Protein AF-A0A7C8I7P0-F1 (afdb_monomer)

Nearest PDB structures (foldseek):
  5oj7-assembly1_A  TM=9.410E-01  e=6.017E-23  Xenopus tropicalis
  5ojn-assembly1_A  TM=9.410E-01  e=2.690E-20  Xenopus tropicalis
  2h4h-assembly1_A  TM=8.325E-01  e=7.287E-14  Thermotoga maritima
  1ma3-assembly1_A  TM=8.033E-01  e=1.574E-13  Archaeoglobus fulgidus
  4f4u-assembly1_A  TM=7.591E-01  e=1.307E-14  Homo sapiens

Foldseek 3Di:
DPPPDQPPQAFDAFADFPPPLLVDLVSVLVLVVCLLPDFDDPDPPPDDDDDDDDDDDDDDDDDDDDPPPPPCPDDLGFAEEEEEELLQCVVQLAAAQYPCRHVCNVPVPDDFDFPCNCVPDPLVVLVFVLQLLLLVVSLVSTARALLLLLLLVCVVVVRYQAYEYCAQSCRNCVNHVPRHYQNQFHHQQWKAWPQQRDIGGNVVQSVQQCVLCVVSVVVSVVCVVVCLVVDSDPVSVVVSQWDAHRNRGIDHPPDPSNSRFGAFAPQLDVQQVVDPQAGQRDDDDSDGWHFDADPSHTTDPPTPTRDIDRRGQGHVRDGPPVSLVVLLVSLVSHLAYEYEADQQSDVSSVVSLVSNVVVVRAYEYEYQGHHPCSCVSCPPPDNPRSHGYHNDRSNSNSVVSVVVVVVVPVVPDDDDDDDDDPPPD

Sequence (425 aa):
MPLLRVPYTDPFPLPKILPATANTTSGAVAALVDFLSSARAPSTTASSSARFRPNFASPTTTTTTTTTTSTNRGDGTGKTLLLTGAGISVASGLADYRGANGTYTLNKSYRPIYYSEFCESHAARKRYWARSFLGWTNLQRARPNAAHWAVGRLGELGVCGGVVTQNVDSFHPLAHPSLPTIELHGYLRSLTCTTCHTPYPRSAFQTRLAALNPTWAAFLAELLASGALDTEDPAQRRKKGFTTNPDGDAEVPGAEYTTFRYPPCGACLEATTTTKGGGKAGGGSGTVVNVRVDQDGAWQPGSTGGVLKPAVVMFGEAIPGATKVAAEQAVDAAGRLLVVGSSLATYSAWRLVKRARERGVPIAVVNIGGVRGEEEVFEGVGMGGRDGRLQLSPASVFSHYTRHRLDSKARDASILEIDADWSLY

Mean predicted aligned error: 12.1 Å

Structure (mmCIF, N/CA/C/O backbone):
data_AF-A0A7C8I7P0-F1
#
_entry.id   AF-A0A7C8I7P0-F1
#
loop_
_atom_site.group_PDB
_atom_site.id
_atom_site.type_symbol
_atom_site.label_atom_id
_atom_site.label_alt_id
_atom_site.label_comp_id
_atom_site.label_asym_id
_atom_site.label_entity_id
_atom_site.label_seq_id
_atom_site.pdbx_PDB_ins_code
_atom_site.Cartn_x
_atom_site.Cartn_y
_atom_site.Cartn_z
_atom_site.occupancy
_atom_site.B_iso_or_equiv
_atom_site.auth_seq_id
_atom_site.auth_comp_id
_atom_site.auth_asym_id
_atom_site.auth_atom_id
_atom_site.pdbx_PDB_model_num
ATOM 1 N N . MET A 1 1 ? 13.477 22.573 -8.672 1.00 38.62 1 MET A N 1
ATOM 2 C CA . MET A 1 1 ? 12.408 22.536 -7.648 1.00 38.62 1 MET A CA 1
ATOM 3 C C . MET A 1 1 ? 12.979 21.937 -6.375 1.00 38.62 1 MET A C 1
ATOM 5 O O . MET A 1 1 ? 13.767 21.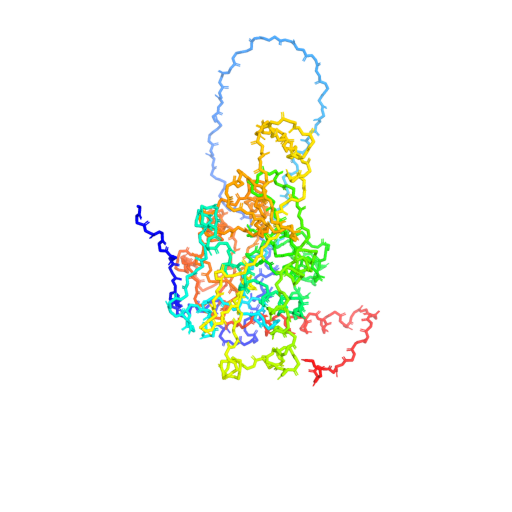004 -6.509 1.00 38.62 1 MET A O 1
ATOM 9 N N . PRO A 1 2 ? 12.650 22.440 -5.173 1.00 43.81 2 PRO A N 1
ATOM 10 C CA . PRO A 1 2 ? 13.075 21.774 -3.949 1.00 43.81 2 PRO A CA 1
ATOM 11 C C . PRO A 1 2 ? 12.520 20.346 -3.955 1.00 43.81 2 PRO A C 1
ATOM 13 O O . PRO A 1 2 ? 11.339 20.137 -4.236 1.00 43.81 2 PRO A O 1
ATOM 16 N N . LEU A 1 3 ? 13.393 19.365 -3.716 1.00 54.84 3 LEU A N 1
ATOM 17 C CA . LEU A 1 3 ? 13.002 17.967 -3.576 1.00 54.84 3 LEU A CA 1
ATOM 18 C C . LEU A 1 3 ? 11.932 17.897 -2.487 1.00 54.84 3 LEU A C 1
ATOM 20 O O . LEU A 1 3 ? 12.193 18.293 -1.349 1.00 54.84 3 LEU A O 1
ATOM 24 N N . LEU A 1 4 ? 10.737 17.409 -2.834 1.00 58.69 4 LEU A N 1
ATOM 25 C CA . LEU A 1 4 ? 9.714 17.061 -1.854 1.00 58.69 4 LEU A CA 1
ATOM 26 C C . LEU A 1 4 ? 10.422 16.202 -0.791 1.00 58.69 4 LEU A C 1
ATOM 28 O O . LEU A 1 4 ? 11.007 15.178 -1.139 1.00 58.69 4 LEU A O 1
ATOM 32 N N . ARG A 1 5 ? 10.486 16.628 0.474 1.00 66.31 5 ARG A N 1
ATOM 33 C CA . ARG A 1 5 ? 10.951 15.737 1.548 1.00 66.31 5 ARG A CA 1
ATOM 34 C C . ARG A 1 5 ? 9.791 14.832 1.919 1.00 66.31 5 ARG A C 1
ATOM 36 O O . ARG A 1 5 ? 8.667 15.315 2.031 1.00 66.31 5 ARG A O 1
ATOM 43 N N . VAL A 1 6 ? 10.058 13.546 2.139 1.00 70.56 6 VAL A N 1
ATOM 44 C CA . VAL A 1 6 ? 9.079 12.670 2.790 1.00 70.56 6 VAL A CA 1
ATOM 45 C C . VAL A 1 6 ? 8.865 13.223 4.200 1.00 70.56 6 VAL A C 1
ATOM 47 O O . VAL A 1 6 ? 9.820 13.258 4.976 1.00 70.56 6 VAL A O 1
ATOM 50 N N . PRO A 1 7 ? 7.666 13.718 4.544 1.00 73.94 7 PRO A N 1
ATOM 51 C CA . PRO A 1 7 ? 7.439 14.276 5.864 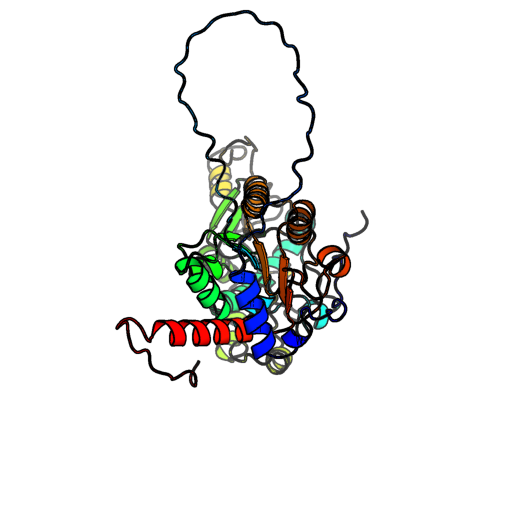1.00 73.94 7 PRO A CA 1
ATOM 52 C C . PRO A 1 7 ? 7.311 13.150 6.901 1.00 73.94 7 PRO A C 1
ATOM 54 O O . PRO A 1 7 ? 6.933 12.019 6.575 1.00 73.94 7 PRO A O 1
ATOM 57 N N . TYR A 1 8 ? 7.587 13.483 8.165 1.00 79.62 8 TYR A N 1
ATOM 58 C CA . TYR A 1 8 ? 7.425 12.587 9.315 1.00 79.62 8 TYR A CA 1
ATOM 59 C C . TYR A 1 8 ? 8.198 11.267 9.168 1.00 79.62 8 TYR A C 1
ATOM 61 O O . TYR A 1 8 ? 7.592 10.201 9.204 1.00 79.62 8 TYR A O 1
ATOM 69 N N . THR A 1 9 ? 9.507 11.299 8.912 1.00 79.75 9 THR A N 1
ATOM 70 C CA . THR A 1 9 ? 10.336 10.078 8.814 1.00 79.75 9 THR A CA 1
ATOM 71 C C . THR A 1 9 ? 10.705 9.487 10.172 1.00 79.75 9 THR A C 1
ATOM 73 O O . THR A 1 9 ? 10.981 8.293 10.249 1.00 79.75 9 THR A O 1
ATOM 76 N N . ASP A 1 10 ? 10.687 10.292 11.232 1.00 79.06 10 ASP A N 1
ATOM 77 C CA . ASP A 1 10 ? 10.977 9.834 12.589 1.00 79.06 10 ASP A CA 1
ATOM 78 C C . ASP A 1 10 ? 9.739 9.234 13.280 1.00 79.06 10 ASP A C 1
ATOM 80 O O . ASP A 1 10 ? 8.603 9.540 12.891 1.00 79.06 10 ASP A O 1
ATOM 84 N N . PRO A 1 11 ? 9.935 8.363 14.291 1.00 75.88 11 PRO A N 1
ATOM 85 C CA . PRO A 1 11 ? 8.843 7.863 15.117 1.00 75.88 11 PRO A CA 1
ATOM 86 C C . PRO A 1 11 ? 8.070 9.005 15.788 1.00 75.88 11 PRO A C 1
ATOM 88 O O . PRO A 1 11 ? 8.654 9.996 16.225 1.00 75.88 11 PRO A O 1
ATOM 91 N N . PHE A 1 12 ? 6.749 8.853 15.895 1.00 84.62 12 PHE A N 1
ATOM 92 C CA . PHE A 1 12 ? 5.920 9.777 16.670 1.00 84.62 12 PHE A CA 1
ATOM 93 C C . PHE A 1 12 ? 6.101 9.547 18.180 1.00 84.62 12 PHE A C 1
ATOM 95 O O . PHE A 1 12 ? 6.454 8.430 18.575 1.00 84.62 12 PHE A O 1
ATOM 102 N N . PRO A 1 13 ? 5.829 10.567 19.021 1.00 83.19 13 PRO A N 1
ATOM 103 C CA . PRO A 1 13 ? 5.825 10.428 20.477 1.00 83.19 13 PRO A CA 1
ATOM 104 C C . PRO A 1 13 ? 4.971 9.250 20.960 1.00 83.19 13 PRO A C 1
ATOM 106 O O . PRO A 1 13 ? 4.054 8.807 20.268 1.00 83.19 13 PRO A O 1
ATOM 109 N N . LEU A 1 14 ? 5.267 8.733 22.154 1.00 77.94 14 LEU A N 1
ATOM 110 C CA . LEU A 1 14 ? 4.458 7.668 22.743 1.00 77.94 14 LEU A CA 1
ATOM 111 C C . LEU A 1 14 ? 3.020 8.152 22.991 1.00 77.94 14 LEU A C 1
ATOM 113 O O . LEU A 1 14 ? 2.828 9.295 23.412 1.00 77.94 14 LEU A O 1
ATOM 117 N N . PRO A 1 15 ? 2.016 7.294 22.745 1.00 78.44 15 PRO A N 1
ATOM 118 C CA . PRO A 1 15 ? 0.622 7.692 22.859 1.00 78.44 15 PRO A CA 1
ATOM 119 C C . PRO A 1 15 ? 0.185 7.874 24.312 1.00 78.44 15 PRO A C 1
ATOM 121 O O . PRO A 1 15 ? 0.660 7.185 25.217 1.00 78.44 15 PRO A O 1
ATOM 124 N N . LYS A 1 16 ? -0.821 8.726 24.524 1.00 78.06 16 LYS A N 1
ATOM 125 C CA . LYS A 1 16 ? -1.589 8.732 25.774 1.00 78.06 16 LYS A CA 1
ATOM 126 C C . LYS A 1 16 ? -2.643 7.626 25.707 1.00 78.06 16 LYS A C 1
ATOM 128 O O . LYS A 1 16 ? -3.526 7.662 24.856 1.00 78.06 16 LYS A O 1
ATOM 133 N N . ILE A 1 17 ? -2.552 6.642 26.600 1.00 79.62 17 ILE A N 1
ATOM 134 C CA . ILE A 1 17 ? -3.463 5.488 26.620 1.00 79.62 17 ILE A CA 1
ATOM 135 C C . ILE A 1 17 ? -4.834 5.889 27.159 1.00 79.62 17 ILE A C 1
ATOM 137 O O . ILE A 1 17 ? -4.935 6.461 28.247 1.00 79.62 17 ILE A O 1
ATOM 141 N N . LEU A 1 18 ? -5.884 5.583 26.394 1.00 75.19 18 LEU A N 1
A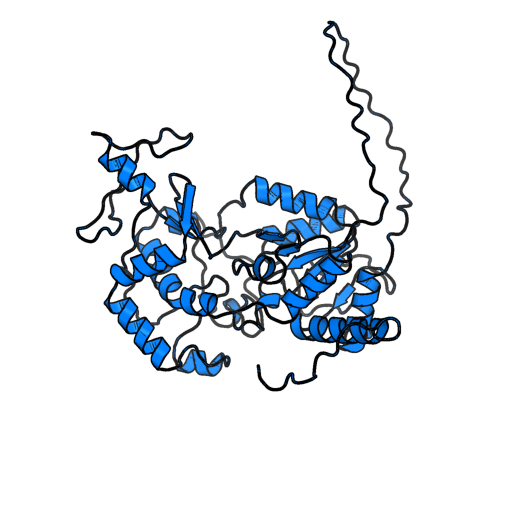TOM 142 C CA . LEU A 1 18 ? -7.265 5.957 26.694 1.00 75.19 18 LEU A CA 1
ATOM 143 C C . LEU A 1 18 ? -8.204 4.770 26.403 1.00 75.19 18 LEU A C 1
ATOM 145 O O . LEU A 1 18 ? -8.254 4.315 25.263 1.00 75.19 18 LEU A O 1
ATOM 149 N N . PRO A 1 19 ? -8.966 4.260 27.385 1.00 78.25 19 PRO A N 1
ATOM 150 C CA . PRO A 1 19 ? -8.892 4.576 28.814 1.00 78.25 19 PRO A CA 1
ATOM 151 C C . PRO A 1 19 ? -7.548 4.144 29.419 1.00 78.25 19 PRO A C 1
ATOM 153 O O . PRO A 1 19 ? -6.878 3.275 28.877 1.00 78.25 19 PRO A O 1
ATOM 156 N N . ALA A 1 20 ? -7.162 4.694 30.576 1.00 79.81 20 ALA A N 1
ATOM 157 C CA . ALA A 1 20 ? -5.890 4.350 31.230 1.00 79.81 20 ALA A CA 1
ATOM 158 C C . ALA A 1 20 ? -5.738 2.841 31.530 1.00 79.81 20 ALA A C 1
ATOM 160 O O . ALA A 1 20 ? -4.624 2.329 31.571 1.00 79.81 20 ALA A O 1
ATOM 161 N N . THR A 1 21 ? -6.854 2.119 31.684 1.00 80.12 21 THR A N 1
ATOM 162 C CA . THR A 1 21 ? -6.894 0.659 31.867 1.00 80.12 21 THR A CA 1
ATOM 163 C C . THR A 1 21 ? -6.431 -0.124 30.635 1.00 80.12 21 THR A C 1
ATOM 165 O O . THR A 1 21 ? -6.055 -1.290 30.757 1.00 80.12 21 THR A O 1
ATOM 168 N N . ALA A 1 22 ? -6.395 0.499 29.454 1.00 80.25 22 ALA A N 1
ATOM 169 C CA . ALA A 1 22 ? -5.940 -0.116 28.210 1.00 80.25 22 ALA A CA 1
ATOM 170 C C . ALA A 1 22 ? -4.410 -0.249 28.085 1.00 80.25 22 ALA A C 1
ATOM 172 O O . ALA A 1 22 ? -3.892 -0.518 27.001 1.00 80.25 22 ALA A O 1
ATOM 173 N N . ASN A 1 23 ? -3.678 -0.072 29.187 1.00 77.50 23 ASN A N 1
ATOM 174 C CA . ASN A 1 23 ? -2.244 -0.342 29.284 1.00 77.50 23 ASN A CA 1
ATOM 175 C C . ASN A 1 23 ? -1.923 -1.836 29.518 1.00 77.50 23 ASN A C 1
ATOM 177 O O . ASN A 1 23 ? -0.757 -2.218 29.532 1.00 77.50 23 ASN A O 1
ATOM 181 N N . THR A 1 24 ? -2.948 -2.681 29.672 1.00 80.56 24 THR A N 1
ATOM 182 C CA . THR A 1 24 ? -2.846 -4.148 29.722 1.00 80.56 24 THR A CA 1
ATOM 183 C C . THR A 1 24 ? -3.595 -4.779 28.549 1.00 80.56 24 THR A C 1
ATOM 185 O O . THR A 1 24 ? -4.538 -4.189 28.019 1.00 80.56 24 THR A O 1
ATOM 188 N N . THR A 1 25 ? -3.238 -6.013 28.173 1.00 76.31 25 THR A N 1
ATOM 189 C CA . THR A 1 25 ? -3.950 -6.766 27.123 1.00 76.31 25 THR A CA 1
ATOM 190 C C . THR A 1 25 ? -5.446 -6.877 27.415 1.00 76.31 25 THR A C 1
ATOM 192 O O . THR A 1 25 ? -6.263 -6.524 26.567 1.00 76.31 25 THR A O 1
ATOM 195 N N . SER A 1 26 ? -5.818 -7.296 28.627 1.00 77.75 26 SER A N 1
ATOM 196 C CA . SER A 1 26 ? -7.221 -7.464 29.021 1.00 77.75 26 SER A CA 1
ATOM 197 C C . SER A 1 26 ? -7.989 -6.143 29.017 1.00 77.75 26 SER A C 1
ATOM 199 O O . SER A 1 26 ? -9.098 -6.081 28.489 1.00 77.75 26 SER A O 1
ATOM 201 N N . GLY A 1 27 ? -7.395 -5.069 29.546 1.00 79.19 27 GLY A N 1
ATOM 202 C CA . GLY A 1 27 ? -8.039 -3.757 29.559 1.00 79.19 27 GLY A CA 1
ATOM 203 C C . GLY A 1 27 ? -8.203 -3.160 28.162 1.00 79.19 27 GLY A C 1
ATOM 204 O O . GLY A 1 27 ? -9.226 -2.543 27.871 1.00 79.19 27 GLY A O 1
ATOM 205 N N . ALA A 1 28 ? -7.251 -3.397 27.260 1.00 78.12 28 ALA A N 1
ATOM 206 C CA . ALA A 1 28 ? -7.363 -2.940 25.883 1.00 78.12 28 ALA A CA 1
ATOM 207 C C . ALA A 1 28 ? -8.400 -3.733 25.079 1.00 78.12 28 ALA A C 1
ATOM 209 O O . ALA A 1 28 ? -9.132 -3.147 24.282 1.00 78.12 28 ALA A O 1
ATOM 210 N N . VAL A 1 29 ? -8.500 -5.048 25.301 1.00 80.25 29 VAL A N 1
ATOM 211 C CA . VAL A 1 29 ? -9.571 -5.872 24.720 1.00 80.25 29 VAL A CA 1
ATOM 212 C C . VAL A 1 29 ? -10.930 -5.391 25.225 1.00 80.25 29 VAL A C 1
ATOM 214 O O . VAL A 1 29 ? -11.832 -5.210 24.412 1.00 80.25 29 VAL A O 1
ATOM 217 N N . ALA A 1 30 ? -11.072 -5.114 26.524 1.00 80.38 30 ALA A N 1
ATOM 218 C CA . ALA A 1 30 ? -12.311 -4.580 27.089 1.00 80.38 30 ALA A CA 1
ATOM 219 C C . ALA A 1 30 ? -12.692 -3.224 26.467 1.00 80.38 30 ALA A C 1
ATOM 221 O O . ALA A 1 30 ? -13.829 -3.048 26.034 1.00 80.38 30 ALA A O 1
ATOM 222 N N . ALA A 1 31 ? -11.733 -2.303 26.342 1.00 83.25 31 ALA A N 1
ATOM 223 C CA . ALA A 1 31 ? -11.948 -1.009 25.697 1.00 83.25 31 ALA A CA 1
ATOM 224 C C . ALA A 1 31 ? -12.332 -1.146 24.213 1.00 83.25 31 ALA A C 1
ATOM 226 O O . ALA A 1 31 ? -13.212 -0.434 23.733 1.00 83.25 31 ALA A O 1
ATOM 227 N N . LEU A 1 32 ? -11.720 -2.086 23.483 1.00 85.25 32 LEU A N 1
ATOM 228 C CA . LEU A 1 32 ? -12.091 -2.365 22.096 1.00 85.25 32 LEU A CA 1
ATOM 229 C C . LEU A 1 32 ? -13.495 -2.976 21.992 1.00 85.25 32 LEU A C 1
ATOM 231 O O . LEU A 1 32 ? -14.254 -2.616 21.096 1.00 85.25 32 LEU A O 1
ATOM 235 N N . VAL A 1 33 ? -13.850 -3.900 22.889 1.00 84.19 33 VAL A N 1
ATOM 236 C CA . VAL A 1 33 ? -15.190 -4.503 22.942 1.00 84.19 33 VAL A CA 1
ATOM 237 C C . VAL A 1 33 ? -16.243 -3.432 23.189 1.00 84.19 33 VAL A C 1
ATOM 239 O O . VAL A 1 33 ? -17.236 -3.413 22.459 1.00 84.19 33 VAL A O 1
ATOM 242 N N . ASP A 1 34 ? -16.019 -2.542 24.158 1.00 84.25 34 ASP A N 1
ATOM 243 C CA . ASP A 1 34 ? -16.912 -1.414 24.416 1.00 84.25 34 ASP A CA 1
ATOM 244 C C . ASP A 1 34 ? -17.024 -0.538 23.164 1.00 84.25 34 ASP A C 1
ATOM 246 O O . ASP A 1 34 ? -18.107 -0.449 22.583 1.00 84.25 34 ASP A O 1
ATOM 250 N N . PHE A 1 35 ? -15.894 -0.059 22.628 1.00 86.12 35 PHE A N 1
ATOM 251 C CA . PHE A 1 35 ? -15.861 0.761 21.413 1.00 86.12 35 PHE A CA 1
ATOM 252 C C . PHE A 1 35 ? -16.614 0.147 20.231 1.00 86.12 35 PHE A C 1
ATOM 254 O O . PHE A 1 35 ? -17.249 0.873 19.469 1.00 86.12 35 PHE A O 1
ATOM 261 N N . LEU A 1 36 ? -16.550 -1.172 20.045 1.00 86.38 36 LEU A N 1
ATOM 262 C CA . LEU A 1 36 ? -17.229 -1.877 18.955 1.00 86.38 36 LEU A CA 1
ATOM 263 C C . LEU A 1 36 ? -18.708 -2.177 19.250 1.00 86.38 36 LEU A C 1
ATOM 265 O O . LEU A 1 36 ? -19.461 -2.451 18.316 1.00 86.38 36 LEU A O 1
ATOM 269 N N . SER A 1 37 ? -19.142 -2.096 20.510 1.00 81.12 37 SER A N 1
ATOM 270 C CA . SER A 1 37 ? -20.496 -2.470 20.948 1.00 81.12 37 SER A CA 1
ATOM 271 C C . SER A 1 37 ? -21.386 -1.271 21.309 1.00 81.12 37 SER A C 1
ATOM 273 O O . SER A 1 37 ? -22.596 -1.351 21.112 1.00 81.12 37 SER A O 1
ATOM 275 N N . SER A 1 38 ? -20.840 -0.120 21.730 1.00 71.62 38 SER A N 1
ATOM 276 C CA . SER A 1 38 ? -21.642 1.039 22.189 1.00 71.62 38 SER A CA 1
ATOM 277 C C . SER A 1 38 ? -22.522 1.677 21.095 1.00 71.62 38 SER A C 1
ATOM 279 O O . SER A 1 38 ? -22.008 2.297 20.171 1.00 71.62 38 SER A O 1
ATOM 281 N N . ALA A 1 39 ? -23.852 1.613 21.190 1.00 60.50 39 ALA A N 1
ATOM 282 C CA . ALA A 1 39 ? -24.743 2.295 20.241 1.00 60.50 39 ALA A CA 1
ATOM 283 C C . ALA A 1 39 ? -24.464 3.817 20.138 1.00 60.50 39 ALA A C 1
ATOM 285 O O . ALA A 1 39 ? -24.016 4.464 21.094 1.00 60.50 39 ALA A O 1
ATOM 286 N N . ARG A 1 40 ? -24.729 4.418 18.967 1.00 53.38 40 ARG A N 1
ATOM 287 C CA . ARG A 1 40 ? -24.625 5.875 18.798 1.00 53.38 40 ARG A CA 1
ATOM 288 C C . ARG A 1 40 ? -25.651 6.546 19.716 1.00 53.38 40 ARG A C 1
ATOM 290 O O . ARG A 1 40 ? -26.813 6.162 19.754 1.00 53.38 40 ARG A O 1
ATOM 297 N N . ALA A 1 41 ? -25.216 7.578 20.431 1.00 44.59 41 ALA A N 1
ATOM 298 C CA . ALA A 1 41 ? -26.127 8.437 21.177 1.00 44.59 41 ALA A CA 1
ATOM 299 C C . ALA A 1 41 ? -26.817 9.348 20.152 1.00 44.59 41 ALA A C 1
ATOM 301 O O . ALA A 1 41 ? -26.110 9.871 19.278 1.00 44.59 41 ALA A O 1
ATOM 302 N N . PRO A 1 42 ? -28.146 9.531 20.210 1.00 39.44 42 PRO A N 1
ATOM 303 C CA . PRO A 1 42 ? -28.831 10.455 19.316 1.00 39.44 42 PRO A CA 1
ATOM 304 C C . PRO A 1 42 ? -28.164 11.831 19.412 1.00 39.44 42 PRO A C 1
ATOM 306 O O . PRO A 1 42 ? -27.921 12.344 20.503 1.00 39.44 42 PRO A O 1
ATOM 309 N N . SER A 1 43 ? -27.791 12.399 18.264 1.00 41.12 43 SER A N 1
ATOM 310 C CA . SER A 1 43 ? -27.167 13.721 18.211 1.00 41.12 43 SER A CA 1
ATOM 311 C C . SER A 1 43 ? -28.148 14.758 18.752 1.00 41.12 43 SER A C 1
ATOM 313 O O . SER A 1 43 ? -29.200 14.966 18.153 1.00 41.12 43 SER A O 1
ATOM 315 N N . THR A 1 44 ? -27.803 15.425 19.849 1.00 35.34 44 THR A N 1
ATOM 316 C CA . THR A 1 44 ? -28.618 16.480 20.474 1.00 35.34 44 THR A CA 1
ATOM 317 C C . THR A 1 44 ? -28.502 17.845 19.789 1.00 35.34 44 THR A C 1
ATOM 319 O O . THR A 1 44 ? -29.011 18.836 20.297 1.00 35.34 44 THR A O 1
ATOM 322 N N . THR A 1 45 ? -27.904 17.938 18.601 1.00 37.44 45 THR A N 1
ATOM 323 C CA . THR A 1 45 ? -27.831 19.188 17.834 1.00 37.44 45 THR A CA 1
ATOM 324 C C . THR A 1 45 ? -28.903 19.250 16.749 1.00 37.44 45 THR A C 1
ATOM 326 O O . THR A 1 45 ? -28.625 19.218 15.553 1.00 37.44 45 THR A O 1
ATOM 329 N N . ALA A 1 46 ? -30.157 19.417 17.170 1.00 35.97 46 ALA A N 1
ATOM 330 C CA . ALA A 1 46 ? -31.153 20.077 16.331 1.00 35.97 46 ALA A CA 1
ATOM 331 C C . ALA A 1 46 ? -30.888 21.593 16.375 1.00 35.97 46 ALA A C 1
ATOM 333 O O . ALA A 1 46 ? -31.572 22.335 17.072 1.00 35.97 46 ALA A O 1
ATOM 334 N N . SER A 1 47 ? -29.855 22.055 15.665 1.00 35.97 47 SER A N 1
ATOM 335 C CA . SER A 1 47 ? -29.729 23.480 15.353 1.00 35.97 47 SER A CA 1
ATOM 336 C C . SER A 1 47 ? -30.578 23.759 14.120 1.00 35.97 47 SER A C 1
ATOM 338 O O . SER A 1 47 ? -30.348 23.195 13.047 1.00 35.97 47 SER A O 1
ATOM 340 N N . SER A 1 48 ? -31.608 24.581 14.299 1.00 40.19 48 SER A N 1
ATOM 341 C CA . SER A 1 48 ? -32.496 25.051 13.245 1.00 40.19 48 SER A CA 1
ATOM 342 C C . SER A 1 48 ? -31.709 25.889 12.234 1.00 40.19 48 SER A C 1
ATOM 344 O O . SER A 1 48 ? -31.577 27.103 12.388 1.00 40.19 48 SER A O 1
ATOM 346 N N . SER A 1 49 ? -31.192 25.267 11.177 1.00 34.44 49 SER A N 1
ATOM 347 C CA . SER A 1 49 ? -30.738 26.019 10.012 1.00 34.44 49 SER A CA 1
ATOM 348 C C . SER A 1 49 ? -31.956 26.415 9.179 1.00 34.44 49 SER A C 1
ATOM 350 O O . SER A 1 49 ? -32.719 25.588 8.672 1.00 34.44 49 SER A O 1
ATOM 352 N N . ALA A 1 50 ? -32.173 27.727 9.106 1.00 33.47 50 ALA A N 1
ATOM 353 C CA . ALA A 1 50 ? -33.183 28.359 8.280 1.00 33.47 50 ALA A CA 1
ATOM 354 C C . ALA A 1 50 ? -33.091 27.844 6.836 1.00 33.47 50 ALA A C 1
ATOM 356 O O . ALA A 1 50 ? -32.017 27.796 6.235 1.00 33.47 50 ALA A O 1
ATOM 357 N N . ARG A 1 51 ? -34.241 27.450 6.277 1.00 30.98 51 ARG A N 1
ATOM 358 C CA . ARG A 1 51 ? -34.363 27.026 4.880 1.00 30.98 51 ARG A CA 1
ATOM 359 C C . ARG A 1 51 ? -34.009 28.200 3.971 1.00 30.98 51 ARG A C 1
ATOM 361 O O . ARG A 1 51 ? -34.834 29.084 3.761 1.00 30.98 51 ARG A O 1
ATOM 368 N N . PHE A 1 52 ? -32.820 28.174 3.386 1.00 27.77 52 PHE A N 1
ATOM 369 C CA . PHE A 1 52 ? -32.508 28.999 2.228 1.00 27.77 52 PHE A CA 1
ATOM 370 C C . PHE A 1 52 ? -33.299 28.451 1.031 1.00 27.77 52 PHE A C 1
ATOM 372 O O . PHE A 1 52 ? -33.029 27.353 0.545 1.00 27.77 52 PHE A O 1
ATOM 379 N N . ARG A 1 53 ? -34.339 29.177 0.609 1.00 31.14 53 ARG A N 1
ATOM 380 C CA . ARG A 1 53 ? -35.096 28.898 -0.618 1.00 31.14 53 ARG A CA 1
ATOM 381 C C . ARG A 1 53 ? -34.509 29.750 -1.747 1.00 31.14 53 ARG A C 1
ATOM 383 O O . ARG A 1 53 ? -34.696 30.964 -1.700 1.00 31.14 53 ARG A O 1
ATOM 390 N N . PRO A 1 54 ? -33.844 29.179 -2.764 1.00 30.39 54 PRO A N 1
ATOM 391 C CA . PRO A 1 54 ? -33.571 29.931 -3.976 1.00 30.39 54 PRO A CA 1
ATOM 392 C C . PRO A 1 54 ? -34.876 30.055 -4.771 1.00 30.39 54 PRO A C 1
ATOM 394 O O . PRO A 1 54 ? -35.577 29.073 -5.014 1.00 30.39 54 PRO A O 1
ATOM 397 N N . ASN A 1 55 ? -35.217 31.289 -5.127 1.00 29.39 55 ASN A N 1
ATOM 398 C CA . ASN A 1 55 ? -36.371 31.622 -5.944 1.00 29.39 55 ASN A CA 1
ATOM 399 C C . ASN A 1 55 ? -35.947 31.514 -7.417 1.00 29.39 55 ASN A C 1
ATOM 401 O O . ASN A 1 55 ? -35.252 32.395 -7.915 1.00 29.39 55 ASN A O 1
ATOM 405 N N . PHE A 1 56 ? -36.323 30.432 -8.099 1.00 33.50 56 PHE A N 1
ATOM 406 C CA . PHE A 1 56 ? -36.188 30.326 -9.553 1.00 33.50 56 PHE A CA 1
ATOM 407 C C . PHE A 1 56 ? -37.577 30.214 -10.175 1.00 33.50 56 PHE A C 1
ATOM 409 O O . PHE A 1 56 ? -38.291 29.231 -9.981 1.00 33.50 56 PHE A O 1
ATOM 416 N N . ALA A 1 57 ? -37.955 31.258 -10.910 1.00 29.92 57 ALA A N 1
ATOM 417 C CA . ALA A 1 57 ? -39.109 31.254 -11.789 1.00 29.92 57 ALA A CA 1
ATOM 418 C C . ALA A 1 57 ? -38.891 30.242 -12.930 1.00 29.92 57 ALA A C 1
ATOM 420 O O . ALA A 1 57 ? -37.818 30.195 -13.528 1.00 29.92 57 ALA A O 1
ATOM 421 N N . SER A 1 58 ? -39.913 29.433 -13.214 1.00 31.22 58 SER A N 1
ATOM 422 C CA . SER A 1 58 ? -40.028 28.616 -14.437 1.00 31.22 58 SER A CA 1
ATOM 423 C C . SER A 1 58 ? -40.839 29.388 -15.494 1.00 31.22 58 SER A C 1
ATOM 425 O O . SER A 1 58 ? -41.562 30.314 -15.117 1.00 31.22 58 SER A O 1
ATOM 427 N N . PRO A 1 59 ? -40.737 29.050 -16.795 1.00 34.09 59 PRO A N 1
ATOM 428 C CA . PRO A 1 59 ? -41.471 27.901 -17.361 1.00 34.09 59 PRO A CA 1
ATOM 429 C C . PRO A 1 59 ? -40.590 27.069 -18.329 1.00 34.09 59 PRO A C 1
ATOM 431 O O . PRO A 1 59 ? -39.674 27.589 -18.952 1.00 34.09 59 PRO A O 1
ATOM 434 N N . THR A 1 60 ? -40.774 25.761 -18.535 1.00 29.64 60 THR A N 1
ATOM 435 C CA . THR A 1 60 ? -41.882 25.171 -19.309 1.00 29.64 60 THR A CA 1
ATOM 436 C C . THR A 1 60 ? -41.819 23.630 -19.231 1.00 29.64 60 THR A C 1
ATOM 438 O O . THR A 1 60 ? -40.748 23.034 -19.172 1.00 29.64 60 THR A O 1
ATOM 441 N N . THR A 1 61 ? -43.009 23.036 -19.233 1.00 33.12 61 THR A N 1
ATOM 442 C CA . THR A 1 61 ? -43.474 21.648 -19.407 1.00 33.12 61 THR A CA 1
ATOM 443 C C . THR A 1 61 ? -42.522 20.626 -20.052 1.00 33.12 61 THR A C 1
ATOM 445 O O . THR A 1 61 ? -42.081 20.839 -21.173 1.00 33.12 61 THR A O 1
ATOM 448 N N . THR A 1 62 ? -42.340 19.454 -19.422 1.00 29.47 62 THR A N 1
ATOM 449 C CA . THR A 1 62 ? -42.446 18.112 -20.052 1.00 29.47 62 THR A CA 1
ATOM 450 C C . THR A 1 62 ? -42.542 17.026 -18.968 1.00 29.47 62 THR A C 1
ATOM 452 O O . THR A 1 62 ? -41.767 16.984 -18.017 1.00 29.47 62 THR A O 1
ATOM 455 N N . THR A 1 63 ? -43.540 16.164 -19.130 1.00 34.47 63 THR A N 1
ATOM 456 C CA . THR A 1 63 ? -43.923 15.010 -18.314 1.00 34.47 63 THR A CA 1
ATOM 457 C C . THR A 1 63 ? -42.822 13.949 -18.246 1.00 34.47 63 THR A C 1
ATOM 459 O O . THR A 1 63 ? -42.438 13.410 -19.280 1.00 34.47 63 THR A O 1
ATOM 462 N N . THR A 1 64 ? -42.362 13.557 -17.054 1.00 28.41 64 THR A N 1
ATOM 463 C CA . THR A 1 64 ? -41.743 12.233 -16.853 1.00 28.41 64 THR A CA 1
ATOM 464 C C . THR A 1 64 ? -41.955 11.733 -15.422 1.00 28.41 64 THR A C 1
ATOM 466 O O . THR A 1 64 ? -41.695 12.423 -14.440 1.00 28.41 64 THR A O 1
ATOM 469 N N . THR A 1 65 ? -42.479 10.514 -15.369 1.00 27.23 65 THR A N 1
ATOM 470 C CA . THR A 1 65 ? -42.779 9.598 -14.268 1.00 27.23 65 THR A CA 1
ATOM 471 C C . THR A 1 65 ? -41.955 9.783 -12.990 1.00 27.23 65 THR A C 1
ATOM 473 O O . THR A 1 65 ? -40.737 9.617 -12.970 1.00 27.23 65 THR A O 1
ATOM 476 N N . THR A 1 66 ? -42.652 10.063 -11.889 1.00 24.33 66 THR A N 1
ATOM 477 C CA . THR A 1 66 ? -42.099 10.135 -10.535 1.00 24.33 66 THR A CA 1
ATOM 478 C C . THR A 1 66 ? -41.778 8.731 -10.020 1.00 24.33 66 THR A C 1
ATOM 480 O O . THR A 1 66 ? -42.639 8.045 -9.477 1.00 24.33 66 THR A O 1
ATOM 483 N N . THR A 1 67 ? -40.526 8.297 -10.158 1.00 27.92 67 THR A N 1
ATOM 484 C CA . THR A 1 67 ? -39.992 7.226 -9.311 1.00 27.92 67 THR A CA 1
ATOM 485 C C . THR A 1 67 ? -39.637 7.852 -7.971 1.00 27.92 67 THR A C 1
ATOM 487 O O . THR A 1 67 ? -38.660 8.590 -7.854 1.00 27.92 67 THR A O 1
ATOM 490 N N . THR A 1 68 ? -40.465 7.603 -6.961 1.00 26.38 68 THR A N 1
ATOM 491 C CA . THR A 1 68 ? -40.229 8.024 -5.579 1.00 26.38 68 THR A CA 1
ATOM 492 C C . THR A 1 68 ? -38.984 7.318 -5.046 1.00 26.38 68 THR A C 1
ATOM 494 O O . THR A 1 68 ? -39.060 6.217 -4.503 1.00 26.38 68 THR A O 1
ATOM 497 N N . THR A 1 69 ? -37.813 7.936 -5.196 1.00 29.34 69 THR A N 1
ATOM 498 C CA . THR A 1 69 ? -36.607 7.526 -4.478 1.00 29.34 69 THR A CA 1
ATOM 499 C C . THR A 1 69 ? -36.833 7.860 -3.009 1.00 29.34 69 THR A C 1
ATOM 501 O O . THR A 1 69 ? -36.621 8.989 -2.563 1.00 29.34 69 THR A O 1
ATOM 504 N N . SER A 1 70 ? -37.330 6.875 -2.261 1.00 28.97 70 SER A N 1
ATOM 505 C CA . SER A 1 70 ? -37.300 6.885 -0.804 1.00 28.97 70 SER A CA 1
ATOM 506 C C . SER A 1 70 ? -35.860 7.162 -0.382 1.00 28.97 70 SER A C 1
ATOM 508 O O . SER A 1 70 ? -34.971 6.320 -0.526 1.00 28.97 70 SER A O 1
ATOM 510 N N . THR A 1 71 ? -35.606 8.387 0.075 1.00 32.38 71 THR A N 1
ATOM 511 C CA . THR A 1 71 ? -34.369 8.732 0.764 1.00 32.38 71 THR A CA 1
ATOM 512 C C . THR A 1 71 ? -34.443 8.038 2.109 1.00 32.38 71 THR A C 1
ATOM 514 O O . THR A 1 71 ? -34.939 8.584 3.093 1.00 32.38 71 THR A O 1
ATOM 517 N N . ASN A 1 72 ? -33.997 6.785 2.119 1.00 32.44 72 ASN A N 1
ATOM 518 C CA . ASN A 1 72 ? -33.824 6.011 3.328 1.00 32.44 72 ASN A CA 1
ATOM 519 C C . ASN A 1 72 ? -32.752 6.739 4.151 1.00 32.44 72 ASN A C 1
ATOM 521 O O . ASN A 1 72 ? -31.550 6.563 3.945 1.00 32.44 72 ASN A O 1
ATOM 525 N N . ARG A 1 73 ? -33.186 7.659 5.020 1.00 37.84 73 ARG A N 1
ATOM 526 C CA . ARG A 1 73 ? -32.360 8.211 6.090 1.00 37.84 73 ARG A CA 1
ATOM 527 C C . ARG A 1 73 ? -32.063 7.025 6.993 1.00 37.84 73 ARG A C 1
ATOM 529 O O . ARG A 1 73 ? -32.897 6.674 7.820 1.00 37.84 73 ARG A O 1
ATOM 536 N N . GLY A 1 74 ? -30.932 6.369 6.729 1.00 35.78 74 GLY A N 1
ATOM 537 C CA . GLY A 1 74 ? -30.479 5.204 7.474 1.00 35.78 74 GLY A CA 1
ATOM 538 C C . GLY A 1 74 ? -30.575 5.476 8.967 1.00 35.78 74 GLY A C 1
ATOM 539 O O . GLY A 1 74 ? -30.253 6.580 9.423 1.00 35.78 74 GLY A O 1
ATOM 540 N N . ASP A 1 75 ? -31.068 4.482 9.701 1.00 38.84 75 ASP A N 1
ATOM 541 C CA . ASP A 1 75 ? -31.077 4.533 11.151 1.00 38.84 75 ASP A CA 1
ATOM 542 C C . ASP A 1 75 ? -29.660 4.869 11.652 1.00 38.84 75 ASP A C 1
ATOM 544 O O . ASP A 1 75 ? -28.649 4.559 11.016 1.00 38.84 75 ASP A O 1
ATOM 548 N N . GLY A 1 76 ? -29.578 5.575 12.772 1.00 42.31 76 GLY A N 1
ATOM 549 C CA . GLY A 1 76 ? -28.341 6.135 13.301 1.00 42.31 76 GLY A CA 1
ATOM 550 C C . GLY A 1 76 ? -27.298 5.131 13.812 1.00 42.31 76 GLY A C 1
ATOM 551 O O . GLY A 1 76 ? -26.586 5.490 14.745 1.00 42.31 76 GLY A O 1
ATOM 552 N N . THR A 1 77 ? -27.146 3.928 13.253 1.00 54.75 77 THR A N 1
ATOM 553 C CA . THR A 1 77 ? -26.202 2.894 13.728 1.00 54.75 77 THR A CA 1
ATOM 554 C C . THR A 1 77 ? -25.233 2.385 12.650 1.00 54.75 77 THR A C 1
ATOM 556 O O . THR A 1 77 ? -25.038 1.187 12.466 1.00 54.75 77 THR A O 1
ATOM 559 N N . GLY A 1 78 ? -24.563 3.291 11.929 1.00 68.81 78 GLY A N 1
ATOM 560 C CA . GLY A 1 78 ? -23.539 2.902 10.948 1.00 68.81 78 GLY A CA 1
ATOM 561 C C . GLY A 1 78 ? -22.514 1.900 11.518 1.00 68.81 78 GLY A C 1
ATOM 562 O O . GLY A 1 78 ? -22.068 2.021 12.663 1.00 68.81 78 GLY A O 1
ATOM 563 N N . LYS A 1 79 ? -22.134 0.897 10.719 1.00 90.38 79 LYS A N 1
ATOM 564 C CA . LYS A 1 79 ? -21.121 -0.104 11.096 1.00 90.38 79 LYS A CA 1
ATOM 565 C C . LYS A 1 79 ? -19.750 0.551 11.306 1.00 90.38 79 LYS A C 1
ATOM 567 O O . LYS A 1 79 ? -19.506 1.675 10.851 1.00 90.38 79 LYS A O 1
ATOM 572 N N . THR A 1 80 ? -18.839 -0.159 11.966 1.00 94.50 80 THR A N 1
ATOM 573 C CA . THR A 1 80 ? -17.450 0.288 12.115 1.00 94.50 80 THR A CA 1
ATOM 574 C C . THR A 1 80 ? -16.728 0.191 10.772 1.00 94.50 80 THR A C 1
ATOM 576 O O . THR A 1 80 ? -16.769 -0.852 10.117 1.00 94.50 80 THR A O 1
ATOM 579 N N . LEU A 1 81 ? -16.046 1.263 10.372 1.00 97.69 81 LEU A N 1
ATOM 580 C CA . LEU A 1 81 ? -15.086 1.256 9.270 1.00 97.69 81 LEU A CA 1
ATOM 581 C C . LEU A 1 81 ? -13.679 1.074 9.837 1.00 97.69 81 LEU A C 1
ATOM 583 O O . LEU A 1 81 ? -13.302 1.772 10.781 1.00 97.69 81 LEU A O 1
ATOM 587 N N . LEU A 1 82 ? -12.888 0.172 9.259 1.00 98.12 82 LEU A N 1
ATOM 588 C CA . LEU A 1 82 ? -11.478 0.033 9.623 1.00 98.12 82 LEU A CA 1
ATOM 589 C C . LEU A 1 82 ? -10.587 0.842 8.680 1.00 98.12 82 LEU A C 1
ATOM 591 O O . LEU A 1 82 ? -10.737 0.751 7.466 1.00 98.12 82 LEU A O 1
ATOM 595 N N . LEU A 1 83 ? -9.624 1.579 9.234 1.00 98.44 83 LEU A N 1
ATOM 596 C CA . LEU A 1 83 ? -8.530 2.213 8.497 1.00 98.44 83 LEU A CA 1
ATOM 597 C C . LEU A 1 83 ? -7.211 1.532 8.866 1.00 98.44 83 LEU A C 1
ATOM 599 O O . LEU A 1 83 ? -6.715 1.714 9.978 1.00 98.44 83 LEU A O 1
ATOM 603 N N . THR A 1 84 ? -6.627 0.763 7.950 1.00 98.19 84 THR A N 1
ATOM 604 C CA . THR A 1 84 ? -5.425 -0.034 8.243 1.00 98.19 84 THR A CA 1
ATOM 605 C C . THR A 1 84 ? -4.158 0.532 7.599 1.00 98.19 84 THR A C 1
ATOM 607 O O . THR A 1 84 ? -4.206 1.261 6.601 1.00 98.19 84 THR A O 1
ATOM 610 N N . GLY A 1 85 ? -3.010 0.242 8.213 1.00 96.38 85 GLY A N 1
ATOM 611 C CA . GLY A 1 85 ? -1.677 0.547 7.687 1.00 96.38 85 GLY A CA 1
ATOM 612 C C . GLY A 1 85 ? -0.693 -0.604 7.905 1.00 96.38 85 GLY A C 1
ATOM 613 O O . GLY A 1 85 ? -1.074 -1.666 8.396 1.00 96.38 85 GLY A O 1
ATOM 614 N N . ALA A 1 86 ? 0.577 -0.387 7.547 1.00 91.06 86 ALA A N 1
ATOM 615 C CA . ALA A 1 86 ? 1.575 -1.459 7.432 1.00 91.06 86 ALA A CA 1
ATOM 616 C C . ALA A 1 86 ? 1.779 -2.272 8.723 1.00 91.06 86 ALA A C 1
ATOM 618 O O . ALA A 1 86 ? 2.106 -3.453 8.661 1.00 91.06 86 ALA A O 1
ATOM 619 N N . GLY A 1 87 ? 1.512 -1.680 9.892 1.00 90.62 87 GLY A N 1
ATOM 620 C CA . GLY A 1 87 ? 1.626 -2.344 11.189 1.00 90.62 87 GLY A CA 1
ATOM 621 C C . GLY A 1 87 ? 0.740 -3.587 11.343 1.00 90.62 87 GLY A C 1
ATOM 622 O O . GLY A 1 87 ? 1.081 -4.471 12.123 1.00 90.62 87 GLY A O 1
ATOM 623 N N . ILE A 1 88 ? -0.371 -3.699 10.599 1.00 92.94 88 ILE A N 1
ATOM 624 C CA . ILE A 1 88 ? -1.215 -4.910 10.621 1.00 92.94 88 ILE A CA 1
ATOM 625 C C . ILE A 1 88 ? -0.545 -6.107 9.921 1.00 92.94 88 ILE A C 1
ATOM 627 O O . ILE A 1 88 ? -0.836 -7.254 10.256 1.00 92.94 88 ILE A O 1
ATOM 631 N N . SER A 1 89 ? 0.383 -5.853 8.993 1.00 91.75 89 SER A N 1
ATOM 632 C CA . SER A 1 89 ? 1.056 -6.871 8.174 1.00 91.75 89 SER A CA 1
ATOM 633 C C . SER A 1 89 ? 2.449 -7.245 8.688 1.00 91.75 89 SER A C 1
ATOM 635 O O . SER A 1 89 ? 3.094 -8.112 8.107 1.00 91.75 89 SER A O 1
ATOM 637 N N . VAL A 1 90 ? 2.901 -6.667 9.809 1.00 86.50 90 VAL A N 1
ATOM 638 C CA . VAL A 1 90 ? 4.213 -6.989 10.404 1.00 86.50 90 VAL A CA 1
ATOM 639 C C . VAL A 1 90 ? 4.315 -8.464 10.792 1.00 86.50 90 VAL A C 1
ATOM 641 O O . VAL A 1 90 ? 5.294 -9.123 10.459 1.00 86.50 90 VAL A O 1
ATOM 644 N N . ALA A 1 91 ? 3.261 -9.018 11.397 1.00 83.69 91 ALA A N 1
ATOM 645 C CA . ALA A 1 91 ? 3.182 -10.442 11.742 1.00 83.69 91 ALA A CA 1
ATOM 646 C C . ALA A 1 91 ? 3.030 -11.372 10.520 1.00 83.69 91 ALA A C 1
ATOM 648 O O . ALA A 1 91 ? 2.925 -12.578 10.679 1.00 83.69 91 ALA A O 1
ATOM 649 N N . SER A 1 92 ? 2.977 -10.823 9.303 1.00 83.75 92 SER A N 1
ATOM 650 C CA . SER A 1 92 ? 3.039 -11.584 8.049 1.00 83.75 92 SER A CA 1
ATOM 651 C C . SER A 1 92 ? 4.451 -11.603 7.445 1.00 83.75 92 SER A C 1
ATOM 653 O O . SER A 1 92 ? 4.607 -11.963 6.280 1.00 83.75 92 SER A O 1
ATOM 655 N N . GLY A 1 93 ? 5.467 -11.143 8.185 1.00 79.69 93 GLY A N 1
ATOM 656 C CA . GLY A 1 93 ? 6.857 -11.074 7.721 1.00 79.69 93 GLY A CA 1
ATOM 657 C C . GLY A 1 93 ? 7.181 -9.868 6.828 1.00 79.69 93 GLY A C 1
ATOM 658 O O . GLY A 1 93 ? 8.300 -9.776 6.304 1.00 79.69 93 GLY A O 1
ATOM 659 N N . LEU A 1 94 ? 6.229 -8.939 6.658 1.00 81.25 94 LEU A N 1
ATOM 660 C CA . LEU A 1 94 ? 6.416 -7.688 5.919 1.00 81.25 94 LEU A CA 1
ATOM 661 C C . LEU A 1 94 ? 6.932 -6.584 6.849 1.00 81.25 94 LEU A C 1
ATOM 663 O O . LEU A 1 94 ? 6.496 -6.457 7.989 1.00 81.25 94 LEU A O 1
ATOM 667 N N . ALA A 1 95 ? 7.857 -5.757 6.364 1.00 78.75 95 ALA A N 1
ATOM 668 C CA . ALA A 1 95 ? 8.326 -4.605 7.126 1.00 78.75 95 ALA A CA 1
ATOM 669 C C . ALA A 1 95 ? 7.221 -3.541 7.258 1.00 78.75 95 ALA A C 1
ATOM 671 O O . ALA A 1 95 ? 6.334 -3.441 6.408 1.00 78.75 95 ALA A O 1
ATOM 672 N N . ASP A 1 96 ? 7.316 -2.695 8.286 1.00 79.25 96 ASP A N 1
ATOM 673 C CA . ASP A 1 96 ? 6.632 -1.402 8.318 1.00 79.25 96 ASP A CA 1
ATOM 674 C C . ASP A 1 96 ? 7.613 -0.259 7.988 1.00 79.25 96 ASP A C 1
ATOM 676 O O . ASP A 1 96 ? 8.810 -0.469 7.792 1.00 79.25 96 ASP A O 1
ATOM 680 N N . TYR A 1 97 ? 7.117 0.977 7.901 1.00 79.12 97 TYR A N 1
ATOM 681 C CA . TYR A 1 97 ? 7.981 2.121 7.602 1.00 79.12 97 TYR A CA 1
ATOM 682 C C . TYR A 1 97 ? 8.625 2.769 8.840 1.00 79.12 97 TYR A C 1
ATOM 684 O O . TYR A 1 97 ? 9.672 3.394 8.700 1.00 79.12 97 TYR A O 1
ATOM 692 N N . ARG A 1 98 ? 7.983 2.732 10.016 1.00 79.06 98 ARG A N 1
ATOM 693 C CA . ARG A 1 98 ? 8.263 3.658 11.146 1.00 79.06 98 ARG A CA 1
ATOM 694 C C . ARG A 1 98 ? 8.306 3.006 12.524 1.00 79.06 98 ARG A C 1
ATOM 696 O O . ARG A 1 98 ? 8.544 3.710 13.503 1.00 79.06 98 ARG A O 1
ATOM 703 N N . GLY A 1 99 ? 8.039 1.710 12.626 1.00 75.06 99 GLY A N 1
ATOM 704 C CA . GLY A 1 99 ? 8.196 0.981 13.874 1.00 75.06 99 GLY A CA 1
ATOM 705 C C . GLY A 1 99 ? 9.657 0.961 14.324 1.00 75.06 99 GLY A C 1
ATOM 706 O O . GLY A 1 99 ? 10.559 1.440 13.629 1.00 75.06 99 GLY A O 1
ATOM 707 N N . ALA A 1 100 ? 9.909 0.360 15.487 1.00 72.25 100 ALA A N 1
ATOM 708 C CA . ALA A 1 100 ? 11.267 0.188 16.010 1.00 72.25 100 ALA A CA 1
ATOM 709 C C . ALA A 1 100 ? 12.195 -0.524 15.003 1.00 72.25 100 ALA A C 1
ATOM 711 O O . ALA A 1 100 ? 13.367 -0.185 14.891 1.00 72.25 100 ALA A O 1
ATOM 712 N N . ASN A 1 101 ? 11.626 -1.434 14.204 1.00 69.69 101 ASN A N 1
ATOM 713 C CA . ASN A 1 101 ? 12.304 -2.155 13.126 1.00 69.69 101 ASN A CA 1
ATOM 714 C C . ASN A 1 101 ? 11.848 -1.702 11.723 1.00 69.69 101 ASN A C 1
ATOM 716 O O . ASN A 1 101 ? 11.996 -2.444 10.756 1.00 69.69 101 ASN A O 1
ATOM 720 N N . GLY A 1 102 ? 11.260 -0.510 11.607 1.00 72.19 102 GLY A N 1
ATOM 721 C CA . GLY A 1 102 ? 10.722 0.008 10.351 1.00 72.19 102 GLY A CA 1
ATOM 722 C C . GLY A 1 102 ? 11.783 0.581 9.416 1.00 72.19 102 GLY A C 1
ATOM 723 O O . GLY A 1 102 ? 12.850 1.008 9.862 1.00 72.19 102 GLY A O 1
ATOM 724 N N . THR A 1 103 ? 11.478 0.659 8.119 1.00 75.88 103 THR A N 1
ATOM 725 C CA . THR A 1 103 ? 12.416 1.109 7.073 1.00 75.88 103 THR A CA 1
ATOM 726 C C . THR A 1 103 ? 13.122 2.430 7.397 1.00 75.88 103 THR A C 1
ATOM 728 O O . THR A 1 103 ? 14.344 2.485 7.315 1.00 75.88 103 THR A O 1
ATOM 731 N N . TYR A 1 104 ? 12.405 3.486 7.803 1.00 78.00 104 TYR A N 1
ATOM 732 C CA . TYR A 1 104 ? 13.019 4.795 8.096 1.00 78.00 104 TYR A CA 1
ATOM 733 C C . TYR A 1 104 ? 13.808 4.817 9.412 1.00 78.00 104 TYR A C 1
ATOM 735 O O . TYR A 1 104 ? 14.646 5.696 9.625 1.00 78.00 104 TYR A O 1
ATOM 743 N N . THR A 1 105 ? 13.549 3.870 10.314 1.00 73.69 105 THR A N 1
ATOM 744 C CA . THR A 1 105 ? 14.329 3.694 11.546 1.00 73.69 105 THR A CA 1
ATOM 745 C C . THR A 1 105 ? 15.636 2.975 11.235 1.00 73.69 105 THR A C 1
ATOM 747 O O . THR A 1 105 ? 16.701 3.377 11.697 1.00 73.69 105 THR A O 1
ATOM 750 N N . LEU A 1 106 ? 15.544 1.938 10.404 1.00 72.88 106 LEU A N 1
ATOM 751 C CA . LEU A 1 106 ? 16.629 1.032 10.061 1.00 72.88 106 LEU A CA 1
ATOM 752 C C . LEU A 1 106 ? 17.566 1.570 8.973 1.00 72.88 106 LEU A C 1
ATOM 754 O O . LEU A 1 106 ? 18.755 1.251 9.006 1.00 72.88 106 LEU A O 1
ATOM 758 N N . ASN A 1 107 ? 17.048 2.361 8.035 1.00 73.75 107 ASN A N 1
ATOM 759 C CA . ASN A 1 107 ? 17.786 2.980 6.941 1.00 73.75 107 ASN A CA 1
ATOM 760 C C . ASN A 1 107 ? 17.413 4.473 6.846 1.00 73.75 107 ASN A C 1
ATOM 762 O O . ASN A 1 107 ? 16.432 4.857 6.209 1.00 73.75 107 ASN A O 1
ATOM 766 N N . LYS A 1 108 ? 18.217 5.333 7.485 1.00 76.50 108 LYS A N 1
ATOM 767 C CA . LYS A 1 108 ? 17.985 6.789 7.532 1.00 76.50 108 LYS A CA 1
ATOM 768 C C . LYS A 1 108 ? 18.209 7.494 6.190 1.00 76.50 108 LYS A C 1
ATOM 770 O O . LYS A 1 108 ? 17.689 8.590 6.000 1.00 76.50 108 LYS A O 1
ATOM 775 N N . SER A 1 109 ? 18.955 6.884 5.268 1.00 75.50 109 SER A N 1
ATOM 776 C CA . SER A 1 109 ? 19.141 7.390 3.904 1.00 75.50 109 SER A CA 1
ATOM 777 C C . SER A 1 109 ? 18.097 6.851 2.923 1.00 75.50 109 SER A C 1
ATOM 779 O O . SER A 1 109 ? 18.072 7.294 1.772 1.00 75.50 109 SER A O 1
ATOM 781 N N . TYR A 1 110 ? 17.215 5.940 3.359 1.00 76.69 110 TYR A N 1
ATOM 782 C CA . TYR A 1 110 ? 16.154 5.411 2.514 1.00 76.69 110 TYR A CA 1
ATOM 783 C C . TYR A 1 110 ? 15.260 6.534 1.998 1.00 76.69 110 TYR A C 1
ATOM 785 O O . TYR A 1 110 ? 14.716 7.344 2.756 1.00 76.69 110 TYR A O 1
ATOM 793 N N . ARG A 1 111 ? 15.051 6.529 0.683 1.00 79.81 111 ARG A N 1
ATOM 794 C CA . ARG A 1 111 ? 14.134 7.435 0.010 1.00 79.81 111 ARG A CA 1
ATOM 795 C C . ARG A 1 111 ? 13.252 6.635 -0.951 1.00 79.81 111 ARG A C 1
ATOM 797 O O . ARG A 1 111 ? 13.793 5.997 -1.857 1.00 79.81 111 ARG A O 1
ATOM 804 N N . PRO A 1 112 ? 11.916 6.683 -0.797 1.00 83.31 112 PRO A N 1
ATOM 805 C CA . PRO A 1 112 ? 11.017 6.081 -1.768 1.00 83.31 112 PRO A CA 1
ATOM 806 C C . PRO A 1 112 ? 11.143 6.806 -3.110 1.00 83.31 112 PRO A C 1
ATOM 808 O O . PRO A 1 112 ? 11.423 8.009 -3.162 1.00 83.31 112 PRO A O 1
ATOM 811 N N . ILE A 1 113 ? 10.908 6.084 -4.203 1.00 88.44 113 ILE A N 1
ATOM 812 C CA . ILE A 1 113 ? 10.863 6.702 -5.527 1.00 88.44 113 ILE A CA 1
ATOM 813 C C . ILE A 1 113 ? 9.654 7.645 -5.632 1.00 88.44 113 ILE A C 1
ATOM 815 O O . ILE A 1 113 ? 8.548 7.313 -5.196 1.00 88.44 113 ILE A O 1
ATOM 819 N N . TYR A 1 114 ? 9.859 8.830 -6.212 1.00 91.94 114 TYR A N 1
ATOM 820 C CA . TYR A 1 114 ? 8.762 9.745 -6.534 1.00 91.94 114 TYR A CA 1
ATOM 821 C C . TYR A 1 114 ? 8.143 9.418 -7.886 1.00 91.94 114 TYR A C 1
ATOM 823 O O . TYR A 1 114 ? 8.823 8.951 -8.797 1.00 91.94 114 TYR A O 1
ATOM 831 N N . TYR A 1 115 ? 6.852 9.714 -8.028 1.00 94.50 115 TYR A N 1
ATOM 832 C CA . TYR A 1 115 ? 6.114 9.467 -9.264 1.00 94.50 115 TYR A CA 1
ATOM 833 C C . TYR A 1 115 ? 6.738 10.170 -10.476 1.00 94.50 115 TYR A C 1
ATOM 835 O O . TYR A 1 115 ? 6.950 9.535 -11.509 1.00 94.50 115 TYR A O 1
ATOM 843 N N . SER A 1 116 ? 7.093 11.452 -10.335 1.00 93.94 116 SER A N 1
ATOM 844 C CA . SER A 1 116 ? 7.774 12.212 -11.391 1.00 93.94 116 SER A CA 1
ATOM 845 C C . SER A 1 116 ? 9.122 11.588 -11.749 1.00 93.94 116 SER A C 1
ATOM 847 O O . SER A 1 116 ? 9.391 11.341 -12.918 1.00 93.94 116 SER A O 1
ATOM 849 N N . GLU A 1 117 ? 9.922 11.219 -10.743 1.00 94.19 117 GLU A N 1
ATOM 850 C CA . GLU A 1 117 ? 11.215 10.554 -10.938 1.00 94.19 117 GLU A CA 1
ATOM 851 C C . GLU A 1 117 ? 11.064 9.225 -11.699 1.00 94.19 117 GLU A C 1
ATOM 853 O O . GLU A 1 117 ? 11.821 8.963 -12.636 1.00 94.19 117 GLU A O 1
ATOM 858 N N . PHE A 1 118 ? 10.061 8.409 -11.356 1.00 95.81 118 PHE A N 1
ATOM 859 C CA . PHE A 1 118 ? 9.759 7.171 -12.077 1.00 95.81 118 PHE A CA 1
ATOM 860 C C . PHE A 1 118 ? 9.364 7.439 -13.538 1.00 95.81 118 PHE A C 1
ATOM 862 O O . PHE A 1 118 ? 9.825 6.747 -14.452 1.00 95.81 118 PHE A O 1
ATOM 869 N N . CYS A 1 119 ? 8.520 8.443 -13.782 1.00 93.88 119 CYS A N 1
ATOM 870 C CA . CYS A 1 119 ? 8.049 8.774 -15.127 1.00 93.88 119 CYS A CA 1
ATOM 871 C C . CYS A 1 119 ? 9.174 9.329 -16.013 1.00 93.88 119 CYS A C 1
ATOM 873 O O . CYS A 1 119 ? 9.318 8.919 -17.167 1.00 93.88 119 CYS A O 1
ATOM 875 N N . GLU A 1 120 ? 10.011 10.204 -15.467 1.00 93.31 120 GLU A N 1
ATOM 876 C CA . GLU A 1 120 ? 10.987 10.985 -16.231 1.00 93.31 120 GLU A CA 1
ATOM 877 C C . GLU A 1 120 ? 12.327 10.257 -16.410 1.00 93.31 120 GLU A C 1
ATOM 879 O O . GLU A 1 120 ? 12.984 10.417 -17.438 1.00 93.31 120 GLU A O 1
ATOM 884 N N . SER A 1 121 ? 12.735 9.406 -15.460 1.00 95.06 121 SER A N 1
ATOM 885 C CA . SER A 1 121 ? 14.079 8.816 -15.459 1.00 95.06 121 SER A CA 1
ATOM 886 C C . SER A 1 121 ? 14.086 7.319 -15.766 1.00 95.06 121 SER A C 1
ATOM 888 O O . SER A 1 121 ? 13.707 6.475 -14.952 1.00 95.06 121 SER A O 1
ATOM 890 N N . HIS A 1 122 ? 14.628 6.963 -16.935 1.00 94.81 122 HIS A N 1
ATOM 891 C CA . HIS A 1 122 ? 14.874 5.567 -17.309 1.00 94.81 122 HIS A CA 1
ATOM 892 C C . HIS A 1 122 ? 15.789 4.851 -16.300 1.00 94.81 122 HIS A C 1
ATOM 894 O O . HIS A 1 122 ? 15.510 3.711 -15.927 1.00 94.81 122 HIS A O 1
ATOM 900 N N . ALA A 1 123 ? 16.834 5.526 -15.809 1.00 93.19 123 ALA A N 1
ATOM 901 C CA . ALA A 1 123 ? 17.746 4.978 -14.806 1.00 93.19 123 ALA A CA 1
ATOM 902 C C . ALA A 1 123 ? 17.046 4.733 -13.456 1.00 93.19 123 ALA A C 1
ATOM 904 O O . ALA A 1 123 ? 17.278 3.702 -12.822 1.00 93.19 123 ALA A O 1
ATOM 905 N N . ALA A 1 124 ? 16.144 5.631 -13.038 1.00 92.50 124 ALA A N 1
ATOM 906 C CA . ALA A 1 124 ? 15.349 5.428 -11.828 1.00 92.50 124 ALA A CA 1
ATOM 907 C C . ALA A 1 124 ? 14.404 4.225 -11.965 1.00 92.50 124 ALA A C 1
ATOM 909 O O . ALA A 1 124 ? 14.300 3.429 -11.033 1.00 92.50 124 ALA A O 1
ATOM 910 N N . ARG A 1 125 ? 13.787 4.027 -13.141 1.00 95.69 125 ARG A N 1
ATOM 911 C CA . ARG A 1 125 ? 12.967 2.833 -13.420 1.00 95.69 125 ARG A CA 1
ATOM 912 C C . ARG A 1 125 ? 13.771 1.541 -13.372 1.00 95.69 125 ARG A C 1
ATOM 914 O O . ARG A 1 125 ? 13.292 0.573 -12.792 1.00 95.69 125 ARG A O 1
ATOM 921 N N . LYS A 1 126 ? 14.985 1.521 -13.938 1.00 94.50 126 LYS A N 1
ATOM 922 C CA . LYS A 1 126 ? 15.882 0.354 -13.851 1.00 94.50 126 LYS A CA 1
ATOM 923 C C . LYS A 1 126 ? 16.183 -0.002 -12.396 1.00 94.50 126 LYS A C 1
ATOM 925 O O . LYS A 1 126 ? 15.969 -1.139 -11.987 1.00 94.50 126 LYS A O 1
ATOM 930 N N . ARG A 1 127 ? 16.579 0.995 -11.596 1.00 91.12 127 ARG A N 1
ATOM 931 C CA . ARG A 1 127 ? 16.829 0.832 -10.156 1.00 91.12 127 ARG A CA 1
ATOM 932 C C . ARG A 1 127 ? 15.592 0.326 -9.417 1.00 91.12 127 ARG A C 1
ATOM 934 O O . ARG A 1 127 ? 15.693 -0.620 -8.647 1.00 91.12 127 ARG A O 1
ATOM 941 N N . TYR A 1 128 ? 14.431 0.931 -9.661 1.00 93.19 128 TYR A N 1
ATOM 942 C CA . TYR A 1 128 ? 13.177 0.518 -9.038 1.00 93.19 128 TYR A CA 1
ATOM 943 C C . TYR A 1 128 ? 12.826 -0.934 -9.372 1.00 93.19 128 TYR A C 1
ATOM 945 O O . TYR A 1 128 ? 12.559 -1.726 -8.471 1.00 93.19 128 TYR A O 1
ATOM 953 N N . TRP A 1 129 ? 12.857 -1.302 -10.655 1.00 95.25 129 TRP A N 1
ATOM 954 C CA . TRP A 1 129 ? 12.465 -2.641 -11.077 1.00 95.25 129 TRP A CA 1
ATOM 955 C C . TRP A 1 129 ? 13.444 -3.722 -10.636 1.00 95.25 129 TRP A C 1
ATOM 957 O O . TRP A 1 129 ? 12.983 -4.799 -10.278 1.00 95.25 129 TRP A O 1
ATOM 967 N N . ALA A 1 130 ? 14.745 -3.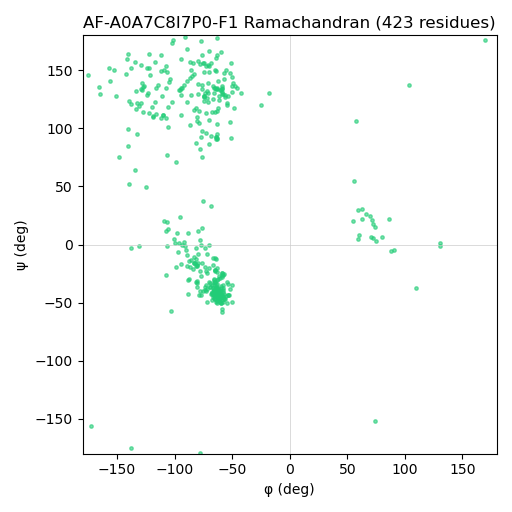438 -10.564 1.00 91.50 130 ALA A N 1
ATOM 968 C CA . ALA A 1 130 ? 15.719 -4.372 -10.003 1.00 91.50 130 ALA A CA 1
ATOM 969 C C . ALA A 1 130 ? 15.448 -4.660 -8.517 1.00 91.50 130 ALA A C 1
ATOM 971 O O . ALA A 1 130 ? 15.406 -5.810 -8.081 1.00 91.50 130 ALA A O 1
ATOM 972 N N . ARG A 1 131 ? 15.182 -3.605 -7.743 1.00 89.00 131 ARG A N 1
ATOM 973 C CA . ARG A 1 131 ? 14.845 -3.704 -6.318 1.00 89.00 131 ARG A CA 1
ATOM 974 C C . ARG A 1 131 ? 13.508 -4.417 -6.098 1.00 89.00 131 ARG A C 1
ATOM 976 O O . ARG A 1 131 ? 13.414 -5.306 -5.254 1.00 89.00 131 ARG A O 1
ATOM 983 N N . SER A 1 132 ? 12.492 -4.083 -6.895 1.00 91.50 132 SER A N 1
ATOM 984 C CA . SER A 1 132 ? 11.181 -4.748 -6.877 1.00 91.50 132 SER A CA 1
ATOM 985 C C . SER A 1 132 ? 11.256 -6.207 -7.331 1.00 91.50 132 SER A C 1
ATOM 987 O O . SER A 1 132 ? 10.524 -7.040 -6.807 1.00 91.50 132 SER A O 1
ATOM 989 N N . PHE A 1 133 ? 12.124 -6.545 -8.289 1.00 92.19 133 PHE A N 1
ATOM 990 C CA . PHE A 1 133 ? 12.311 -7.916 -8.768 1.00 92.19 133 PHE A CA 1
ATOM 991 C C . PHE A 1 133 ? 12.727 -8.848 -7.633 1.00 92.19 133 PHE A C 1
ATOM 993 O O . PHE A 1 133 ? 12.164 -9.932 -7.494 1.00 92.19 133 PHE A O 1
ATOM 1000 N N . LEU A 1 134 ? 13.662 -8.395 -6.801 1.00 86.12 134 LEU A N 1
ATOM 1001 C CA . LEU A 1 134 ? 14.140 -9.142 -5.648 1.00 86.12 134 LEU A CA 1
ATOM 1002 C C . LEU A 1 134 ? 13.105 -9.199 -4.519 1.00 86.12 134 LEU A C 1
ATOM 1004 O O . LEU A 1 134 ? 12.799 -10.280 -4.013 1.00 86.12 134 LEU A O 1
ATOM 1008 N N . GLY A 1 135 ? 12.545 -8.050 -4.135 1.00 83.94 135 GLY A N 1
ATOM 1009 C CA . GLY A 1 135 ? 11.633 -7.979 -2.992 1.00 83.94 135 GLY A CA 1
ATOM 1010 C C . GLY A 1 135 ? 10.249 -8.593 -3.244 1.00 83.94 135 GLY A C 1
ATOM 1011 O O . GLY A 1 135 ? 9.611 -9.054 -2.295 1.00 83.94 135 GLY A O 1
ATOM 1012 N N . TRP A 1 136 ? 9.816 -8.707 -4.508 1.00 86.56 136 TRP A N 1
ATOM 1013 C CA . TRP A 1 136 ? 8.543 -9.339 -4.882 1.00 86.56 136 TRP A CA 1
ATOM 1014 C C . TRP A 1 136 ? 8.395 -10.760 -4.325 1.00 86.56 136 TRP A C 1
ATOM 1016 O O . TRP A 1 136 ? 7.298 -11.156 -3.936 1.00 86.56 136 TRP A O 1
ATOM 1026 N N . THR A 1 137 ? 9.494 -11.510 -4.223 1.00 81.12 137 THR A N 1
ATOM 1027 C CA . THR A 1 137 ? 9.466 -12.885 -3.712 1.00 81.12 137 THR A CA 1
ATOM 1028 C C . THR A 1 137 ? 9.014 -12.959 -2.254 1.00 81.12 137 THR A C 1
ATOM 1030 O O . THR A 1 137 ? 8.262 -13.864 -1.897 1.00 81.12 137 THR A O 1
ATOM 1033 N N . ASN A 1 138 ? 9.412 -11.996 -1.413 1.00 78.69 138 ASN A N 1
ATOM 1034 C CA . ASN A 1 138 ? 8.975 -11.960 -0.015 1.00 78.69 138 ASN A CA 1
ATOM 1035 C C . ASN A 1 138 ? 7.464 -11.703 0.073 1.00 78.69 138 ASN A C 1
ATOM 1037 O O . ASN A 1 138 ? 6.741 -12.428 0.751 1.00 78.69 138 ASN A O 1
ATOM 1041 N N . LEU A 1 139 ? 6.966 -10.732 -0.699 1.00 81.31 139 LEU A N 1
ATOM 1042 C CA . LEU A 1 139 ? 5.536 -10.442 -0.752 1.00 81.31 139 LEU A CA 1
ATOM 1043 C C . LEU A 1 139 ? 4.714 -11.635 -1.263 1.00 81.31 139 LEU A C 1
ATOM 1045 O O . LEU A 1 139 ? 3.642 -11.906 -0.735 1.00 81.31 139 LEU A O 1
ATOM 1049 N N . GLN A 1 140 ? 5.215 -12.360 -2.266 1.00 84.44 140 GLN A N 1
ATOM 1050 C CA . GLN A 1 140 ? 4.538 -13.536 -2.818 1.00 84.44 140 GLN A CA 1
ATOM 1051 C C . GLN A 1 140 ? 4.445 -14.695 -1.810 1.00 84.44 140 GLN A C 1
ATOM 1053 O O . GLN A 1 140 ? 3.488 -15.472 -1.855 1.00 84.44 140 GLN A O 1
ATOM 1058 N N . ARG A 1 141 ? 5.440 -14.831 -0.925 1.00 83.88 141 ARG A N 1
ATOM 1059 C CA . ARG A 1 141 ? 5.473 -15.862 0.122 1.00 83.88 141 ARG A CA 1
ATOM 1060 C C . ARG A 1 141 ? 4.623 -15.488 1.335 1.00 83.88 141 ARG A C 1
ATOM 1062 O O . ARG A 1 141 ? 4.042 -16.379 1.950 1.00 83.88 141 ARG A O 1
ATOM 1069 N N . ALA A 1 142 ? 4.543 -14.199 1.657 1.00 87.81 142 ALA A N 1
ATOM 1070 C CA . ALA A 1 142 ? 3.790 -13.694 2.794 1.00 87.81 142 ALA A CA 1
ATOM 1071 C C . ALA A 1 142 ? 2.277 -13.960 2.658 1.00 87.81 142 ALA A C 1
ATOM 1073 O O . ALA A 1 142 ? 1.715 -14.015 1.560 1.00 87.81 142 ALA A O 1
ATOM 1074 N N . ARG A 1 143 ? 1.604 -14.146 3.798 1.00 90.62 143 ARG A N 1
ATOM 1075 C CA . ARG A 1 143 ? 0.177 -14.500 3.877 1.00 90.62 143 ARG A CA 1
ATOM 1076 C C . ARG A 1 143 ? -0.554 -13.650 4.916 1.00 90.62 143 ARG A C 1
ATOM 1078 O O . ARG A 1 143 ? 0.082 -13.162 5.852 1.00 90.62 143 ARG A O 1
ATOM 1085 N N . PRO A 1 144 ? -1.886 -13.487 4.802 1.00 94.62 144 PRO A N 1
ATOM 1086 C CA . PRO A 1 144 ? -2.663 -12.827 5.843 1.00 94.62 144 PRO A CA 1
ATOM 1087 C C . PRO A 1 144 ? -2.478 -13.509 7.208 1.00 94.62 144 PRO A C 1
ATOM 1089 O O . PRO A 1 144 ? -2.637 -14.722 7.330 1.00 94.62 144 PRO A O 1
ATOM 1092 N N . ASN A 1 145 ? -2.152 -12.720 8.233 1.00 89.19 145 ASN A N 1
ATOM 1093 C CA . ASN A 1 145 ? -1.999 -13.189 9.616 1.00 89.19 145 ASN A CA 1
ATOM 1094 C C . ASN A 1 145 ? -3.316 -13.102 10.420 1.00 89.19 145 ASN A C 1
ATOM 1096 O O . ASN A 1 145 ? -4.329 -12.596 9.931 1.00 89.19 145 ASN A O 1
ATOM 1100 N N . ALA A 1 146 ? -3.287 -13.534 11.685 1.00 88.50 146 ALA A N 1
ATOM 1101 C CA . ALA A 1 146 ? -4.441 -13.562 12.592 1.00 88.50 146 ALA A CA 1
ATOM 1102 C C . ALA A 1 146 ? -5.235 -12.240 12.680 1.00 88.50 146 ALA A C 1
ATOM 1104 O O . ALA A 1 146 ? -6.460 -12.274 12.797 1.00 88.50 146 ALA A O 1
ATOM 1105 N N . ALA A 1 147 ? -4.580 -11.076 12.583 1.00 89.94 147 ALA A N 1
ATOM 1106 C CA . ALA A 1 147 ? -5.276 -9.790 12.602 1.00 89.94 147 ALA A CA 1
ATOM 1107 C C . ALA A 1 147 ? -6.182 -9.611 11.373 1.00 89.94 147 ALA A C 1
ATOM 1109 O O . ALA A 1 147 ? -7.307 -9.137 11.506 1.00 89.94 147 ALA A O 1
ATOM 1110 N N . HIS A 1 148 ? -5.735 -10.038 10.189 1.00 96.00 148 HIS A N 1
ATOM 1111 C CA . HIS A 1 148 ? -6.535 -9.959 8.965 1.00 96.00 148 HIS A CA 1
ATOM 1112 C C . HIS A 1 148 ? -7.772 -10.856 9.049 1.00 96.00 148 HIS A C 1
ATOM 1114 O O . HIS A 1 148 ? -8.875 -10.408 8.737 1.00 96.00 148 HIS A O 1
ATOM 1120 N N . TRP A 1 149 ? -7.605 -12.088 9.533 1.00 94.31 149 TRP A N 1
ATOM 1121 C CA . TRP A 1 149 ? -8.709 -13.035 9.717 1.00 94.31 149 TRP A CA 1
ATOM 1122 C C . TRP A 1 149 ? -9.726 -12.547 10.754 1.00 94.31 149 TRP A C 1
ATOM 1124 O O . TRP A 1 149 ? -10.933 -12.633 10.532 1.00 94.31 149 TRP A O 1
ATOM 1134 N N . ALA A 1 150 ? -9.264 -11.939 11.849 1.00 91.06 150 ALA A N 1
ATOM 1135 C CA . ALA A 1 150 ? -10.156 -11.354 12.846 1.00 91.06 150 ALA A CA 1
ATOM 1136 C C . ALA A 1 150 ? -10.984 -10.181 12.293 1.00 91.06 150 ALA A C 1
ATOM 1138 O O . ALA A 1 150 ? -12.153 -10.038 12.653 1.00 91.06 150 ALA A O 1
ATOM 1139 N N . VAL A 1 151 ? -10.423 -9.371 11.386 1.00 94.81 151 VAL A N 1
ATOM 1140 C CA . VAL A 1 151 ? -11.188 -8.338 10.665 1.00 94.81 151 VAL A CA 1
ATOM 1141 C C . VAL A 1 151 ? -12.302 -8.964 9.824 1.00 94.81 151 VAL A C 1
ATOM 1143 O O . VAL A 1 151 ? -13.431 -8.473 9.861 1.00 94.81 151 VAL A O 1
ATOM 1146 N N . GLY A 1 152 ? -12.019 -10.073 9.136 1.00 93.44 152 GLY A N 1
ATOM 1147 C CA . GLY A 1 152 ? -13.034 -10.848 8.418 1.00 93.44 152 GLY A CA 1
ATOM 1148 C C . GLY A 1 152 ? -14.163 -11.308 9.338 1.00 93.44 152 GLY A C 1
ATOM 1149 O O . GLY A 1 152 ? -15.337 -11.053 9.064 1.00 93.44 152 GLY A O 1
ATOM 1150 N N . ARG A 1 153 ? -13.809 -11.856 10.507 1.00 90.94 153 ARG A N 1
ATOM 1151 C CA . ARG A 1 153 ? -14.784 -12.289 11.516 1.00 90.94 153 ARG A CA 1
ATOM 1152 C C . ARG A 1 153 ? -15.640 -11.139 12.052 1.00 90.94 153 ARG A C 1
ATOM 1154 O O . ARG A 1 153 ? -16.834 -11.314 12.283 1.00 90.94 153 ARG A O 1
ATOM 1161 N N . LEU A 1 154 ? -15.068 -9.947 12.233 1.00 90.62 154 LEU A N 1
ATOM 1162 C CA . LEU A 1 154 ? -15.845 -8.750 12.580 1.00 90.62 154 LEU A CA 1
ATOM 1163 C C . LEU A 1 154 ? -16.844 -8.367 11.480 1.00 90.62 154 LEU A C 1
ATOM 1165 O O . LEU A 1 154 ? -17.928 -7.872 11.797 1.00 90.62 154 LEU A O 1
ATOM 1169 N N . GLY A 1 155 ? -16.489 -8.595 10.214 1.00 93.00 155 GLY A N 1
ATOM 1170 C CA . GLY A 1 155 ? -17.375 -8.426 9.063 1.00 93.00 155 GLY A CA 1
ATOM 1171 C C . GLY A 1 155 ? -18.565 -9.384 9.095 1.00 93.00 155 GLY A C 1
ATOM 1172 O O . GLY A 1 155 ? -19.712 -8.945 9.018 1.00 93.00 155 GLY A O 1
ATOM 1173 N N . GLU A 1 156 ? -18.305 -10.675 9.305 1.00 91.69 156 GLU A N 1
ATOM 1174 C CA . GLU A 1 156 ? -19.338 -11.719 9.431 1.00 91.69 156 GLU A CA 1
ATOM 1175 C C . GLU A 1 156 ? -20.307 -11.454 10.590 1.00 91.69 156 GLU A C 1
ATOM 1177 O O . GLU A 1 156 ? -21.504 -11.712 10.488 1.00 91.69 156 GLU A O 1
ATOM 1182 N N . LEU A 1 157 ? -19.801 -10.897 11.694 1.00 88.31 157 LEU A N 1
ATOM 1183 C CA . LEU A 1 157 ? -20.610 -10.516 12.854 1.00 88.31 157 LEU A CA 1
ATOM 1184 C C . LEU A 1 157 ? -21.395 -9.209 12.647 1.00 88.31 157 LEU A C 1
ATOM 1186 O O . LEU A 1 157 ? -22.076 -8.763 13.568 1.00 88.31 157 LEU A O 1
ATOM 1190 N N . GLY A 1 158 ? -21.272 -8.563 11.484 1.00 89.69 158 GLY A N 1
ATOM 1191 C CA . GLY A 1 158 ? -21.941 -7.301 11.167 1.00 89.69 158 GLY A CA 1
ATOM 1192 C C . GLY A 1 158 ? -21.381 -6.077 11.898 1.00 89.69 158 GLY A C 1
ATOM 1193 O O . GLY A 1 158 ? -21.930 -4.988 11.744 1.00 89.69 158 GLY A O 1
ATOM 1194 N N . VAL A 1 159 ? -20.293 -6.235 12.658 1.00 90.50 159 VAL A N 1
ATOM 1195 C CA . VAL A 1 159 ? -19.639 -5.161 13.424 1.00 90.50 159 VAL A CA 1
ATOM 1196 C C . VAL A 1 159 ? -18.807 -4.272 12.501 1.00 90.50 159 VAL A C 1
ATOM 1198 O O . VAL A 1 159 ? -18.847 -3.046 12.611 1.00 90.50 159 VAL A O 1
ATOM 1201 N N . CYS A 1 160 ? -18.060 -4.887 11.583 1.00 94.00 160 CYS A N 1
ATOM 1202 C CA . CYS A 1 160 ? -17.287 -4.191 10.561 1.00 94.00 160 CYS A CA 1
ATOM 1203 C C . CYS A 1 160 ? -18.101 -4.087 9.265 1.00 94.00 160 CYS A C 1
ATOM 1205 O O . CYS A 1 160 ? -18.628 -5.083 8.771 1.00 94.00 160 CYS A O 1
ATOM 1207 N N . GLY A 1 161 ? -18.214 -2.878 8.717 1.00 94.94 161 GLY A N 1
ATOM 1208 C CA . GLY A 1 161 ? -18.887 -2.624 7.440 1.00 94.94 161 GLY A CA 1
ATOM 1209 C C . GLY A 1 161 ? -17.947 -2.592 6.237 1.00 94.94 161 GLY A C 1
ATOM 1210 O O . GLY A 1 161 ? -18.414 -2.697 5.107 1.00 94.94 161 GLY A O 1
ATOM 1211 N N . GLY A 1 162 ? -16.643 -2.444 6.470 1.00 97.56 162 GLY A N 1
ATOM 1212 C CA . GLY A 1 162 ? -15.639 -2.383 5.418 1.00 97.56 162 GLY A CA 1
ATOM 1213 C C . GLY A 1 162 ? -14.265 -1.953 5.924 1.00 97.56 162 GLY A C 1
ATOM 1214 O O . GLY A 1 162 ? -14.082 -1.596 7.093 1.00 97.56 162 GLY A O 1
ATOM 1215 N N . VAL A 1 163 ? -13.299 -1.970 5.013 1.00 98.69 163 VAL A N 1
ATOM 1216 C CA . VAL A 1 163 ? -11.899 -1.625 5.266 1.00 98.69 163 VAL A CA 1
ATOM 1217 C C . VAL A 1 163 ? -11.426 -0.595 4.246 1.00 98.69 163 VAL A C 1
ATOM 1219 O O . VAL A 1 163 ? -11.600 -0.773 3.046 1.00 98.69 163 VAL A O 1
ATOM 1222 N N . VAL A 1 164 ? -10.760 0.458 4.706 1.00 98.75 164 VAL A N 1
ATOM 1223 C CA . VAL A 1 164 ? -9.867 1.290 3.895 1.00 98.75 164 VAL A CA 1
ATOM 1224 C C . VAL A 1 164 ? -8.442 0.937 4.304 1.00 98.75 164 VAL A C 1
ATOM 1226 O O . VAL A 1 164 ? -8.070 1.116 5.460 1.00 98.75 164 VAL A O 1
ATOM 1229 N N . THR A 1 165 ? -7.627 0.434 3.385 1.00 98.62 165 THR A N 1
ATOM 1230 C CA . THR A 1 165 ? -6.239 0.064 3.687 1.00 98.62 165 THR A CA 1
ATOM 1231 C C . THR A 1 165 ? -5.251 0.940 2.933 1.00 98.62 165 THR A C 1
ATOM 1233 O O . THR A 1 165 ? -5.441 1.243 1.757 1.00 98.62 165 THR A O 1
ATOM 1236 N N . GLN A 1 166 ? -4.194 1.368 3.621 1.00 98.12 166 GLN A N 1
ATOM 1237 C CA . GLN A 1 166 ? -3.017 1.986 2.999 1.00 98.12 166 GLN A CA 1
ATOM 1238 C C . GLN A 1 166 ? -2.074 0.938 2.399 1.00 98.12 166 GLN A C 1
ATOM 1240 O O . GLN A 1 166 ? -1.179 1.287 1.636 1.00 98.12 166 GLN A O 1
ATOM 1245 N N . ASN A 1 167 ? -2.233 -0.330 2.778 1.00 97.12 167 ASN A N 1
ATOM 1246 C CA . ASN A 1 167 ? -1.319 -1.378 2.363 1.00 97.12 167 ASN A CA 1
ATOM 1247 C C . ASN A 1 167 ? -1.556 -1.734 0.901 1.00 97.12 167 ASN A C 1
ATOM 1249 O O . ASN A 1 167 ? -2.679 -1.694 0.402 1.00 97.12 167 ASN A O 1
ATOM 1253 N N . VAL A 1 168 ? -0.476 -2.130 0.239 1.00 96.38 168 VAL A N 1
ATOM 1254 C CA . VAL A 1 168 ? -0.470 -2.559 -1.163 1.00 96.38 168 VAL A CA 1
ATOM 1255 C C . VAL A 1 168 ? -0.275 -4.078 -1.298 1.00 96.38 168 VAL A C 1
ATOM 1257 O O . VAL A 1 168 ? -0.028 -4.579 -2.396 1.00 96.38 168 VAL A O 1
ATOM 1260 N N . ASP A 1 169 ? -0.387 -4.804 -0.178 1.00 95.75 169 ASP A N 1
ATOM 1261 C CA . ASP A 1 169 ? -0.164 -6.253 -0.039 1.00 95.75 169 ASP A CA 1
ATOM 1262 C C . ASP A 1 169 ? -1.364 -7.117 -0.463 1.00 95.75 169 ASP A C 1
ATOM 1264 O O . ASP A 1 169 ? -1.205 -8.300 -0.761 1.00 95.75 169 ASP A O 1
ATOM 1268 N N . SER A 1 170 ? -2.558 -6.522 -0.541 1.00 96.50 170 SER A N 1
ATOM 1269 C CA . SER A 1 170 ? -3.813 -7.208 -0.872 1.00 96.50 170 SER A CA 1
ATOM 1270 C C . SER A 1 170 ? -4.241 -8.286 0.136 1.00 96.50 170 SER A C 1
ATOM 1272 O O . SER A 1 170 ? -5.046 -9.152 -0.204 1.00 96.50 170 SER A O 1
ATOM 1274 N N . PHE A 1 171 ? -3.772 -8.249 1.386 1.00 97.81 171 PHE A N 1
ATOM 1275 C CA . PHE A 1 171 ? -4.126 -9.277 2.374 1.00 97.81 171 PHE A CA 1
ATOM 1276 C C . PHE A 1 171 ? -5.576 -9.214 2.842 1.00 97.81 171 PHE A C 1
ATOM 1278 O O . PHE A 1 171 ? -6.173 -10.255 3.096 1.00 97.81 171 PHE A O 1
ATOM 1285 N N . HIS A 1 172 ? -6.171 -8.024 2.911 1.00 98.06 172 HIS A N 1
ATOM 1286 C CA . HIS A 1 172 ? -7.591 -7.873 3.232 1.00 98.06 172 HIS A CA 1
ATOM 1287 C C . HIS A 1 172 ? -8.512 -8.618 2.242 1.00 98.06 172 HIS A C 1
ATOM 1289 O O . HIS A 1 172 ? -9.211 -9.526 2.687 1.00 98.06 172 HIS A O 1
ATOM 1295 N N . PRO A 1 173 ? -8.479 -8.347 0.919 1.00 97.25 173 PRO A N 1
ATOM 1296 C CA . PRO A 1 173 ? -9.327 -9.075 -0.027 1.00 97.25 173 PRO A CA 1
ATOM 1297 C C . PRO A 1 173 ? -8.992 -10.572 -0.128 1.00 97.25 173 PRO A C 1
ATOM 1299 O O . PRO A 1 173 ? -9.855 -11.348 -0.528 1.00 97.25 173 PRO A O 1
ATOM 1302 N N . LEU A 1 174 ? -7.776 -10.998 0.243 1.00 96.06 174 LEU A N 1
ATOM 1303 C CA . LEU A 1 174 ? -7.425 -12.420 0.341 1.00 96.06 174 LEU A CA 1
ATOM 1304 C C . LEU A 1 174 ? -8.019 -13.098 1.586 1.00 96.06 174 LEU A C 1
ATOM 1306 O O . LEU A 1 174 ? -8.459 -14.240 1.496 1.00 96.06 174 LEU A O 1
ATOM 1310 N N . ALA A 1 175 ? -8.023 -12.423 2.737 1.00 96.75 175 ALA A N 1
ATOM 1311 C CA . ALA A 1 175 ? -8.509 -12.985 3.999 1.00 96.75 175 ALA A CA 1
ATOM 1312 C C . ALA A 1 175 ? -10.038 -12.947 4.131 1.00 96.75 175 ALA A C 1
ATOM 1314 O O . ALA A 1 175 ? -10.629 -13.796 4.791 1.00 96.75 175 ALA A O 1
ATOM 1315 N N . HIS A 1 176 ? -10.697 -11.948 3.546 1.00 96.62 176 HIS A N 1
ATOM 1316 C CA . HIS A 1 176 ? -12.147 -11.760 3.664 1.00 96.62 176 HIS A CA 1
ATOM 1317 C C . HIS A 1 176 ? -12.728 -11.126 2.394 1.00 96.62 176 HIS A C 1
ATOM 1319 O O . HIS A 1 176 ? -13.099 -9.954 2.382 1.00 96.62 176 HIS A O 1
ATOM 1325 N N . PRO A 1 177 ? -12.860 -11.900 1.304 1.00 96.69 177 PRO A N 1
ATOM 1326 C CA . PRO A 1 177 ? -13.287 -11.379 0.002 1.00 96.69 177 PRO A CA 1
ATOM 1327 C C . PRO A 1 177 ? -14.708 -10.789 -0.012 1.00 96.69 177 PRO A C 1
ATOM 1329 O O . PRO A 1 177 ? -15.039 -10.015 -0.907 1.00 96.69 177 PRO A O 1
ATOM 1332 N N . SER A 1 178 ? -15.555 -11.144 0.959 1.00 95.56 178 SER A N 1
ATOM 1333 C CA . SER A 1 178 ? -16.927 -10.636 1.090 1.00 95.56 178 SER A CA 1
ATOM 1334 C C . SER A 1 178 ? -17.024 -9.279 1.796 1.00 95.56 178 SER A C 1
ATOM 1336 O O . SER A 1 178 ? -18.064 -8.624 1.704 1.00 95.56 178 SER A O 1
ATOM 1338 N N . LEU A 1 179 ? -15.974 -8.837 2.497 1.00 96.88 179 LEU A N 1
ATOM 1339 C CA . LEU A 1 179 ? -15.969 -7.566 3.214 1.00 96.88 179 LEU A CA 1
ATOM 1340 C C . LEU A 1 179 ? -15.477 -6.443 2.281 1.00 96.88 179 LEU A C 1
ATOM 1342 O O . LEU A 1 179 ? -14.349 -6.519 1.780 1.00 96.88 179 LEU A O 1
ATOM 1346 N N . PRO A 1 180 ? -16.267 -5.372 2.053 1.00 98.00 180 PRO A N 1
ATOM 1347 C CA . PRO A 1 180 ? -15.863 -4.286 1.166 1.00 98.00 180 PRO A CA 1
ATOM 1348 C C . PRO A 1 180 ? -14.507 -3.696 1.563 1.00 98.00 180 PRO A C 1
ATOM 1350 O O . PRO A 1 180 ? -14.339 -3.209 2.681 1.00 98.00 180 PRO A O 1
ATOM 1353 N N . THR A 1 181 ? -13.545 -3.728 0.639 1.00 98.56 181 THR A N 1
ATOM 1354 C CA . THR A 1 181 ? -12.183 -3.232 0.867 1.00 98.56 181 THR A CA 1
ATOM 1355 C C . THR A 1 181 ? -11.801 -2.185 -0.175 1.00 98.56 181 THR A C 1
ATOM 1357 O O . THR A 1 181 ? -11.896 -2.420 -1.377 1.00 98.56 181 THR A O 1
ATOM 1360 N N . ILE A 1 182 ? -11.325 -1.033 0.297 1.00 98.69 182 ILE A N 1
ATOM 1361 C CA . ILE A 1 182 ? -10.771 0.054 -0.508 1.00 98.69 182 ILE A CA 1
ATOM 1362 C C . ILE A 1 182 ? -9.254 0.073 -0.303 1.00 98.69 182 ILE A C 1
ATOM 1364 O O . ILE A 1 182 ? -8.760 0.458 0.757 1.00 98.69 182 ILE A O 1
ATOM 1368 N N . GLU A 1 183 ? -8.510 -0.319 -1.333 1.00 98.44 183 GLU A N 1
ATOM 1369 C CA . GLU A 1 183 ? -7.045 -0.249 -1.369 1.00 98.44 183 GLU A CA 1
ATOM 1370 C C . GLU A 1 183 ? -6.614 1.179 -1.747 1.00 98.44 183 GLU A C 1
ATOM 1372 O O . GLU A 1 183 ? -6.455 1.525 -2.920 1.00 98.44 183 GLU A O 1
ATOM 1377 N N . LEU A 1 184 ? -6.484 2.046 -0.737 1.00 98.25 184 LEU A N 1
ATOM 1378 C CA . LEU A 1 184 ? -6.315 3.497 -0.882 1.00 98.25 184 LEU A CA 1
ATOM 1379 C C . LEU A 1 184 ? -5.079 3.871 -1.709 1.00 98.25 184 LEU A C 1
ATOM 1381 O O . LEU A 1 184 ? -5.097 4.871 -2.429 1.00 98.25 184 LEU A O 1
ATOM 1385 N N . HIS A 1 185 ? -4.008 3.087 -1.582 1.00 98.00 185 HIS A N 1
ATOM 1386 C CA . HIS A 1 185 ? -2.742 3.290 -2.291 1.00 98.00 185 HIS A CA 1
ATOM 1387 C C . HIS A 1 185 ? -2.531 2.267 -3.409 1.00 98.00 185 HIS A C 1
ATOM 1389 O O . HIS A 1 185 ? -1.410 2.113 -3.884 1.00 98.00 185 HIS A O 1
ATOM 1395 N N . GLY A 1 186 ? -3.597 1.608 -3.871 1.00 97.50 186 GLY A N 1
ATOM 1396 C CA . GLY A 1 186 ? -3.517 0.584 -4.907 1.00 97.50 186 GLY A CA 1
ATOM 1397 C C . GLY A 1 186 ? -2.927 -0.728 -4.389 1.00 97.50 186 GLY A C 1
ATOM 1398 O O . GLY A 1 186 ? -3.088 -1.065 -3.221 1.00 97.50 186 GLY A O 1
ATOM 1399 N N . TYR A 1 187 ? -2.277 -1.495 -5.261 1.00 96.88 187 TYR A N 1
ATOM 1400 C CA . TYR A 1 187 ? -1.835 -2.854 -4.946 1.00 96.88 187 TYR A CA 1
ATOM 1401 C C . TYR A 1 187 ? -0.672 -3.324 -5.819 1.00 96.88 187 TYR A C 1
ATOM 1403 O O . TYR A 1 187 ? -0.537 -2.934 -6.980 1.00 96.88 187 TYR A O 1
ATOM 1411 N N . LEU A 1 188 ? 0.148 -4.227 -5.278 1.00 95.38 188 LEU A N 1
ATOM 1412 C CA . LEU A 1 188 ? 1.329 -4.759 -5.966 1.00 95.38 188 LEU A CA 1
ATOM 1413 C C . LEU A 1 188 ? 1.028 -5.952 -6.880 1.00 95.38 188 LEU A C 1
ATOM 1415 O O . LEU A 1 188 ? 1.853 -6.280 -7.726 1.00 95.38 188 LEU A O 1
ATOM 1419 N N . ARG A 1 189 ? -0.154 -6.579 -6.779 1.00 95.38 189 ARG A N 1
ATOM 1420 C CA . ARG A 1 189 ? -0.543 -7.727 -7.629 1.00 95.38 189 ARG A CA 1
ATOM 1421 C C . ARG A 1 189 ? -0.669 -7.400 -9.128 1.00 95.38 189 ARG A C 1
ATOM 1423 O O . ARG A 1 189 ? -0.733 -8.312 -9.951 1.00 95.38 189 ARG A O 1
ATOM 1430 N N . SER A 1 190 ? -0.681 -6.119 -9.500 1.00 97.06 190 SER A N 1
ATOM 1431 C CA . SER A 1 190 ? -0.800 -5.661 -10.888 1.00 97.06 190 SER A CA 1
ATOM 1432 C C . SER A 1 190 ? 0.094 -4.456 -11.174 1.00 97.06 190 SER A C 1
ATOM 1434 O O . SER A 1 190 ? 0.562 -3.760 -10.273 1.00 97.06 190 SER A O 1
ATOM 1436 N N . LEU A 1 191 ? 0.303 -4.199 -12.457 1.00 98.31 191 LEU A N 1
ATOM 1437 C CA . LEU A 1 191 ? 0.878 -2.988 -13.014 1.00 98.31 191 LEU A CA 1
ATOM 1438 C C . LEU A 1 191 ? -0.193 -2.231 -13.801 1.00 98.31 191 LEU A C 1
ATOM 1440 O O . LEU A 1 191 ? -1.214 -2.789 -14.198 1.00 98.31 191 LEU A O 1
ATOM 1444 N N . THR A 1 192 ? 0.078 -0.962 -14.073 1.00 97.50 192 THR A N 1
ATOM 1445 C CA . THR A 1 192 ? -0.666 -0.122 -15.008 1.00 97.50 192 THR A CA 1
ATOM 1446 C C . THR A 1 192 ? 0.309 0.527 -15.986 1.00 97.50 192 THR A C 1
ATOM 1448 O O . THR A 1 192 ? 1.409 0.944 -15.606 1.00 97.50 192 THR A O 1
ATOM 1451 N N . CYS A 1 193 ? -0.057 0.589 -17.266 1.00 96.75 193 CYS A N 1
ATOM 1452 C CA . CYS A 1 193 ? 0.710 1.374 -18.225 1.00 96.75 193 CYS A CA 1
ATOM 1453 C C . CYS A 1 193 ? 0.500 2.871 -17.978 1.00 96.75 193 CYS A C 1
ATOM 1455 O O . CYS A 1 193 ? -0.632 3.340 -17.904 1.00 96.75 193 CYS A O 1
ATOM 1457 N N . THR A 1 194 ? 1.580 3.648 -17.927 1.00 94.75 194 THR A N 1
ATOM 1458 C CA . THR A 1 194 ? 1.497 5.108 -17.759 1.00 94.75 194 THR A CA 1
ATOM 1459 C C . THR A 1 194 ? 0.988 5.833 -19.009 1.00 94.75 194 THR A C 1
ATOM 1461 O O . THR A 1 194 ? 0.753 7.034 -18.954 1.00 94.75 194 THR A O 1
ATOM 1464 N N . THR A 1 195 ? 0.832 5.126 -20.135 1.00 93.94 195 THR A N 1
ATOM 1465 C CA . THR A 1 195 ? 0.342 5.677 -21.407 1.00 93.94 195 THR A CA 1
ATOM 1466 C C . THR A 1 195 ? -1.111 5.298 -21.678 1.00 93.94 195 THR A C 1
ATOM 1468 O O . THR A 1 195 ? -1.938 6.174 -21.884 1.00 93.94 195 THR A O 1
ATOM 1471 N N . CYS A 1 196 ? -1.428 4.000 -21.705 1.00 92.69 196 CYS A N 1
ATOM 1472 C CA . CYS A 1 196 ? -2.764 3.510 -22.071 1.00 92.69 196 CYS A CA 1
ATOM 1473 C C . CYS A 1 196 ? -3.585 2.998 -20.884 1.00 92.69 196 CYS A C 1
ATOM 1475 O O . CYS A 1 196 ? -4.708 2.540 -21.068 1.00 92.69 196 CYS A O 1
ATOM 1477 N N . HIS A 1 197 ? -3.020 3.017 -19.673 1.00 93.69 197 HIS A N 1
ATOM 1478 C CA . HIS A 1 197 ? -3.647 2.543 -18.434 1.00 93.69 197 HIS A CA 1
ATOM 1479 C C . HIS A 1 197 ? -4.065 1.067 -18.414 1.00 93.69 197 HIS A C 1
ATOM 1481 O O . HIS A 1 197 ? -4.599 0.603 -17.405 1.00 93.69 197 HIS A O 1
ATOM 1487 N N . THR A 1 198 ? -3.751 0.302 -19.465 1.00 94.56 198 THR A N 1
ATOM 1488 C CA . THR A 1 198 ? -4.010 -1.137 -19.520 1.00 94.56 198 THR A CA 1
ATOM 1489 C C . THR A 1 198 ? -3.346 -1.830 -18.325 1.00 94.56 198 THR A C 1
ATOM 1491 O O . THR A 1 198 ? -2.144 -1.625 -18.095 1.00 94.56 198 THR A O 1
ATOM 1494 N N . PRO A 1 199 ? -4.106 -2.620 -17.545 1.00 96.56 199 PRO A N 1
ATOM 1495 C CA . PRO A 1 199 ? -3.554 -3.376 -16.436 1.00 96.56 199 PRO A CA 1
ATOM 1496 C C . PRO A 1 199 ? -2.676 -4.517 -16.953 1.00 96.56 199 PRO A C 1
ATOM 1498 O O . PRO A 1 199 ? -2.935 -5.086 -18.013 1.00 96.56 199 PRO A O 1
ATOM 1501 N N . TYR A 1 200 ? -1.645 -4.873 -16.193 1.00 97.50 200 TYR A N 1
ATOM 1502 C CA . TYR A 1 200 ? -0.746 -5.970 -16.542 1.00 97.50 200 TYR A CA 1
ATOM 1503 C C . TYR A 1 200 ? -0.384 -6.787 -15.292 1.00 97.50 200 TYR A C 1
ATOM 1505 O O . TYR A 1 200 ? 0.130 -6.207 -14.336 1.00 97.50 200 TYR A O 1
ATOM 1513 N N . PRO A 1 201 ? -0.621 -8.113 -15.250 1.00 97.38 201 PRO A N 1
ATOM 1514 C CA . PRO A 1 201 ? -0.377 -8.909 -14.046 1.00 97.38 201 PRO A CA 1
ATOM 1515 C C . PRO A 1 201 ? 1.081 -8.849 -13.569 1.00 97.38 201 PRO A C 1
ATOM 1517 O O . PRO A 1 201 ? 2.015 -9.046 -14.353 1.00 97.38 201 PRO A O 1
ATOM 1520 N N . ARG A 1 202 ? 1.297 -8.637 -12.261 1.00 96.69 202 ARG A N 1
ATOM 1521 C CA . ARG A 1 202 ? 2.656 -8.547 -11.693 1.00 96.69 202 ARG A CA 1
ATOM 1522 C C . ARG A 1 202 ? 3.437 -9.851 -11.804 1.00 96.69 202 ARG A C 1
ATOM 1524 O O . ARG A 1 202 ? 4.653 -9.794 -11.986 1.00 96.69 202 ARG A O 1
ATOM 1531 N N . SER A 1 203 ? 2.755 -10.993 -11.737 1.00 95.88 203 SER A N 1
ATOM 1532 C CA . SER A 1 203 ? 3.342 -12.325 -11.928 1.00 95.88 203 SER A CA 1
ATOM 1533 C C . SER A 1 203 ? 3.900 -12.505 -13.342 1.00 95.88 203 SER A C 1
ATOM 1535 O O . SER A 1 203 ? 5.072 -12.832 -13.492 1.00 95.88 203 SER A O 1
ATOM 1537 N N . ALA A 1 204 ? 3.112 -12.189 -14.375 1.00 97.00 204 ALA A N 1
ATOM 1538 C CA . ALA A 1 204 ? 3.570 -12.218 -15.766 1.00 97.00 204 ALA A CA 1
ATOM 1539 C C . ALA A 1 204 ? 4.751 -11.258 -15.990 1.00 97.00 204 ALA A C 1
ATOM 1541 O O . ALA A 1 204 ? 5.730 -11.600 -16.657 1.00 97.00 204 ALA A O 1
ATOM 1542 N N . PHE A 1 205 ? 4.703 -10.073 -15.368 1.00 97.75 205 PHE A N 1
ATOM 1543 C CA . PHE A 1 205 ? 5.807 -9.116 -15.426 1.00 97.75 205 PHE A CA 1
ATOM 1544 C C . PHE A 1 205 ? 7.069 -9.661 -14.755 1.00 97.75 205 PHE A C 1
ATOM 1546 O O . PHE A 1 205 ? 8.151 -9.520 -15.313 1.00 97.75 205 PHE A O 1
ATOM 1553 N N . GLN A 1 206 ? 6.942 -10.338 -13.607 1.00 96.88 206 GLN A N 1
ATOM 1554 C CA . GLN A 1 206 ? 8.067 -10.972 -12.914 1.00 96.88 206 GLN A CA 1
ATOM 1555 C C . GLN A 1 206 ? 8.755 -12.015 -13.801 1.00 96.88 206 GLN A C 1
ATOM 1557 O O . GLN A 1 206 ? 9.982 -12.019 -13.887 1.00 96.88 206 GLN A O 1
ATOM 1562 N N . THR A 1 207 ? 7.986 -12.853 -14.504 1.00 96.69 207 THR A N 1
ATOM 1563 C CA . THR A 1 207 ? 8.532 -13.833 -15.455 1.00 96.69 207 THR A CA 1
ATOM 1564 C C . THR A 1 207 ? 9.303 -13.148 -16.583 1.00 96.69 207 THR A C 1
ATOM 1566 O O . THR A 1 207 ? 10.413 -13.561 -16.916 1.00 96.69 207 THR A O 1
ATOM 1569 N N . ARG A 1 208 ? 8.761 -12.057 -17.142 1.00 97.88 208 ARG A N 1
ATOM 1570 C CA . ARG A 1 208 ? 9.451 -11.275 -18.181 1.00 97.88 208 ARG A CA 1
ATOM 1571 C C . ARG A 1 208 ? 10.711 -10.586 -17.649 1.00 97.88 208 ARG A C 1
ATOM 1573 O O . ARG A 1 208 ? 11.711 -10.557 -18.358 1.00 97.88 208 ARG A O 1
ATOM 1580 N N . LEU A 1 209 ? 10.693 -10.069 -16.418 1.00 97.69 209 LEU A N 1
ATOM 1581 C CA . LEU A 1 209 ? 11.887 -9.517 -15.773 1.00 97.69 209 LEU A CA 1
ATOM 1582 C C . LEU A 1 209 ? 12.976 -10.582 -15.613 1.00 97.69 209 LEU A C 1
ATOM 1584 O O . LEU A 1 209 ? 14.120 -10.306 -15.956 1.00 97.69 209 LEU A O 1
ATOM 1588 N N . ALA A 1 210 ? 12.634 -11.787 -15.150 1.00 96.81 210 ALA A N 1
ATOM 1589 C CA . ALA A 1 210 ? 13.600 -12.878 -15.009 1.00 96.81 210 ALA A CA 1
ATOM 1590 C C . ALA A 1 210 ? 14.223 -13.263 -16.362 1.00 96.81 210 ALA A C 1
ATOM 1592 O O . ALA A 1 210 ? 15.441 -13.372 -16.466 1.00 96.81 210 ALA A O 1
ATOM 1593 N N . ALA A 1 211 ? 13.399 -13.389 -17.409 1.00 97.62 211 ALA A N 1
ATOM 1594 C CA . ALA A 1 211 ? 13.863 -13.725 -18.755 1.00 97.62 211 ALA A CA 1
ATOM 1595 C C . ALA A 1 211 ? 14.804 -12.661 -19.350 1.00 97.62 211 ALA A C 1
ATOM 1597 O O . ALA A 1 211 ? 15.795 -13.003 -19.987 1.00 97.62 211 ALA A O 1
ATOM 1598 N N . LEU A 1 212 ? 14.525 -11.373 -19.120 1.00 97.88 212 LEU A N 1
ATOM 1599 C CA . LEU A 1 212 ? 15.372 -10.271 -19.593 1.00 97.88 212 LEU A CA 1
ATOM 1600 C C . LEU A 1 212 ? 16.659 -10.086 -18.771 1.00 97.88 212 LEU A C 1
ATOM 1602 O O . LEU A 1 212 ? 17.564 -9.379 -19.217 1.00 97.88 212 LEU A O 1
ATOM 1606 N N . ASN A 1 213 ? 16.735 -10.678 -17.574 1.00 96.94 213 ASN A N 1
ATOM 1607 C CA . ASN A 1 213 ? 17.827 -10.485 -16.620 1.00 96.94 213 ASN A CA 1
ATOM 1608 C C . ASN A 1 213 ? 18.305 -11.829 -16.026 1.00 96.94 213 ASN A C 1
ATOM 1610 O O . ASN A 1 213 ? 18.197 -12.029 -14.812 1.00 96.94 213 ASN A O 1
ATOM 1614 N N . PRO A 1 214 ? 18.861 -12.750 -16.837 1.00 95.50 214 PRO A N 1
ATOM 1615 C CA . PRO A 1 214 ? 19.222 -14.098 -16.387 1.00 95.50 214 PRO A CA 1
ATOM 1616 C C . PRO A 1 214 ? 20.215 -14.108 -15.216 1.00 95.50 214 PRO A C 1
ATOM 1618 O O . PRO A 1 214 ? 20.057 -14.898 -14.291 1.00 95.50 214 PRO A O 1
ATOM 1621 N N . THR A 1 215 ? 21.185 -13.188 -15.184 1.00 91.69 215 THR A N 1
ATOM 1622 C CA . THR A 1 215 ? 22.134 -13.058 -14.062 1.00 91.69 215 THR A CA 1
ATOM 1623 C C . THR A 1 215 ? 21.438 -12.676 -12.754 1.00 91.69 215 THR A C 1
ATOM 1625 O O . THR A 1 215 ? 21.740 -13.235 -11.705 1.00 91.69 215 THR A O 1
ATOM 1628 N N . TRP A 1 216 ? 20.462 -11.763 -12.804 1.00 90.88 216 TRP A N 1
ATOM 1629 C CA . TRP A 1 216 ? 19.673 -11.388 -11.626 1.00 90.88 216 TRP A CA 1
ATOM 1630 C C . TRP A 1 216 ? 18.756 -12.525 -11.176 1.00 90.88 216 TRP A C 1
ATOM 1632 O O . TRP A 1 216 ? 18.556 -12.712 -9.977 1.00 90.88 216 TRP A O 1
ATOM 1642 N N . ALA A 1 217 ? 18.204 -13.288 -12.122 1.00 92.50 217 ALA A N 1
ATOM 1643 C CA . ALA A 1 217 ? 17.389 -14.458 -11.820 1.00 92.50 217 ALA A CA 1
ATOM 1644 C C . ALA A 1 217 ? 18.209 -15.567 -11.141 1.00 92.50 217 ALA A C 1
ATOM 1646 O O . ALA A 1 217 ? 17.751 -16.124 -10.145 1.00 92.50 217 ALA A O 1
ATOM 1647 N N . ALA A 1 218 ? 19.427 -15.835 -11.625 1.00 90.38 218 ALA A N 1
ATOM 1648 C CA . ALA A 1 218 ? 20.357 -16.774 -10.999 1.00 90.38 218 ALA A CA 1
ATOM 1649 C C . ALA A 1 218 ? 20.732 -16.327 -9.576 1.00 90.38 218 ALA A C 1
ATOM 1651 O O . ALA A 1 218 ? 20.585 -17.102 -8.634 1.00 90.38 218 ALA A O 1
ATOM 1652 N N . PHE A 1 219 ? 21.087 -15.050 -9.401 1.00 86.25 219 PHE A N 1
ATOM 1653 C CA . PHE A 1 219 ? 21.375 -14.479 -8.083 1.00 86.25 219 PHE A CA 1
ATOM 1654 C C . PHE A 1 219 ? 20.195 -14.618 -7.106 1.00 86.25 219 PHE A C 1
ATOM 1656 O O . PHE A 1 219 ? 20.376 -15.014 -5.956 1.00 86.25 219 PHE A O 1
ATOM 1663 N N . LEU A 1 220 ? 18.966 -14.336 -7.554 1.00 85.81 220 LEU A N 1
ATOM 1664 C CA . LEU A 1 220 ? 17.772 -14.521 -6.725 1.00 85.81 220 LEU A CA 1
ATOM 1665 C C . LEU A 1 220 ? 17.568 -15.996 -6.340 1.00 85.81 220 LEU A C 1
ATOM 1667 O O . LEU A 1 220 ? 17.203 -16.275 -5.199 1.00 85.81 220 LEU A O 1
ATOM 1671 N N . ALA A 1 221 ? 17.808 -16.933 -7.260 1.00 87.19 221 ALA A N 1
ATOM 1672 C CA . ALA A 1 221 ? 17.691 -18.363 -6.984 1.00 87.19 221 ALA A CA 1
ATOM 1673 C C . ALA A 1 221 ? 18.710 -18.836 -5.931 1.00 87.19 221 ALA A C 1
ATOM 1675 O O . ALA A 1 221 ? 18.334 -19.550 -5.002 1.00 87.19 221 ALA A O 1
ATOM 1676 N N . GLU A 1 222 ? 19.964 -18.388 -6.020 1.00 85.31 222 GLU A N 1
ATOM 1677 C CA . GLU A 1 222 ? 21.001 -18.660 -5.012 1.00 85.31 222 GLU A CA 1
ATOM 1678 C C . GLU A 1 222 ? 20.630 -18.074 -3.644 1.00 85.31 222 GLU A C 1
ATOM 1680 O O . GLU A 1 222 ? 20.731 -18.744 -2.611 1.00 85.31 222 GLU A O 1
ATOM 1685 N N . LEU A 1 223 ? 20.128 -16.836 -3.632 1.00 78.12 223 LEU A N 1
ATOM 1686 C CA . LEU A 1 223 ? 19.699 -16.161 -2.411 1.00 78.12 223 LEU A CA 1
ATOM 1687 C C . LEU A 1 223 ? 18.554 -16.919 -1.723 1.00 78.12 223 LEU A C 1
ATOM 1689 O O . LEU A 1 223 ? 18.581 -17.106 -0.504 1.00 78.12 223 LEU A O 1
ATOM 1693 N N . LEU A 1 224 ? 17.589 -17.417 -2.498 1.00 80.12 224 LEU A N 1
ATOM 1694 C CA . LEU A 1 224 ? 16.509 -18.269 -1.999 1.00 80.12 224 LEU A CA 1
ATOM 1695 C C . LEU A 1 224 ? 17.029 -19.609 -1.469 1.00 80.12 224 LEU A C 1
ATOM 1697 O O . LEU A 1 224 ? 16.661 -19.993 -0.362 1.00 80.12 224 LEU A O 1
ATOM 1701 N N . ALA A 1 225 ? 17.909 -20.286 -2.209 1.00 81.88 225 ALA A N 1
ATOM 1702 C CA . ALA A 1 225 ? 18.473 -21.577 -1.810 1.00 81.88 225 ALA A CA 1
ATOM 1703 C C . ALA A 1 225 ? 19.308 -21.494 -0.519 1.00 81.88 225 ALA A C 1
ATOM 1705 O O . ALA A 1 225 ? 19.334 -22.438 0.265 1.00 81.88 225 ALA A O 1
ATOM 1706 N N . SER A 1 226 ? 19.950 -20.350 -0.256 1.00 77.19 226 SER A N 1
ATOM 1707 C CA . SER A 1 226 ? 20.707 -20.103 0.984 1.00 77.19 226 SER A CA 1
ATOM 1708 C C . SER A 1 226 ? 19.833 -19.876 2.235 1.00 77.19 226 SER A C 1
ATOM 1710 O O . SER A 1 226 ? 20.346 -19.614 3.334 1.00 77.19 226 SER A O 1
ATOM 1712 N N . GLY A 1 227 ? 18.506 -19.870 2.068 1.00 67.62 227 GLY A N 1
ATOM 1713 C CA . GLY A 1 227 ? 17.549 -19.507 3.107 1.00 67.62 227 GLY A CA 1
ATOM 1714 C C . GLY A 1 227 ? 17.744 -18.083 3.624 1.00 67.62 227 GLY A C 1
ATOM 1715 O O . GLY A 1 227 ? 17.504 -17.789 4.798 1.00 67.62 227 GLY A O 1
ATOM 1716 N N . ALA A 1 228 ? 18.248 -17.167 2.788 1.00 62.41 228 ALA A N 1
ATOM 1717 C CA . ALA A 1 228 ? 18.409 -15.767 3.178 1.00 62.41 228 ALA A CA 1
ATOM 1718 C C . ALA A 1 228 ? 17.067 -15.074 3.455 1.00 62.41 228 ALA A C 1
ATOM 1720 O O . ALA A 1 228 ? 17.032 -14.102 4.208 1.00 62.41 228 ALA A O 1
ATOM 1721 N N . LEU A 1 229 ? 15.973 -15.607 2.900 1.00 61.12 229 LEU A N 1
ATOM 1722 C CA . LEU A 1 229 ? 14.609 -15.121 3.124 1.00 61.12 229 LEU A CA 1
ATOM 1723 C C . LEU A 1 229 ? 13.832 -15.899 4.195 1.00 61.12 229 LEU A C 1
ATOM 1725 O O . LEU A 1 229 ? 12.726 -15.490 4.533 1.00 61.12 229 LEU A O 1
ATOM 1729 N N . ASP A 1 230 ? 14.382 -16.996 4.723 1.00 58.06 230 ASP A N 1
ATOM 1730 C CA . ASP A 1 230 ? 13.638 -17.940 5.574 1.00 58.06 230 ASP A CA 1
ATOM 1731 C C . ASP A 1 230 ? 13.688 -17.594 7.067 1.00 58.06 230 ASP A C 1
ATOM 1733 O O . ASP A 1 230 ? 12.979 -18.188 7.869 1.00 58.06 230 ASP A O 1
ATOM 1737 N N . THR A 1 231 ? 14.514 -16.624 7.457 1.00 52.81 231 THR A N 1
ATOM 1738 C CA . THR A 1 231 ? 14.566 -16.136 8.839 1.00 52.81 231 THR A CA 1
ATOM 1739 C C . THR A 1 231 ? 13.682 -14.908 8.993 1.00 52.81 231 THR A C 1
ATOM 1741 O O . THR A 1 231 ? 13.740 -13.999 8.165 1.00 52.81 231 THR A O 1
ATOM 1744 N N . GLU A 1 232 ? 12.855 -14.865 10.036 1.00 48.28 232 GLU A N 1
ATOM 1745 C CA . GLU A 1 232 ? 12.078 -13.678 10.414 1.00 48.28 232 GLU A CA 1
ATOM 1746 C C . GLU A 1 232 ? 12.907 -12.663 11.212 1.00 48.28 232 GLU A C 1
ATOM 1748 O O . GLU A 1 232 ? 12.488 -11.516 11.357 1.00 48.28 232 GLU A O 1
ATOM 1753 N N . ASP A 1 233 ? 14.103 -13.048 11.679 1.00 53.03 233 ASP A N 1
ATOM 1754 C CA . ASP A 1 233 ? 14.984 -12.195 12.477 1.00 53.03 233 ASP A CA 1
ATOM 1755 C C . ASP A 1 233 ? 15.622 -11.088 11.606 1.00 53.03 233 ASP A C 1
ATOM 1757 O O . ASP A 1 233 ? 16.480 -11.371 10.753 1.00 53.03 233 ASP A O 1
ATOM 1761 N N . PRO A 1 234 ? 15.280 -9.802 11.833 1.00 51.28 234 PRO A N 1
ATOM 1762 C CA . PRO A 1 234 ? 15.858 -8.680 11.098 1.00 51.28 234 PRO A CA 1
ATOM 1763 C C . PRO A 1 234 ? 17.387 -8.587 11.222 1.00 51.28 234 PRO A C 1
ATOM 1765 O O . PRO A 1 234 ? 18.044 -8.096 10.300 1.00 51.28 234 PRO A O 1
ATOM 1768 N N . ALA A 1 235 ? 17.977 -9.061 12.325 1.00 53.69 235 ALA A N 1
ATOM 1769 C CA . ALA A 1 235 ? 19.424 -9.067 12.533 1.00 53.69 235 ALA A CA 1
ATOM 1770 C C . ALA A 1 235 ? 20.124 -10.140 11.682 1.00 53.69 235 ALA A C 1
ATOM 1772 O O . ALA A 1 235 ? 21.202 -9.885 11.135 1.00 53.69 235 ALA A O 1
ATOM 1773 N N . GLN A 1 236 ? 19.505 -11.310 11.499 1.00 56.03 236 GLN A N 1
ATOM 1774 C CA . GLN A 1 236 ? 20.011 -12.344 10.590 1.00 56.03 236 GLN A CA 1
ATOM 1775 C C . GLN A 1 236 ? 19.820 -11.957 9.120 1.00 56.03 236 GLN A C 1
ATOM 1777 O O . GLN A 1 236 ? 20.751 -12.125 8.329 1.00 56.03 236 GLN A O 1
ATOM 1782 N N . ARG A 1 237 ? 18.675 -11.354 8.764 1.00 57.38 237 ARG A N 1
ATOM 1783 C CA . ARG A 1 237 ? 18.449 -10.773 7.424 1.00 57.38 237 ARG A CA 1
ATOM 1784 C C . ARG A 1 237 ? 19.507 -9.720 7.080 1.00 57.38 237 ARG A C 1
ATOM 1786 O O . ARG A 1 237 ? 20.073 -9.741 5.988 1.00 57.38 237 ARG A O 1
ATOM 1793 N N . ARG A 1 238 ? 19.850 -8.854 8.044 1.00 55.47 238 ARG A N 1
ATOM 1794 C CA . ARG A 1 238 ? 20.930 -7.857 7.920 1.00 55.47 238 ARG A CA 1
ATOM 1795 C C . ARG A 1 238 ? 22.310 -8.482 7.748 1.00 55.47 238 ARG A C 1
ATOM 1797 O O . ARG A 1 238 ? 23.046 -8.039 6.874 1.00 55.47 238 ARG A O 1
ATOM 1804 N N . LYS A 1 239 ? 22.655 -9.515 8.527 1.00 54.84 239 LYS A N 1
ATOM 1805 C CA . LYS A 1 239 ? 23.925 -10.250 8.358 1.00 54.84 239 LYS A CA 1
ATOM 1806 C C . LYS A 1 239 ? 24.046 -10.899 6.975 1.00 54.84 239 LYS A C 1
ATOM 1808 O O . LYS A 1 239 ? 25.158 -11.037 6.481 1.00 54.84 239 LYS A O 1
ATOM 1813 N N . LYS A 1 240 ? 22.918 -11.257 6.352 1.00 54.78 240 LYS A N 1
ATOM 1814 C CA . LYS A 1 240 ? 22.845 -11.806 4.989 1.00 54.78 240 LYS A CA 1
ATOM 1815 C C . LYS A 1 240 ? 22.645 -10.740 3.892 1.00 54.78 240 LYS A C 1
ATOM 1817 O O . LYS A 1 240 ? 22.548 -11.095 2.724 1.00 54.78 240 LYS A O 1
ATOM 1822 N N . GLY A 1 241 ? 22.599 -9.449 4.243 1.00 53.38 241 GLY A N 1
ATOM 1823 C CA . GLY A 1 241 ? 22.598 -8.333 3.288 1.00 53.38 241 GLY A CA 1
ATOM 1824 C C . GLY A 1 241 ? 21.304 -8.123 2.492 1.00 53.38 241 GLY A C 1
ATOM 1825 O O . GLY A 1 241 ? 21.348 -7.432 1.478 1.00 53.38 241 GLY A O 1
ATOM 1826 N N . PHE A 1 242 ? 20.167 -8.687 2.925 1.00 61.91 242 PHE A N 1
ATOM 1827 C CA . PHE A 1 242 ? 18.895 -8.600 2.197 1.00 61.91 242 PHE A CA 1
ATOM 1828 C C . PHE A 1 242 ? 17.756 -8.086 3.087 1.00 61.91 242 PHE A C 1
ATOM 1830 O O . PHE A 1 242 ? 17.325 -8.758 4.024 1.00 61.91 242 PHE A O 1
ATOM 1837 N N . THR A 1 243 ? 17.232 -6.897 2.785 1.00 62.62 243 THR A N 1
ATOM 1838 C CA . THR A 1 243 ? 16.069 -6.315 3.478 1.00 62.62 243 THR A CA 1
ATOM 1839 C C . THR A 1 243 ? 15.026 -5.855 2.470 1.00 62.62 243 THR A C 1
ATOM 1841 O O . THR A 1 243 ? 15.375 -5.172 1.507 1.00 62.62 243 THR A O 1
ATOM 1844 N N . THR A 1 244 ? 13.755 -6.196 2.708 1.00 63.81 244 THR A N 1
ATOM 1845 C CA . THR A 1 244 ? 12.613 -5.749 1.895 1.00 63.81 244 THR A CA 1
ATOM 1846 C C . THR A 1 244 ? 11.814 -4.662 2.598 1.00 63.81 244 THR A C 1
ATOM 1848 O O . THR A 1 244 ? 11.585 -4.753 3.804 1.00 63.81 244 THR A O 1
ATOM 1851 N N . ASN A 1 245 ? 11.326 -3.690 1.839 1.00 75.00 245 ASN A N 1
ATOM 1852 C CA . ASN A 1 245 ? 10.467 -2.615 2.314 1.00 75.00 245 ASN A CA 1
ATOM 1853 C C . ASN A 1 245 ? 8.974 -2.992 2.251 1.00 75.00 245 ASN A C 1
ATOM 1855 O O . ASN A 1 245 ? 8.616 -4.002 1.638 1.00 75.00 245 ASN A O 1
ATOM 1859 N N . PRO A 1 246 ? 8.080 -2.199 2.876 1.00 65.12 246 PRO A N 1
ATOM 1860 C CA . PRO A 1 246 ? 6.643 -2.500 2.928 1.00 65.12 246 PRO A CA 1
ATOM 1861 C C . PRO A 1 246 ? 5.952 -2.507 1.553 1.00 65.12 246 PRO A C 1
ATOM 1863 O O . PRO A 1 246 ? 4.916 -3.140 1.379 1.00 65.12 246 PRO A O 1
ATOM 1866 N N . ASP A 1 247 ? 6.525 -1.814 0.569 1.00 71.88 247 ASP A N 1
ATOM 1867 C CA . ASP A 1 247 ? 6.107 -1.804 -0.840 1.00 71.88 247 ASP A CA 1
ATOM 1868 C C . ASP A 1 247 ? 6.769 -2.922 -1.673 1.00 71.88 247 ASP A C 1
ATOM 1870 O O . ASP A 1 247 ? 6.646 -2.953 -2.900 1.00 71.88 247 ASP A O 1
ATOM 1874 N N . GLY A 1 248 ? 7.454 -3.858 -1.011 1.00 65.50 248 GLY A N 1
ATOM 1875 C CA . GLY A 1 248 ? 8.009 -5.059 -1.619 1.00 65.50 248 GLY A CA 1
ATOM 1876 C C . GLY A 1 248 ? 9.255 -4.829 -2.471 1.00 65.50 248 GLY A C 1
ATOM 1877 O O . GLY A 1 248 ? 9.607 -5.719 -3.240 1.00 65.50 248 GLY A O 1
ATOM 1878 N N . ASP A 1 249 ? 9.926 -3.676 -2.385 1.00 72.50 249 ASP A N 1
ATOM 1879 C CA . ASP A 1 249 ? 11.259 -3.509 -2.974 1.00 72.50 249 ASP A CA 1
ATOM 1880 C C . ASP A 1 249 ? 12.364 -3.974 -2.000 1.00 72.50 249 ASP A C 1
ATOM 1882 O O . ASP A 1 249 ? 12.136 -4.080 -0.797 1.00 72.50 249 ASP A O 1
ATOM 1886 N N . ALA A 1 250 ? 13.545 -4.330 -2.510 1.00 73.88 250 ALA A N 1
ATOM 1887 C CA . ALA A 1 250 ? 14.703 -4.738 -1.709 1.00 73.88 250 ALA A CA 1
ATOM 1888 C C . ALA A 1 250 ? 15.919 -3.842 -1.985 1.00 73.88 250 ALA A C 1
ATOM 1890 O O . ALA A 1 250 ? 15.956 -3.127 -2.985 1.00 73.88 250 ALA A O 1
ATOM 1891 N N . GLU A 1 251 ? 16.930 -3.862 -1.123 1.00 68.38 251 GLU A N 1
ATOM 1892 C CA . GLU A 1 251 ? 18.208 -3.174 -1.355 1.00 68.38 251 GLU A CA 1
ATOM 1893 C C . GLU A 1 251 ? 19.350 -4.190 -1.458 1.00 68.38 251 GLU A C 1
ATOM 1895 O O . GLU A 1 251 ? 19.427 -5.108 -0.645 1.00 68.38 251 GLU A O 1
ATOM 1900 N N . VAL A 1 252 ? 20.223 -4.026 -2.459 1.00 65.94 252 VAL A N 1
ATOM 1901 C CA . VAL A 1 252 ? 21.450 -4.820 -2.625 1.00 65.94 252 VAL A CA 1
ATOM 1902 C C . VAL A 1 252 ? 22.656 -3.876 -2.650 1.00 65.94 252 VAL A C 1
ATOM 1904 O O . VAL A 1 252 ? 22.776 -3.073 -3.585 1.00 65.94 252 VAL A O 1
ATOM 1907 N N . PRO A 1 253 ? 23.544 -3.932 -1.641 1.00 62.72 253 PRO A N 1
ATOM 1908 C CA . PRO A 1 253 ? 24.764 -3.129 -1.617 1.00 62.72 253 PRO A CA 1
ATOM 1909 C C . PRO A 1 253 ? 25.672 -3.427 -2.818 1.00 62.72 253 PRO A C 1
ATOM 1911 O O . PRO A 1 253 ? 25.925 -4.584 -3.139 1.00 62.72 253 PRO A O 1
ATOM 1914 N N . GLY A 1 254 ? 26.170 -2.381 -3.484 1.00 62.66 254 GLY A N 1
ATOM 1915 C CA . GLY A 1 254 ? 27.134 -2.505 -4.588 1.00 62.66 254 GLY A CA 1
ATOM 1916 C C . GLY A 1 254 ? 26.565 -3.000 -5.924 1.00 62.66 254 GLY A C 1
ATOM 1917 O O . GLY A 1 254 ? 27.326 -3.163 -6.873 1.00 62.66 254 GLY A O 1
ATOM 1918 N N . ALA A 1 255 ? 25.252 -3.224 -6.034 1.00 69.50 255 ALA A N 1
ATOM 1919 C CA . ALA A 1 255 ? 24.666 -3.724 -7.272 1.00 69.50 255 ALA A CA 1
ATOM 1920 C C . ALA A 1 255 ? 24.587 -2.651 -8.376 1.00 69.50 255 ALA A C 1
ATOM 1922 O O . ALA A 1 255 ? 24.010 -1.574 -8.202 1.00 69.50 255 ALA A O 1
ATOM 1923 N N . GLU A 1 256 ? 25.113 -2.988 -9.555 1.00 76.38 256 GLU A N 1
ATOM 1924 C CA . GLU A 1 256 ? 25.057 -2.177 -10.776 1.00 76.38 256 GLU A CA 1
ATOM 1925 C C . GLU A 1 256 ? 23.675 -2.290 -11.444 1.00 76.38 256 GLU A C 1
ATOM 1927 O O . GLU A 1 256 ? 23.439 -3.057 -12.381 1.00 76.38 256 GLU A O 1
ATOM 1932 N N . TYR A 1 257 ? 22.717 -1.501 -10.951 1.00 80.44 257 TYR A N 1
ATOM 1933 C CA . TYR A 1 257 ? 21.342 -1.485 -11.469 1.00 80.44 257 TYR A CA 1
ATOM 1934 C C . TYR A 1 257 ? 21.221 -0.945 -12.905 1.00 80.44 257 TYR A C 1
ATOM 1936 O O . TYR A 1 257 ? 20.157 -1.052 -13.518 1.00 80.44 257 TYR A O 1
ATOM 1944 N N . THR A 1 258 ? 22.276 -0.332 -13.452 1.00 80.31 258 THR A N 1
ATOM 1945 C CA . THR A 1 258 ? 22.262 0.314 -14.776 1.00 80.31 258 THR A CA 1
ATOM 1946 C C . THR A 1 258 ? 22.042 -0.679 -15.919 1.00 80.31 258 THR A C 1
ATOM 1948 O O . THR A 1 258 ? 21.525 -0.303 -16.977 1.00 80.31 258 THR A O 1
ATOM 1951 N N . THR A 1 259 ? 22.361 -1.952 -15.689 1.00 88.56 259 THR A N 1
ATOM 1952 C CA . THR A 1 259 ? 22.215 -3.049 -16.654 1.00 88.56 259 THR A CA 1
ATOM 1953 C C . THR A 1 259 ? 20.832 -3.698 -16.627 1.00 88.56 259 THR A C 1
ATOM 1955 O O . THR A 1 259 ? 20.476 -4.391 -17.576 1.00 88.56 259 THR A O 1
ATOM 1958 N N . PHE A 1 260 ? 20.021 -3.446 -15.592 1.00 95.06 260 PHE A N 1
ATOM 1959 C CA . PHE A 1 260 ? 18.725 -4.101 -15.420 1.00 95.06 260 PHE A CA 1
ATOM 1960 C C . PHE A 1 260 ? 17.734 -3.703 -16.522 1.00 95.06 260 PHE A C 1
ATOM 1962 O O . PHE A 1 260 ? 17.531 -2.519 -16.795 1.00 95.06 260 PHE A O 1
ATOM 1969 N N . ARG A 1 261 ? 17.083 -4.680 -17.150 1.00 97.12 261 ARG A N 1
ATOM 1970 C CA . ARG A 1 261 ? 16.158 -4.509 -18.282 1.00 97.12 261 ARG A CA 1
ATOM 1971 C C . ARG A 1 261 ? 14.715 -4.779 -17.858 1.00 97.12 261 ARG A C 1
ATOM 1973 O O . ARG A 1 261 ? 14.459 -5.577 -16.963 1.00 97.12 261 ARG A O 1
ATOM 1980 N N . TYR A 1 262 ? 13.752 -4.121 -18.497 1.00 98.06 262 TYR A N 1
ATOM 1981 C CA . TYR A 1 262 ? 12.323 -4.314 -18.222 1.00 98.06 262 TYR A CA 1
ATOM 1982 C C . TYR A 1 262 ? 11.499 -4.257 -19.515 1.00 98.06 262 TYR A C 1
ATOM 1984 O O . TYR A 1 262 ? 11.868 -3.515 -20.429 1.00 98.06 262 TYR A O 1
ATOM 1992 N N . PRO A 1 263 ? 10.399 -5.025 -19.631 1.00 98.00 263 PRO A N 1
ATOM 1993 C CA . PRO A 1 263 ? 9.594 -5.053 -20.848 1.00 98.00 263 PRO A CA 1
ATOM 1994 C C . PRO A 1 263 ? 8.675 -3.818 -20.947 1.00 98.00 263 PRO A C 1
ATOM 1996 O O . PRO A 1 263 ? 8.316 -3.231 -19.918 1.00 98.00 263 PRO A O 1
ATOM 1999 N N . PRO A 1 264 ? 8.260 -3.422 -22.164 1.00 97.56 264 PRO A N 1
ATOM 2000 C CA . PRO A 1 264 ? 7.235 -2.402 -22.358 1.00 97.56 264 PRO A CA 1
ATOM 2001 C C . PRO A 1 264 ? 5.819 -2.951 -22.100 1.00 97.56 264 PRO A C 1
ATOM 2003 O O . PRO A 1 264 ? 5.607 -4.151 -21.928 1.00 97.56 264 PRO A O 1
ATOM 2006 N N . CYS A 1 265 ? 4.820 -2.072 -22.158 1.00 97.25 265 CYS A N 1
ATOM 2007 C CA . CYS A 1 265 ? 3.419 -2.459 -22.295 1.00 97.25 265 CYS A CA 1
ATOM 2008 C C . CYS A 1 265 ? 3.162 -3.104 -23.668 1.00 97.25 265 CYS A C 1
ATOM 2010 O O . CYS A 1 265 ? 3.408 -2.473 -24.697 1.00 97.25 265 CYS A O 1
ATOM 2012 N N . GLY A 1 266 ? 2.609 -4.323 -23.671 1.00 94.25 266 GLY A N 1
ATOM 2013 C CA . GLY A 1 266 ? 2.263 -5.057 -24.894 1.00 94.25 266 GLY A CA 1
ATOM 2014 C C . GLY A 1 266 ? 1.263 -4.314 -25.782 1.00 94.25 266 GLY A C 1
ATOM 2015 O O . GLY A 1 266 ? 1.520 -4.146 -26.966 1.00 94.25 266 GLY A O 1
ATOM 2016 N N . ALA A 1 267 ? 0.200 -3.746 -25.201 1.00 92.81 267 ALA A N 1
ATOM 2017 C CA . ALA A 1 267 ? -0.814 -3.007 -25.959 1.00 92.81 267 ALA A CA 1
ATOM 2018 C C . ALA A 1 267 ? -0.241 -1.767 -26.673 1.00 92.81 267 ALA A C 1
ATOM 2020 O O . ALA A 1 267 ? -0.576 -1.491 -27.822 1.00 92.81 267 ALA A O 1
ATOM 2021 N N . CYS A 1 268 ? 0.658 -1.018 -26.020 1.00 93.19 268 CYS A N 1
ATOM 2022 C CA . CYS A 1 268 ? 1.330 0.108 -26.673 1.00 93.19 268 CYS A CA 1
ATOM 2023 C C . CYS A 1 268 ? 2.308 -0.352 -27.760 1.00 93.19 268 CYS A C 1
ATOM 2025 O O . CYS A 1 268 ? 2.424 0.323 -28.780 1.00 93.19 268 CYS A O 1
ATOM 2027 N N . LEU A 1 269 ? 3.004 -1.474 -27.547 1.00 93.38 269 LEU A N 1
ATOM 2028 C CA . LEU A 1 269 ? 3.922 -2.037 -28.535 1.00 93.38 269 LEU A CA 1
ATOM 2029 C C . LEU A 1 269 ? 3.174 -2.494 -29.796 1.00 93.38 269 LEU A C 1
ATOM 2031 O O . LEU A 1 269 ? 3.562 -2.119 -30.899 1.00 93.38 269 LEU A O 1
ATOM 2035 N N . GLU A 1 270 ? 2.068 -3.222 -29.636 1.00 90.31 270 GLU A N 1
ATOM 2036 C CA . GLU A 1 270 ? 1.185 -3.648 -30.733 1.00 90.31 270 GLU A CA 1
ATOM 2037 C C . GLU A 1 270 ? 0.572 -2.457 -31.483 1.00 90.31 270 GLU A C 1
ATOM 2039 O O . GLU A 1 270 ? 0.490 -2.448 -32.714 1.00 90.31 270 GLU A O 1
ATOM 2044 N N . ALA A 1 271 ? 0.186 -1.402 -30.761 1.00 84.94 271 ALA A N 1
ATOM 2045 C CA . ALA A 1 271 ? -0.282 -0.175 -31.394 1.00 84.94 271 ALA A CA 1
ATOM 2046 C C . ALA A 1 271 ? 0.825 0.457 -32.259 1.00 84.94 271 ALA A C 1
ATOM 2048 O O . ALA A 1 271 ? 0.558 0.878 -33.381 1.00 84.94 271 ALA A O 1
ATOM 2049 N N . THR A 1 272 ? 2.075 0.510 -31.781 1.00 82.62 272 THR A N 1
ATOM 2050 C CA . THR A 1 272 ? 3.200 1.062 -32.557 1.00 82.62 272 THR A CA 1
ATOM 2051 C C . THR A 1 272 ? 3.458 0.290 -33.855 1.00 82.62 272 THR A C 1
ATOM 2053 O O . THR A 1 272 ? 3.750 0.921 -34.871 1.00 82.62 272 THR A O 1
ATOM 2056 N N . THR A 1 273 ? 3.344 -1.041 -33.851 1.00 72.06 273 THR A N 1
ATOM 2057 C CA . THR A 1 273 ? 3.652 -1.880 -35.026 1.00 72.06 273 THR A CA 1
ATOM 2058 C C . THR A 1 273 ? 2.562 -1.859 -36.099 1.00 72.06 273 THR A C 1
ATOM 2060 O O . THR A 1 273 ? 2.863 -2.041 -37.278 1.00 72.06 273 THR A O 1
ATOM 2063 N N . THR A 1 274 ? 1.307 -1.608 -35.722 1.00 63.41 274 THR A N 1
ATOM 2064 C CA . THR A 1 274 ? 0.147 -1.662 -36.632 1.00 63.41 274 THR A CA 1
ATOM 2065 C C . THR A 1 274 ? -0.071 -0.386 -37.452 1.00 63.41 274 THR A C 1
ATOM 2067 O O . THR A 1 274 ? -0.759 -0.410 -38.471 1.00 63.41 274 THR A O 1
ATOM 2070 N N . THR A 1 275 ? 0.554 0.730 -37.080 1.00 58.44 275 THR A N 1
ATOM 2071 C CA . THR A 1 275 ? 0.419 2.026 -37.768 1.00 58.44 275 THR A CA 1
ATOM 2072 C C . THR A 1 275 ? 1.767 2.522 -38.294 1.00 58.44 275 THR A C 1
ATOM 2074 O O . THR A 1 275 ? 2.668 2.830 -37.510 1.00 58.44 275 THR A O 1
ATOM 2077 N N . LYS A 1 276 ? 1.904 2.692 -39.617 1.00 46.16 276 LYS A N 1
ATOM 2078 C CA . LYS A 1 276 ? 3.027 3.438 -40.215 1.00 46.16 276 LYS A CA 1
ATOM 2079 C C . LYS A 1 276 ? 2.948 4.906 -39.760 1.00 46.16 276 LYS A C 1
ATOM 2081 O O . LYS A 1 276 ? 2.229 5.690 -40.365 1.00 46.16 276 LYS A O 1
ATOM 2086 N N . GLY A 1 277 ? 3.633 5.258 -38.668 1.00 53.59 277 GLY A N 1
ATOM 2087 C CA . GLY A 1 277 ? 3.631 6.615 -38.088 1.00 53.59 277 GLY A CA 1
ATOM 2088 C C . GLY A 1 277 ? 3.362 6.711 -36.578 1.00 53.59 277 GLY A C 1
ATOM 2089 O O . GLY A 1 277 ? 3.376 7.816 -36.046 1.00 53.59 277 GLY A O 1
ATOM 2090 N N . GLY A 1 278 ? 3.171 5.584 -35.881 1.00 53.62 278 GLY A N 1
ATOM 2091 C CA . GLY A 1 278 ? 2.921 5.532 -34.435 1.00 53.62 278 GLY A CA 1
ATOM 2092 C C . GLY A 1 278 ? 1.450 5.276 -34.089 1.00 53.62 278 GLY A C 1
ATOM 2093 O O . GLY A 1 278 ? 0.533 5.807 -34.717 1.00 53.62 278 GLY A O 1
ATOM 2094 N N . GLY A 1 279 ? 1.241 4.406 -33.103 1.00 52.53 279 GLY A N 1
ATOM 2095 C CA . GLY A 1 279 ? -0.050 3.790 -32.809 1.00 52.53 279 GLY A CA 1
ATOM 2096 C C . GLY A 1 279 ? -0.933 4.633 -31.932 1.00 52.53 279 GLY A C 1
ATOM 2097 O O . GLY A 1 279 ? -0.446 5.265 -31.000 1.00 52.53 279 GLY A O 1
ATOM 2098 N N . LYS A 1 280 ? -2.246 4.585 -32.152 1.00 57.12 280 LYS A N 1
ATOM 2099 C CA . LYS A 1 280 ? -3.204 5.043 -31.141 1.00 57.12 280 LYS A CA 1
ATOM 2100 C C . LYS A 1 280 ? -3.371 3.932 -30.109 1.00 57.12 280 LYS A C 1
ATOM 2102 O O . LYS A 1 280 ? -4.022 2.931 -30.391 1.00 57.12 280 LYS A O 1
ATOM 2107 N N . ALA A 1 281 ? -2.806 4.096 -28.917 1.00 54.88 281 ALA A N 1
ATOM 2108 C CA . ALA A 1 281 ? -3.131 3.197 -27.814 1.00 54.88 281 ALA A CA 1
ATOM 2109 C C . ALA A 1 281 ? -4.537 3.538 -27.272 1.00 54.88 281 ALA A C 1
ATOM 2111 O O . ALA A 1 281 ? -4.809 4.692 -26.937 1.00 54.88 281 ALA A O 1
ATOM 2112 N N . GLY A 1 282 ? -5.454 2.563 -27.243 1.00 53.41 282 GLY A N 1
ATOM 2113 C CA . GLY A 1 282 ? -6.824 2.745 -26.732 1.00 53.41 282 GLY A CA 1
ATOM 2114 C C . GLY A 1 282 ? -6.866 2.938 -25.205 1.00 53.41 282 GLY A C 1
ATOM 2115 O O . GLY A 1 282 ? -5.973 2.469 -24.512 1.00 53.41 282 GLY A O 1
ATOM 2116 N N . GLY A 1 283 ? -7.856 3.603 -24.599 1.00 45.12 283 GLY A N 1
ATOM 2117 C CA . GLY A 1 283 ? -9.027 4.299 -25.139 1.00 45.12 283 GLY A CA 1
ATOM 2118 C C . GLY A 1 283 ? -9.112 5.743 -24.622 1.00 45.12 283 GLY A C 1
ATOM 2119 O O . GLY A 1 283 ? -8.895 6.007 -23.444 1.00 45.12 283 GLY A O 1
ATOM 2120 N N . GLY A 1 284 ? -9.416 6.681 -25.521 1.00 45.91 284 GLY A N 1
ATOM 2121 C CA . GLY A 1 284 ? -9.768 8.071 -25.197 1.00 45.91 284 GLY A CA 1
ATOM 2122 C C . GLY A 1 284 ? -8.740 9.142 -25.579 1.00 45.91 284 GLY A C 1
ATOM 2123 O O . GLY A 1 284 ? -9.143 10.204 -26.035 1.00 45.91 284 GLY A O 1
ATOM 2124 N N . SER A 1 285 ? -7.430 8.888 -25.464 1.00 51.12 285 SER A N 1
ATOM 2125 C CA . SER A 1 285 ? -6.429 9.976 -25.559 1.00 51.12 285 SER A CA 1
ATOM 2126 C C . SER A 1 285 ? -5.960 10.319 -26.984 1.00 51.12 285 SER A C 1
ATOM 2128 O O . SER A 1 285 ? -5.398 11.386 -27.211 1.00 51.12 285 SER A O 1
ATOM 2130 N N . GLY A 1 286 ? -6.135 9.430 -27.970 1.00 55.62 286 GLY A N 1
ATOM 2131 C CA . GLY A 1 286 ? -5.673 9.676 -29.349 1.00 55.62 286 GLY A CA 1
ATOM 2132 C C . GLY A 1 286 ? -4.155 9.891 -29.498 1.00 55.62 286 GLY A C 1
ATOM 2133 O O . GLY A 1 286 ? -3.697 10.241 -30.584 1.00 55.62 286 GLY A O 1
ATOM 2134 N N . THR A 1 287 ? -3.379 9.679 -28.432 1.00 63.47 287 THR A N 1
ATOM 2135 C CA . THR A 1 287 ? -1.939 9.931 -28.381 1.00 63.47 287 THR A CA 1
ATOM 2136 C C . THR A 1 287 ? -1.194 8.907 -29.227 1.00 63.47 287 THR A C 1
ATOM 2138 O O . THR A 1 287 ? -1.306 7.702 -29.004 1.00 63.47 287 THR A O 1
ATOM 2141 N N . VAL A 1 288 ? -0.426 9.409 -30.193 1.00 74.75 288 VAL A N 1
ATOM 2142 C CA . VAL A 1 288 ? 0.495 8.618 -31.010 1.00 74.75 288 VAL A CA 1
ATOM 2143 C C . VAL A 1 288 ? 1.625 8.113 -30.112 1.00 74.75 288 VAL A C 1
ATOM 2145 O O . VAL A 1 288 ? 2.415 8.904 -29.593 1.00 74.75 288 VAL A O 1
ATOM 2148 N N . VAL A 1 289 ? 1.703 6.796 -29.920 1.00 85.88 289 VAL A N 1
ATOM 2149 C CA . VAL A 1 289 ? 2.762 6.147 -29.142 1.00 85.88 289 VAL A CA 1
ATOM 2150 C C . VAL A 1 289 ? 3.738 5.407 -30.052 1.00 85.88 289 VAL A C 1
ATOM 2152 O O . VAL A 1 289 ? 3.351 4.672 -30.966 1.00 85.88 289 VAL A O 1
ATOM 2155 N N . ASN A 1 290 ? 5.026 5.591 -29.774 1.00 90.69 290 ASN A N 1
ATOM 2156 C CA . ASN A 1 290 ? 6.121 4.843 -30.368 1.00 90.69 290 ASN A CA 1
ATOM 2157 C C . ASN A 1 290 ? 6.870 4.113 -29.251 1.00 90.69 290 ASN A C 1
ATOM 2159 O O . ASN A 1 290 ? 7.518 4.746 -28.417 1.00 90.69 290 ASN A O 1
ATOM 2163 N N . VAL A 1 291 ? 6.754 2.790 -29.215 1.00 94.62 291 VAL A N 1
ATOM 2164 C CA . VAL A 1 291 ? 7.509 1.921 -28.315 1.00 94.62 291 VAL A CA 1
ATOM 2165 C C . VAL A 1 291 ? 8.638 1.260 -29.095 1.00 94.62 291 VAL A C 1
ATOM 2167 O O . VAL A 1 291 ? 8.398 0.549 -30.067 1.00 94.62 291 VAL A O 1
ATOM 2170 N N . ARG A 1 292 ? 9.871 1.468 -28.634 1.00 95.69 292 ARG A N 1
ATOM 2171 C CA . ARG A 1 292 ? 11.075 0.813 -29.146 1.00 95.69 292 ARG A CA 1
ATOM 2172 C C . ARG A 1 292 ? 11.518 -0.259 -28.167 1.00 95.69 292 ARG A C 1
ATOM 2174 O O . ARG A 1 292 ? 11.499 -0.048 -26.950 1.00 95.69 292 ARG A O 1
ATOM 2181 N N . VAL A 1 293 ? 11.945 -1.389 -28.711 1.00 96.94 293 VAL A N 1
ATOM 2182 C CA . VAL A 1 293 ? 12.500 -2.492 -27.936 1.00 96.94 293 VAL A CA 1
ATOM 2183 C C . VAL A 1 293 ? 13.832 -2.945 -28.504 1.00 96.94 293 VAL A C 1
ATOM 2185 O O . VAL A 1 293 ? 14.100 -2.755 -29.688 1.00 96.94 293 VAL A O 1
ATOM 2188 N N . ASP A 1 294 ? 14.669 -3.525 -27.652 1.00 96.25 294 ASP A N 1
ATOM 2189 C CA . ASP A 1 294 ? 15.862 -4.237 -28.103 1.00 96.25 294 ASP A CA 1
ATOM 2190 C C . ASP A 1 294 ? 15.516 -5.637 -28.638 1.00 96.25 294 ASP A C 1
ATOM 2192 O O . ASP A 1 294 ? 14.352 -6.042 -28.673 1.00 96.25 294 ASP A O 1
ATOM 2196 N N . GLN A 1 295 ? 16.542 -6.377 -29.059 1.00 95.56 295 GLN A N 1
ATOM 2197 C CA . GLN A 1 295 ? 16.407 -7.695 -29.684 1.00 95.56 295 GLN A CA 1
ATOM 2198 C C . GLN A 1 295 ? 15.699 -8.749 -28.814 1.00 95.56 295 GLN A C 1
ATOM 2200 O O . GLN A 1 295 ? 15.083 -9.654 -29.368 1.00 95.56 295 GLN A O 1
ATOM 2205 N N . ASP A 1 296 ? 15.716 -8.611 -27.480 1.00 95.44 296 ASP A N 1
ATOM 2206 C CA . ASP A 1 296 ? 15.019 -9.543 -26.574 1.00 95.44 296 ASP A CA 1
ATOM 2207 C C . ASP A 1 296 ? 13.676 -8.974 -26.070 1.00 95.44 296 ASP A C 1
ATOM 2209 O O . ASP A 1 296 ? 12.987 -9.577 -25.239 1.00 95.44 296 ASP A O 1
ATOM 2213 N N . GLY A 1 297 ? 13.270 -7.804 -26.573 1.00 96.00 297 GLY A N 1
ATOM 2214 C CA . GLY A 1 297 ? 11.985 -7.187 -26.262 1.00 96.00 297 GLY A CA 1
ATOM 2215 C C . GLY A 1 297 ? 11.968 -6.329 -24.992 1.00 96.00 297 GLY A C 1
ATOM 2216 O O . GLY A 1 297 ? 10.888 -6.126 -24.425 1.00 96.00 297 GLY A O 1
ATOM 2217 N N . ALA A 1 298 ? 13.114 -5.835 -24.511 1.00 97.75 298 ALA A N 1
ATOM 2218 C CA . ALA A 1 298 ? 13.148 -4.866 -23.412 1.00 97.75 298 ALA A CA 1
ATOM 2219 C C . ALA A 1 298 ? 12.919 -3.436 -23.917 1.00 97.75 298 ALA A C 1
ATOM 2221 O O . ALA A 1 298 ? 13.348 -3.078 -25.010 1.00 97.75 298 ALA A O 1
ATOM 2222 N N . TRP A 1 299 ? 12.271 -2.602 -23.103 1.00 97.88 299 TRP A N 1
ATOM 2223 C CA . TRP A 1 299 ? 11.988 -1.198 -23.415 1.00 97.88 299 TRP A CA 1
ATOM 2224 C C . TRP A 1 299 ? 13.285 -0.400 -23.634 1.00 97.88 299 TRP A C 1
ATOM 2226 O O . TRP A 1 299 ? 14.196 -0.456 -22.801 1.00 97.88 299 TRP A O 1
ATOM 2236 N N . GLN A 1 300 ? 13.348 0.402 -24.703 1.00 95.69 300 GLN A N 1
ATOM 2237 C CA . GLN A 1 300 ? 14.512 1.232 -25.038 1.00 95.69 300 GLN A CA 1
ATOM 2238 C C . GLN A 1 300 ? 14.271 2.746 -24.892 1.00 95.69 300 GLN A C 1
ATOM 2240 O O . GLN A 1 300 ? 13.163 3.232 -25.168 1.00 95.69 300 GLN A O 1
ATOM 2245 N N . PRO A 1 301 ? 15.327 3.520 -24.547 1.00 93.88 301 PRO A N 1
ATOM 2246 C CA . PRO A 1 301 ? 15.326 4.975 -24.684 1.00 93.88 301 PRO A CA 1
ATOM 2247 C C . PRO A 1 301 ? 14.885 5.430 -26.084 1.00 93.88 301 PRO A C 1
ATOM 2249 O O . PRO A 1 301 ? 15.182 4.792 -27.091 1.00 93.88 301 PRO A O 1
ATOM 2252 N N . GLY A 1 302 ? 14.158 6.546 -26.147 1.00 91.44 302 GLY A N 1
ATOM 2253 C CA . GLY A 1 302 ? 13.542 7.040 -27.384 1.00 91.44 302 GLY A CA 1
ATOM 2254 C C . GLY A 1 302 ? 12.120 6.526 -27.635 1.00 91.44 302 GLY A C 1
ATOM 2255 O O . GLY A 1 302 ? 11.478 6.988 -28.577 1.00 91.44 302 GLY A O 1
ATOM 2256 N N . SER A 1 303 ? 11.601 5.626 -26.792 1.00 94.06 303 SER A N 1
ATOM 2257 C CA . SER A 1 303 ? 10.164 5.335 -26.753 1.00 94.06 303 SER A CA 1
ATOM 2258 C C . SER A 1 303 ? 9.388 6.512 -26.150 1.00 94.06 303 SER A C 1
ATOM 2260 O O . SER A 1 303 ? 9.810 7.080 -25.142 1.00 94.06 303 SER A O 1
ATOM 2262 N N . THR A 1 304 ? 8.229 6.844 -26.717 1.00 92.62 304 THR A N 1
ATOM 2263 C CA . THR A 1 304 ? 7.343 7.926 -26.242 1.00 92.62 304 THR A CA 1
ATOM 2264 C C . THR A 1 304 ? 6.250 7.442 -25.285 1.00 92.62 304 THR A C 1
ATOM 2266 O O . THR A 1 304 ? 5.456 8.238 -24.793 1.00 92.62 304 THR A O 1
ATOM 2269 N N . GLY A 1 305 ? 6.207 6.142 -24.990 1.00 92.69 305 GLY A N 1
ATOM 2270 C CA . GLY A 1 305 ? 5.265 5.561 -24.040 1.00 92.69 305 GLY A CA 1
ATOM 2271 C C . GLY A 1 305 ? 5.543 4.089 -23.765 1.00 92.69 305 GLY A C 1
ATOM 2272 O O . GLY A 1 305 ? 6.674 3.614 -23.899 1.00 92.69 305 GLY A O 1
ATOM 2273 N N . GLY A 1 306 ? 4.507 3.367 -23.342 1.00 95.06 306 GLY A N 1
ATOM 2274 C CA . GLY A 1 306 ? 4.595 1.933 -23.067 1.00 95.06 306 GLY A CA 1
ATOM 2275 C C . GLY A 1 306 ? 5.390 1.595 -21.806 1.00 95.06 306 GLY A C 1
ATOM 2276 O O . GLY A 1 306 ? 5.873 0.475 -21.673 1.00 95.06 306 GLY A O 1
ATOM 2277 N N . VAL A 1 307 ? 5.539 2.539 -20.875 1.00 97.50 307 VAL A N 1
ATOM 2278 C CA . VAL A 1 307 ? 6.136 2.272 -19.563 1.00 97.50 307 VAL A CA 1
ATOM 2279 C C . VAL A 1 307 ? 5.084 1.625 -18.666 1.00 97.50 307 VAL A C 1
ATOM 2281 O O . VAL A 1 307 ? 3.967 2.126 -18.535 1.00 97.50 307 VAL A O 1
ATOM 2284 N N . LEU A 1 308 ? 5.441 0.504 -18.046 1.00 98.31 308 LEU A N 1
ATOM 2285 C CA . LEU A 1 308 ? 4.645 -0.132 -17.002 1.00 98.31 308 LEU A CA 1
ATOM 2286 C C . LEU A 1 308 ? 5.125 0.367 -15.631 1.00 98.31 308 LEU A C 1
ATOM 2288 O O . LEU A 1 308 ? 6.330 0.436 -15.380 1.00 98.31 308 LEU A O 1
ATOM 2292 N N . LYS A 1 309 ? 4.179 0.711 -14.756 1.00 97.81 309 LYS A N 1
ATOM 2293 C CA . LYS A 1 309 ? 4.370 1.108 -13.350 1.00 97.81 309 LYS A CA 1
ATOM 2294 C C . LYS A 1 309 ? 3.581 0.134 -12.472 1.00 97.81 309 LYS A C 1
ATOM 2296 O O . LYS A 1 309 ? 2.516 -0.293 -12.912 1.00 97.81 309 LYS A O 1
ATOM 2301 N N . PRO A 1 310 ? 4.013 -0.228 -11.253 1.00 97.25 310 PRO A N 1
ATOM 2302 C CA . PRO A 1 310 ? 3.122 -0.965 -10.361 1.00 97.25 310 PRO A CA 1
ATOM 2303 C C . PRO A 1 310 ? 1.836 -0.174 -10.119 1.00 97.25 310 PRO A C 1
ATOM 2305 O O . PRO A 1 310 ? 1.851 1.063 -10.091 1.00 97.25 310 PRO A O 1
ATOM 2308 N N . ALA A 1 311 ? 0.724 -0.885 -9.937 1.00 97.56 311 ALA A N 1
ATOM 2309 C CA . ALA A 1 311 ? -0.597 -0.307 -9.695 1.00 97.56 311 ALA A CA 1
ATOM 2310 C C . ALA A 1 311 ? -0.740 0.236 -8.258 1.00 97.56 311 ALA A C 1
ATOM 2312 O O . ALA A 1 311 ? -1.794 0.123 -7.641 1.00 97.56 311 ALA A O 1
ATOM 2313 N N . VAL A 1 312 ? 0.336 0.825 -7.735 1.00 96.75 312 VAL A N 1
ATOM 2314 C CA . VAL A 1 312 ? 0.433 1.490 -6.437 1.00 96.75 312 VAL A CA 1
ATOM 2315 C C . VAL A 1 312 ? 0.498 2.996 -6.633 1.00 96.75 312 VAL A C 1
ATOM 2317 O O . VAL A 1 312 ? 1.063 3.461 -7.622 1.00 96.75 312 VAL A O 1
ATOM 2320 N N . VAL A 1 313 ? -0.029 3.762 -5.688 1.00 96.38 313 VAL A N 1
ATOM 2321 C CA . VAL A 1 313 ? 0.087 5.224 -5.673 1.00 96.38 313 VAL A CA 1
ATOM 2322 C C . VAL A 1 313 ? 1.457 5.592 -5.106 1.00 96.38 313 VAL A C 1
ATOM 2324 O O . VAL A 1 313 ? 1.718 5.400 -3.918 1.00 96.38 313 VAL A O 1
ATOM 2327 N N . MET A 1 314 ? 2.346 6.108 -5.953 1.00 94.12 314 MET A N 1
ATOM 2328 C CA . MET A 1 314 ? 3.679 6.556 -5.544 1.00 94.12 314 MET A CA 1
ATOM 2329 C C . MET A 1 314 ? 3.620 7.907 -4.821 1.00 94.12 314 MET A C 1
ATOM 2331 O O . MET A 1 314 ? 2.664 8.676 -4.939 1.00 94.12 314 MET A O 1
ATOM 2335 N N . PHE A 1 315 ? 4.681 8.256 -4.096 1.00 91.38 315 PHE A N 1
ATOM 2336 C CA . PHE A 1 315 ? 4.794 9.592 -3.515 1.00 91.38 315 PHE A CA 1
ATOM 2337 C C . PHE A 1 315 ? 4.803 10.663 -4.620 1.00 91.38 315 PHE A C 1
ATOM 2339 O O . PHE A 1 315 ? 5.589 10.593 -5.566 1.00 91.38 315 PHE A O 1
ATOM 2346 N N . GLY A 1 316 ? 3.925 11.659 -4.487 1.00 91.69 316 GLY A N 1
ATOM 2347 C CA . GLY A 1 316 ? 3.691 12.693 -5.503 1.00 91.69 316 GLY A CA 1
ATOM 2348 C C . GLY A 1 316 ? 2.642 12.322 -6.560 1.00 91.69 316 GLY A C 1
ATOM 2349 O O . GLY A 1 316 ? 2.275 13.178 -7.358 1.00 91.69 316 GLY A O 1
ATOM 2350 N N . GLU A 1 317 ? 2.128 11.089 -6.557 1.00 94.88 317 GLU A N 1
ATOM 2351 C CA . GLU A 1 317 ? 1.014 10.665 -7.410 1.00 94.88 317 GLU A CA 1
ATOM 2352 C C . GLU A 1 317 ? -0.331 10.976 -6.739 1.00 94.88 317 GLU A C 1
ATOM 2354 O O . GLU A 1 317 ? -0.491 10.853 -5.521 1.00 94.88 317 GLU A O 1
ATOM 2359 N N . ALA A 1 318 ? -1.322 11.372 -7.536 1.00 94.06 318 ALA A N 1
ATOM 2360 C CA . ALA A 1 318 ? -2.680 11.541 -7.043 1.00 94.06 318 ALA A CA 1
ATOM 2361 C C . ALA A 1 318 ? -3.362 10.175 -6.870 1.00 94.06 318 ALA A C 1
ATOM 2363 O O . ALA A 1 318 ? -3.289 9.314 -7.743 1.00 94.06 318 ALA A O 1
ATOM 2364 N N . ILE A 1 319 ? -4.091 9.999 -5.766 1.00 95.81 319 ILE A N 1
ATOM 2365 C CA . ILE A 1 319 ? -4.995 8.853 -5.609 1.00 95.81 319 ILE A CA 1
ATOM 2366 C C . ILE A 1 319 ? -6.089 8.952 -6.685 1.00 95.81 319 ILE A C 1
ATOM 2368 O O . ILE A 1 319 ? -6.652 10.042 -6.844 1.00 95.81 319 ILE A O 1
ATOM 2372 N N . PRO A 1 320 ? -6.433 7.852 -7.387 1.00 95.75 320 PRO A N 1
ATOM 2373 C CA . PRO A 1 320 ? -7.505 7.857 -8.377 1.00 95.75 320 PRO A CA 1
ATOM 2374 C C . PRO A 1 320 ? -8.798 8.467 -7.826 1.00 95.75 320 PRO A C 1
ATOM 2376 O O . PRO A 1 320 ? -9.206 8.169 -6.700 1.00 95.75 320 PRO A O 1
ATOM 2379 N N . GLY A 1 321 ? -9.460 9.313 -8.623 1.00 96.62 321 GLY A N 1
ATOM 2380 C CA . GLY A 1 321 ? -10.627 10.086 -8.179 1.00 96.62 321 GLY A CA 1
ATOM 2381 C C . GLY A 1 321 ? -11.743 9.213 -7.600 1.00 96.62 321 GLY A C 1
ATOM 2382 O O . GLY A 1 321 ? -12.247 9.505 -6.519 1.00 96.62 321 GLY A O 1
ATOM 2383 N N . ALA A 1 322 ? -12.052 8.093 -8.259 1.00 96.62 322 ALA A N 1
ATOM 2384 C CA . ALA A 1 322 ? -13.043 7.129 -7.783 1.00 96.62 322 ALA A CA 1
ATOM 2385 C C . ALA A 1 322 ? -12.662 6.518 -6.421 1.00 96.62 322 ALA A C 1
ATOM 2387 O O . ALA A 1 322 ? -13.493 6.474 -5.519 1.00 96.62 322 ALA A O 1
ATOM 2388 N N . THR A 1 323 ? -11.397 6.125 -6.231 1.00 98.12 323 THR A N 1
ATOM 2389 C CA . THR A 1 323 ? -10.890 5.592 -4.954 1.00 98.12 323 THR A CA 1
ATOM 2390 C C . THR A 1 323 ? -10.960 6.638 -3.843 1.00 98.12 323 THR A C 1
ATOM 2392 O O . THR A 1 323 ? -11.372 6.329 -2.725 1.00 98.12 323 THR A O 1
ATOM 2395 N N . LYS A 1 324 ? -10.594 7.892 -4.144 1.00 97.31 324 LYS A N 1
ATOM 2396 C CA . LYS A 1 324 ? -10.704 9.013 -3.200 1.00 97.31 324 LYS A CA 1
ATOM 2397 C C . LYS A 1 324 ? -12.155 9.218 -2.753 1.00 97.31 324 LYS A C 1
ATOM 2399 O O . LYS A 1 324 ? -12.393 9.288 -1.550 1.00 97.31 324 LYS A O 1
ATOM 2404 N N . VAL A 1 325 ? -13.087 9.299 -3.702 1.00 98.00 325 VAL A N 1
ATOM 2405 C CA . VAL A 1 325 ? -14.518 9.499 -3.424 1.00 98.00 325 VAL A CA 1
ATOM 2406 C C . VAL A 1 325 ? -15.079 8.330 -2.618 1.00 98.00 325 VAL A C 1
ATOM 2408 O O . VAL A 1 325 ? -15.730 8.559 -1.604 1.00 98.00 325 VAL A O 1
ATOM 2411 N N . ALA A 1 326 ? -14.767 7.089 -2.999 1.00 98.25 326 ALA A N 1
ATOM 2412 C CA . ALA A 1 326 ? -15.220 5.903 -2.279 1.00 98.25 326 ALA A CA 1
ATOM 2413 C C . ALA A 1 326 ? -14.722 5.879 -0.823 1.00 98.25 326 ALA A C 1
ATOM 2415 O O . ALA A 1 326 ? -15.490 5.570 0.084 1.00 98.25 326 ALA A O 1
ATOM 2416 N N . ALA A 1 327 ? -13.458 6.244 -0.575 1.00 98.25 327 ALA A N 1
ATOM 2417 C CA . ALA A 1 327 ? -12.910 6.297 0.782 1.00 98.25 327 ALA A CA 1
ATOM 2418 C C . ALA A 1 327 ? -13.580 7.385 1.640 1.00 98.25 327 ALA A C 1
ATOM 2420 O O . ALA A 1 327 ? -13.869 7.156 2.813 1.00 98.25 327 ALA A O 1
ATOM 2421 N N . GLU A 1 328 ? -13.853 8.557 1.061 1.00 97.56 328 GLU A N 1
ATOM 2422 C CA . GLU A 1 328 ? -14.569 9.646 1.740 1.00 97.56 328 GLU A CA 1
ATOM 2423 C C . GLU A 1 328 ? -16.019 9.247 2.055 1.00 97.56 328 GLU A C 1
ATOM 2425 O O . GLU A 1 328 ? -16.471 9.432 3.184 1.00 97.56 328 GLU A O 1
ATOM 2430 N N . GLN A 1 329 ? -16.709 8.607 1.108 1.00 96.94 329 GLN A N 1
ATOM 2431 C CA . GLN A 1 329 ? -18.065 8.084 1.296 1.00 96.94 329 GLN A CA 1
ATOM 2432 C C . GLN A 1 329 ? -18.126 6.968 2.345 1.00 96.94 329 GLN A C 1
ATOM 2434 O O . GLN A 1 329 ? -19.071 6.917 3.130 1.00 96.94 329 GLN A O 1
ATOM 2439 N N . ALA A 1 330 ? -17.117 6.095 2.399 1.00 97.06 330 ALA A N 1
ATOM 2440 C CA . ALA A 1 330 ? -17.033 5.057 3.420 1.00 97.06 330 ALA A CA 1
ATOM 2441 C C . ALA A 1 330 ? -16.927 5.667 4.826 1.00 97.06 330 ALA A C 1
ATOM 2443 O O . ALA A 1 330 ? -17.632 5.233 5.735 1.00 97.06 330 ALA A O 1
ATOM 2444 N N . VAL A 1 331 ? -16.103 6.708 4.999 1.00 95.94 331 VAL A N 1
ATOM 2445 C CA . VAL A 1 331 ? -16.033 7.475 6.258 1.00 95.94 331 VAL A CA 1
ATOM 2446 C C . VAL A 1 331 ? -17.359 8.178 6.545 1.00 95.94 331 VAL A C 1
ATOM 2448 O O . VAL A 1 331 ? -17.785 8.245 7.698 1.00 95.94 331 VAL A O 1
ATOM 2451 N N . ASP A 1 332 ? -18.039 8.674 5.512 1.00 94.06 332 ASP A N 1
ATOM 2452 C CA . ASP A 1 332 ? -19.320 9.352 5.678 1.00 94.06 332 ASP A CA 1
ATOM 2453 C C . ASP A 1 332 ? -20.429 8.423 6.185 1.00 94.06 332 ASP A C 1
ATOM 2455 O O . ASP A 1 332 ? -21.240 8.811 7.032 1.00 94.06 332 ASP A O 1
ATOM 2459 N N . ALA A 1 333 ? -20.445 7.190 5.692 1.00 93.25 333 ALA A N 1
ATOM 2460 C CA . ALA A 1 333 ? -21.402 6.167 6.089 1.00 93.25 333 ALA A CA 1
ATOM 2461 C C . ALA A 1 333 ? -21.040 5.472 7.415 1.00 93.25 333 ALA A C 1
ATOM 2463 O O . ALA A 1 333 ? -21.899 4.831 8.025 1.00 93.25 333 ALA A O 1
ATOM 2464 N N . ALA A 1 334 ? -19.787 5.580 7.866 1.00 93.56 334 ALA A N 1
ATOM 2465 C CA . ALA A 1 334 ? -19.311 4.917 9.071 1.00 93.56 334 ALA A CA 1
ATOM 2466 C C . ALA A 1 334 ? -20.003 5.466 10.324 1.00 93.56 334 ALA A C 1
ATOM 2468 O O . ALA A 1 334 ? -20.093 6.679 10.529 1.00 93.56 334 ALA A O 1
ATOM 2469 N N . GLY A 1 335 ? -20.443 4.567 11.206 1.00 91.00 335 GLY A N 1
ATOM 2470 C CA . GLY A 1 335 ? -20.896 4.982 12.534 1.00 91.00 335 GLY A CA 1
ATOM 2471 C C . GLY A 1 335 ? -19.746 5.135 13.519 1.00 91.00 335 GLY A C 1
ATOM 2472 O O . GLY A 1 335 ? -19.918 5.822 14.521 1.00 91.00 335 GLY A O 1
ATOM 2473 N N . ARG A 1 336 ? -18.596 4.501 13.242 1.00 92.19 336 ARG A N 1
ATOM 2474 C CA . ARG A 1 336 ? -17.350 4.531 14.028 1.00 92.19 336 ARG A CA 1
ATOM 2475 C C . ARG A 1 336 ? -16.154 4.291 13.109 1.00 92.19 336 ARG A C 1
ATOM 2477 O O . ARG A 1 336 ? -16.283 3.558 12.126 1.00 92.19 336 ARG A O 1
ATOM 2484 N N . LEU A 1 337 ? -14.995 4.846 13.451 1.00 95.19 337 LEU A N 1
ATOM 2485 C CA . LEU A 1 337 ? -13.737 4.625 12.735 1.00 95.19 337 LEU A CA 1
ATOM 2486 C C . LEU A 1 337 ? -12.714 3.942 13.650 1.00 95.19 337 LEU A C 1
ATOM 2488 O O . LEU A 1 337 ? -12.357 4.482 14.693 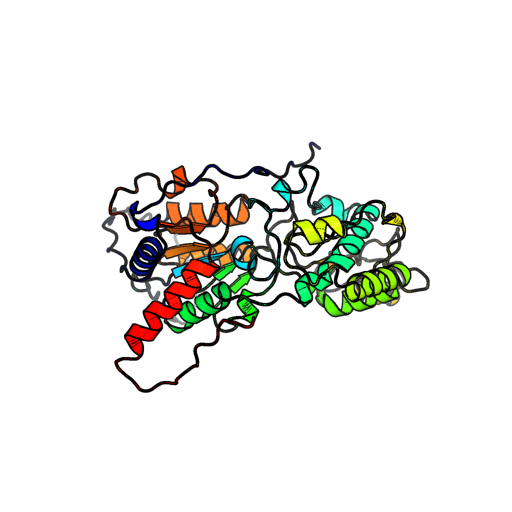1.00 95.19 337 LEU A O 1
ATOM 2492 N N . LEU A 1 338 ? -12.205 2.779 13.241 1.00 95.56 338 LEU A N 1
ATOM 2493 C CA . LEU A 1 338 ? -11.127 2.075 13.939 1.00 95.56 338 LEU A CA 1
ATOM 2494 C C . LEU A 1 338 ? -9.839 2.117 13.109 1.00 95.56 338 LEU A C 1
ATOM 2496 O O . LEU A 1 338 ? -9.743 1.470 12.067 1.00 95.56 338 LEU A O 1
ATOM 2500 N N . VAL A 1 339 ? -8.830 2.845 13.579 1.00 96.50 339 VAL A N 1
ATOM 2501 C CA . VAL A 1 339 ? -7.493 2.879 12.974 1.00 96.50 339 VAL A CA 1
ATOM 2502 C C . VAL A 1 339 ? -6.659 1.719 13.516 1.00 96.50 339 VAL A C 1
ATOM 2504 O O . VAL A 1 339 ? -6.536 1.564 14.728 1.00 96.50 339 VAL A O 1
ATOM 2507 N N . VAL A 1 340 ? -6.051 0.920 12.638 1.00 94.75 340 VAL A N 1
ATOM 2508 C CA . VAL A 1 340 ? -5.264 -0.263 13.021 1.00 94.75 340 VAL A CA 1
ATOM 2509 C C . VAL A 1 340 ? -3.895 -0.245 12.349 1.00 94.75 340 VAL A C 1
ATOM 2511 O O . VAL A 1 340 ? -3.794 -0.241 11.122 1.00 94.75 340 VAL A O 1
ATOM 2514 N N . GLY A 1 341 ? -2.824 -0.278 13.143 1.00 92.75 341 GLY A N 1
ATO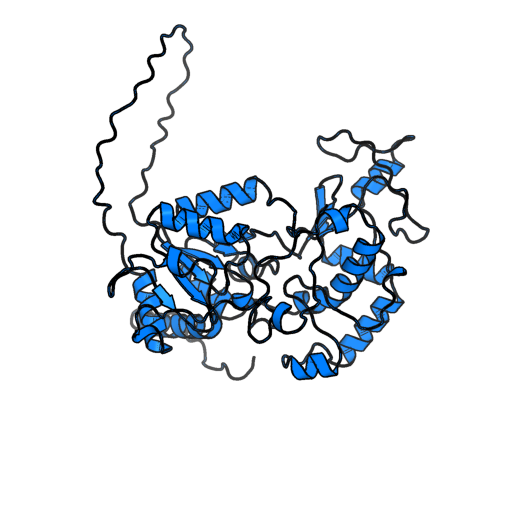M 2515 C CA . GLY A 1 341 ? -1.464 -0.463 12.626 1.00 92.75 341 GLY A CA 1
ATOM 2516 C C . GLY A 1 341 ? -0.985 0.662 11.699 1.00 92.75 341 GLY A C 1
ATOM 2517 O O . GLY A 1 341 ? -0.231 0.411 10.760 1.00 92.75 341 GLY A O 1
ATOM 2518 N N . SER A 1 342 ? -1.446 1.898 11.903 1.00 93.38 342 SER A N 1
ATOM 2519 C CA . SER A 1 342 ? -1.031 3.049 11.100 1.00 93.38 342 SER A CA 1
ATOM 2520 C C . SER A 1 342 ? -0.552 4.195 11.976 1.00 93.38 342 SER A C 1
ATOM 2522 O O . SER A 1 342 ? -1.221 4.565 12.934 1.00 93.38 342 SER A O 1
ATOM 2524 N N . SER A 1 343 ? 0.566 4.812 11.588 1.00 91.81 343 SER A N 1
ATOM 2525 C CA . SER A 1 343 ? 1.036 6.070 12.175 1.00 91.81 343 SER A CA 1
ATOM 2526 C C . SER A 1 343 ? 0.307 7.302 11.634 1.00 91.81 343 SER A C 1
ATOM 2528 O O . SER A 1 343 ? 0.558 8.406 12.106 1.00 91.81 343 SER A O 1
ATOM 2530 N N . LEU A 1 344 ? -0.533 7.153 10.599 1.00 93.62 344 LEU A N 1
ATOM 2531 C CA . LEU A 1 344 ? -1.221 8.255 9.912 1.00 93.62 344 LEU A CA 1
ATOM 2532 C C . LEU A 1 344 ? -0.281 9.358 9.384 1.00 93.62 344 LEU A C 1
ATOM 2534 O O . LEU A 1 344 ? -0.709 10.476 9.110 1.00 93.62 344 LEU A O 1
ATOM 2538 N N . ALA A 1 345 ? 1.010 9.058 9.202 1.00 90.38 345 ALA A N 1
ATOM 2539 C CA . ALA A 1 345 ? 1.991 10.022 8.698 1.00 90.38 345 ALA A CA 1
ATOM 2540 C C . ALA A 1 345 ? 1.594 10.590 7.323 1.00 90.38 345 ALA A C 1
ATOM 2542 O O . ALA A 1 345 ? 1.769 11.782 7.047 1.00 90.38 345 ALA A O 1
ATOM 2543 N N . THR A 1 346 ? 1.044 9.734 6.457 1.00 90.50 346 THR A N 1
ATOM 2544 C CA . THR A 1 346 ? 0.610 10.107 5.111 1.00 90.50 346 THR A CA 1
ATOM 2545 C C . THR A 1 346 ? -0.670 10.937 5.176 1.00 90.50 346 THR A C 1
ATOM 2547 O O . THR A 1 346 ? -1.659 10.574 5.814 1.00 90.50 346 THR A O 1
ATOM 2550 N N . TYR A 1 347 ? -0.678 12.076 4.476 1.00 91.75 347 TYR A N 1
ATOM 2551 C CA . TYR A 1 347 ? -1.845 12.963 4.469 1.00 91.75 347 TYR A CA 1
ATOM 2552 C C . TYR A 1 347 ? -3.096 12.287 3.883 1.00 91.75 347 TYR A C 1
ATOM 2554 O O . TYR A 1 347 ? -4.217 12.588 4.282 1.00 91.75 347 TYR A O 1
ATOM 2562 N N . SER A 1 348 ? -2.906 11.340 2.960 1.00 93.12 348 SER A N 1
ATOM 2563 C CA . SER A 1 348 ? -3.980 10.589 2.312 1.00 93.12 348 SER A CA 1
ATOM 2564 C C . SER A 1 348 ? -4.853 9.801 3.286 1.00 93.12 348 SER A C 1
ATOM 2566 O O . SER A 1 348 ? -6.063 9.762 3.066 1.00 93.12 348 SER A O 1
ATOM 2568 N N . ALA A 1 349 ? -4.266 9.222 4.338 1.00 94.75 349 ALA A N 1
ATOM 2569 C CA . ALA A 1 349 ? -4.987 8.540 5.409 1.00 94.75 349 ALA A CA 1
ATOM 2570 C C . ALA A 1 349 ? -5.392 9.507 6.531 1.00 94.75 349 ALA A C 1
ATOM 2572 O O . ALA A 1 349 ? -6.536 9.475 6.980 1.00 94.75 349 ALA A O 1
ATOM 2573 N N . TRP A 1 350 ? -4.500 10.422 6.930 1.00 94.75 350 TRP A N 1
ATOM 2574 C CA . TRP A 1 350 ? -4.789 11.427 7.962 1.00 94.75 350 TRP A CA 1
ATOM 2575 C C . TRP A 1 350 ? -6.051 12.248 7.661 1.00 94.75 350 TRP A C 1
ATOM 2577 O O . TRP A 1 350 ? -6.894 12.431 8.533 1.00 94.75 350 TRP A O 1
ATOM 2587 N N . ARG A 1 351 ? -6.242 12.687 6.411 1.00 94.69 351 ARG A N 1
ATOM 2588 C CA . ARG A 1 351 ? -7.429 13.467 6.015 1.00 94.69 351 ARG A CA 1
ATOM 2589 C C . ARG A 1 351 ? -8.754 12.715 6.209 1.00 94.69 351 ARG A C 1
ATOM 2591 O O . ARG A 1 351 ? -9.778 13.359 6.393 1.00 94.69 351 ARG A O 1
ATOM 2598 N N . LEU A 1 352 ? -8.745 11.377 6.166 1.00 96.94 352 LEU A N 1
ATOM 2599 C CA . LEU A 1 352 ? -9.934 10.557 6.425 1.00 96.94 352 LEU A CA 1
ATOM 2600 C C . LEU A 1 352 ? -10.276 10.550 7.920 1.00 96.94 352 LEU A C 1
ATOM 2602 O O . LEU A 1 352 ? -11.443 10.671 8.280 1.00 96.94 352 LEU A O 1
ATOM 2606 N N . VAL A 1 353 ? -9.258 10.487 8.783 1.00 95.62 353 VAL A N 1
ATOM 2607 C CA . VAL A 1 353 ? -9.413 10.597 10.243 1.00 95.62 353 VAL A CA 1
ATOM 2608 C C . VAL A 1 353 ? -9.888 11.996 10.628 1.00 95.62 353 VAL A C 1
ATOM 2610 O O . VAL A 1 353 ? -10.861 12.128 11.366 1.00 95.62 353 VAL A O 1
ATOM 2613 N N . LYS A 1 354 ? -9.282 13.040 10.049 1.00 93.62 354 LYS A N 1
ATOM 2614 C CA . LYS A 1 354 ? -9.726 14.427 10.232 1.00 93.62 354 LYS A CA 1
ATOM 2615 C C . LYS A 1 354 ? -11.195 14.611 9.833 1.00 93.62 354 LYS A C 1
ATOM 2617 O O . LYS A 1 354 ? -11.979 15.150 10.605 1.00 93.62 354 LYS A O 1
ATOM 2622 N N . ARG A 1 355 ? -11.594 14.083 8.671 1.00 94.19 355 ARG A N 1
ATOM 2623 C CA . ARG A 1 355 ? -12.992 14.111 8.214 1.00 94.19 355 ARG A CA 1
ATOM 2624 C C . ARG A 1 355 ? -13.939 13.394 9.183 1.00 94.19 355 ARG A C 1
ATOM 2626 O O . ARG A 1 355 ? -15.023 13.900 9.456 1.00 94.19 355 ARG A O 1
ATOM 2633 N N . ALA A 1 356 ? -13.555 12.221 9.692 1.00 92.56 356 ALA A N 1
ATOM 2634 C CA . ALA A 1 356 ? -14.349 11.496 10.685 1.00 92.56 356 ALA A CA 1
ATOM 2635 C C . ALA A 1 356 ? -14.553 12.342 11.952 1.00 92.56 356 ALA A C 1
ATOM 2637 O O . ALA A 1 356 ? -15.679 12.464 12.440 1.00 92.56 356 ALA A O 1
ATOM 2638 N N . ARG A 1 357 ? -13.485 13.002 12.417 1.00 89.06 357 ARG A N 1
ATOM 2639 C CA . ARG A 1 357 ? -13.504 13.881 13.589 1.00 89.06 357 ARG A CA 1
ATOM 2640 C C . ARG A 1 357 ? -14.416 15.092 13.396 1.00 89.06 357 ARG A C 1
ATOM 2642 O O . ARG A 1 357 ? -15.274 15.335 14.238 1.00 89.06 357 ARG A O 1
ATOM 2649 N N . GLU A 1 358 ? -14.298 15.795 12.270 1.00 89.25 358 GLU A N 1
ATOM 2650 C CA . GLU A 1 358 ? -15.152 16.945 11.914 1.00 89.25 358 GLU A CA 1
ATOM 2651 C C . GLU A 1 358 ? -16.647 16.583 11.857 1.00 89.25 358 GLU A C 1
ATOM 2653 O O . GLU A 1 358 ? -17.511 17.430 12.079 1.00 89.25 358 GLU A O 1
ATOM 2658 N N . ARG A 1 359 ? -16.966 15.311 11.590 1.00 88.25 359 ARG A N 1
ATOM 2659 C CA . ARG A 1 359 ? -18.339 14.785 11.570 1.00 88.25 359 ARG A CA 1
ATOM 2660 C C . ARG A 1 359 ? -18.813 14.229 12.916 1.00 88.25 359 ARG A C 1
ATOM 2662 O O . ARG A 1 359 ? -19.947 13.758 13.000 1.00 88.25 359 ARG A O 1
ATOM 2669 N N . GLY A 1 360 ? -17.971 14.248 13.948 1.00 86.81 360 GLY A N 1
ATOM 2670 C CA . GLY A 1 360 ? -18.278 13.658 15.251 1.00 86.81 360 GLY A CA 1
ATOM 2671 C C . GLY A 1 360 ? -18.424 12.132 15.215 1.00 86.81 360 GLY A C 1
ATOM 2672 O O . GLY A 1 360 ? -19.156 11.569 16.030 1.00 86.81 360 GLY A O 1
ATOM 2673 N N . VAL A 1 361 ? -17.775 11.460 14.256 1.00 88.62 361 VAL A N 1
ATOM 2674 C CA . VAL A 1 361 ? -17.689 9.993 14.226 1.00 88.62 361 VAL A CA 1
ATOM 2675 C C . VAL A 1 361 ? -16.739 9.559 15.347 1.00 88.62 361 VAL A C 1
ATOM 2677 O O . VAL A 1 361 ? -15.613 10.051 15.364 1.00 88.62 361 VAL A O 1
ATOM 2680 N N . PRO A 1 362 ? -17.140 8.651 16.258 1.00 90.06 362 PRO A N 1
ATOM 2681 C CA . PRO A 1 362 ? -16.242 8.107 17.274 1.00 90.06 362 PRO A CA 1
ATOM 2682 C C . PRO A 1 362 ? -15.027 7.419 16.649 1.00 90.06 362 PRO A C 1
ATOM 2684 O O . PRO A 1 362 ? -15.174 6.651 15.687 1.00 90.06 362 PRO A O 1
ATOM 2687 N N . ILE A 1 363 ? -13.841 7.671 17.203 1.00 91.06 363 ILE A N 1
ATOM 2688 C CA . ILE A 1 363 ? -12.566 7.176 16.672 1.00 91.06 363 ILE A CA 1
ATOM 2689 C C . ILE A 1 363 ? -11.835 6.367 17.738 1.00 91.06 363 ILE A C 1
ATOM 2691 O O . ILE A 1 363 ? -11.619 6.829 18.858 1.00 91.06 363 ILE A O 1
ATOM 2695 N N . ALA A 1 364 ? -11.381 5.174 17.359 1.00 91.25 364 ALA A N 1
ATOM 2696 C CA . ALA A 1 364 ? -10.415 4.417 18.139 1.00 91.25 364 ALA A CA 1
ATOM 2697 C C . ALA A 1 364 ? -9.155 4.099 17.333 1.00 91.25 364 ALA A C 1
ATOM 2699 O O . ALA A 1 364 ? -9.197 3.975 16.108 1.00 91.25 364 ALA A O 1
ATOM 2700 N N . VAL A 1 365 ? -8.025 3.950 18.022 1.00 90.69 365 VAL A N 1
ATOM 2701 C CA . VAL A 1 365 ? -6.718 3.663 17.418 1.00 90.69 365 VAL A CA 1
ATOM 2702 C C . VAL A 1 365 ? -6.047 2.500 18.147 1.00 90.69 365 VAL A C 1
ATOM 2704 O O . VAL A 1 365 ? -5.718 2.610 19.328 1.00 90.69 365 VAL A O 1
ATOM 2707 N N . VAL A 1 366 ? -5.773 1.414 17.421 1.00 88.75 366 VAL A N 1
ATOM 2708 C CA . VAL A 1 366 ? -4.948 0.271 17.845 1.00 88.75 366 VAL A CA 1
ATOM 2709 C C . VAL A 1 366 ? -3.608 0.350 17.119 1.00 88.75 366 VAL A C 1
ATOM 2711 O O . VAL A 1 366 ? -3.508 0.019 15.934 1.00 88.75 366 VAL A O 1
ATOM 2714 N N . ASN A 1 367 ? -2.567 0.820 17.806 1.00 86.56 367 ASN A N 1
ATOM 2715 C CA . ASN A 1 367 ? -1.233 0.972 17.217 1.00 86.56 367 ASN A CA 1
ATOM 2716 C C . ASN A 1 367 ? -0.138 0.955 18.291 1.00 86.56 367 ASN A C 1
ATOM 2718 O O . ASN A 1 367 ? -0.315 1.585 19.332 1.00 86.56 367 ASN A O 1
ATOM 2722 N N . ILE A 1 368 ? 1.002 0.311 18.014 1.00 80.62 368 ILE A N 1
ATOM 2723 C CA . ILE A 1 368 ? 2.136 0.194 18.956 1.00 80.62 368 ILE A CA 1
ATOM 2724 C C . ILE A 1 368 ? 2.816 1.553 19.211 1.00 80.62 368 ILE A C 1
ATOM 2726 O O . ILE A 1 368 ? 3.168 1.868 20.346 1.00 80.62 368 ILE A O 1
ATOM 2730 N N . GLY A 1 369 ? 3.019 2.353 18.161 1.00 82.00 369 GLY A N 1
ATOM 2731 C CA . GLY A 1 369 ? 3.635 3.684 18.243 1.00 82.00 369 GLY A CA 1
ATOM 2732 C C . GLY A 1 369 ? 2.608 4.811 18.175 1.00 82.00 369 GLY A C 1
ATOM 2733 O O . GLY A 1 369 ? 1.431 4.552 17.912 1.00 82.00 369 GLY A O 1
ATOM 2734 N N . GLY A 1 370 ? 3.048 6.055 18.372 1.00 85.44 370 GLY A N 1
ATOM 2735 C CA . GLY A 1 370 ? 2.212 7.249 18.217 1.00 85.44 370 GLY A CA 1
ATOM 2736 C C . GLY A 1 370 ? 1.627 7.421 16.817 1.00 85.44 370 GLY A C 1
ATOM 2737 O O . GLY A 1 370 ? 2.060 6.781 15.847 1.00 85.44 370 GLY A O 1
ATOM 2738 N N . VAL A 1 371 ? 0.640 8.308 16.712 1.00 88.88 371 VAL A N 1
ATOM 2739 C CA . VAL A 1 371 ? -0.001 8.655 15.437 1.00 88.88 371 VAL A CA 1
ATOM 2740 C C . VAL A 1 371 ? 0.062 10.155 15.177 1.00 88.88 371 VAL A C 1
ATOM 2742 O O . VAL A 1 371 ? 0.087 10.971 16.095 1.00 88.88 371 VAL A O 1
ATOM 2745 N N . ARG A 1 372 ? 0.077 10.543 13.901 1.00 89.69 372 ARG A N 1
ATOM 2746 C CA . ARG A 1 372 ? -0.048 11.945 13.505 1.00 89.69 372 ARG A CA 1
ATOM 2747 C C . ARG A 1 372 ? -1.368 12.518 14.025 1.00 89.69 372 ARG A C 1
ATOM 2749 O O . ARG A 1 372 ? -2.412 11.905 13.828 1.00 89.69 372 ARG A O 1
ATOM 2756 N N . GLY A 1 373 ? -1.304 13.721 14.598 1.00 84.19 373 GLY A N 1
ATOM 2757 C CA . GLY A 1 373 ? -2.487 14.469 15.024 1.00 84.19 373 GLY A CA 1
ATOM 2758 C C . GLY A 1 373 ? -3.194 13.861 16.233 1.00 84.19 373 GLY A C 1
ATOM 2759 O O . GLY A 1 373 ? -4.383 14.082 16.400 1.00 84.19 373 GLY A O 1
ATOM 2760 N N . GLU A 1 374 ? -2.486 13.088 17.062 1.00 84.25 374 GLU A N 1
ATOM 2761 C CA . GLU A 1 374 ? -3.057 12.414 18.234 1.00 84.25 374 GLU A CA 1
ATOM 2762 C C . GLU A 1 374 ? -3.791 13.380 19.179 1.00 84.25 374 GLU A C 1
ATOM 2764 O O . GLU A 1 374 ? -4.914 13.096 19.584 1.00 84.25 374 GLU A O 1
ATOM 2769 N N . GLU A 1 375 ? -3.220 14.556 19.448 1.00 82.44 375 GLU A N 1
ATOM 2770 C CA . GLU A 1 375 ? -3.873 15.597 20.254 1.00 82.44 375 GLU A CA 1
ATOM 2771 C C . GLU A 1 375 ? -5.168 16.112 19.607 1.00 82.44 375 GLU A C 1
ATOM 2773 O O . GLU A 1 375 ? -6.180 16.203 20.289 1.00 82.44 375 GLU A O 1
ATOM 2778 N N . GLU A 1 376 ? -5.173 16.361 18.292 1.00 82.50 376 GLU A N 1
ATOM 2779 C CA . GLU A 1 376 ? -6.353 16.820 17.533 1.00 82.50 376 GLU A CA 1
ATOM 2780 C C . GLU A 1 376 ? -7.457 15.746 17.484 1.00 82.50 376 GLU A C 1
ATOM 2782 O O . GLU A 1 376 ? -8.649 16.050 17.569 1.00 82.50 376 GLU A O 1
ATOM 2787 N N . VAL A 1 377 ? -7.077 14.467 17.374 1.00 79.00 377 VAL A N 1
ATOM 2788 C CA . VAL A 1 377 ? -8.027 13.341 17.360 1.00 79.00 377 VAL A CA 1
ATOM 2789 C C . VAL A 1 377 ? -8.722 13.186 18.710 1.00 79.00 377 VAL A C 1
ATOM 2791 O O . VAL A 1 377 ? -9.930 12.950 18.738 1.00 79.00 377 VA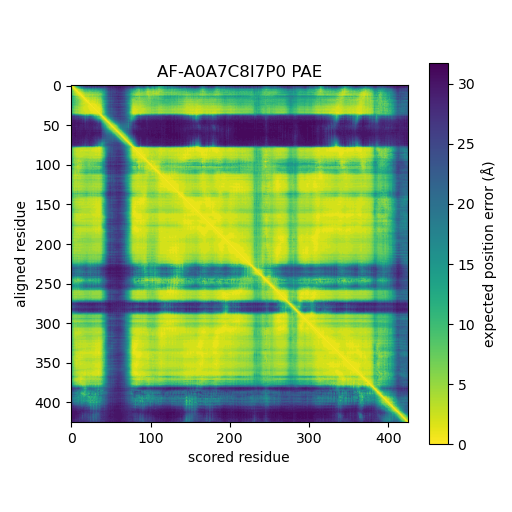L A O 1
ATOM 2794 N N . PHE A 1 378 ? -7.979 13.323 19.812 1.00 77.06 378 PHE A N 1
ATOM 2795 C CA . PHE A 1 378 ? -8.474 13.055 21.166 1.00 77.06 378 PHE A CA 1
ATOM 2796 C C . PHE A 1 378 ? -8.742 14.321 21.999 1.00 77.06 378 PHE A C 1
ATOM 2798 O O . PHE A 1 378 ? -8.960 14.234 23.211 1.00 77.06 378 PHE A O 1
ATOM 2805 N N . GLU A 1 379 ? -8.768 15.498 21.373 1.00 73.38 379 GLU A N 1
ATOM 2806 C CA . GLU A 1 379 ? -9.092 16.758 22.044 1.00 73.38 379 GLU A CA 1
ATOM 2807 C C . GLU A 1 379 ? -10.495 16.695 22.676 1.00 73.38 379 GLU A C 1
ATOM 2809 O O . GLU A 1 379 ? -11.465 16.261 22.052 1.00 73.38 379 GLU A O 1
ATOM 2814 N N . GLY A 1 380 ? -10.632 17.093 23.942 1.00 60.50 380 GLY A N 1
ATOM 2815 C CA . GLY A 1 380 ? -11.924 17.073 24.643 1.00 60.50 380 GLY A CA 1
ATOM 2816 C C . GLY A 1 380 ? -12.472 15.678 24.991 1.00 60.50 380 GLY A C 1
ATOM 2817 O O . GLY A 1 380 ? -13.589 15.578 25.499 1.00 60.50 380 GLY A O 1
ATOM 2818 N N . VAL A 1 381 ? -11.709 14.600 24.769 1.00 59.09 381 VAL A N 1
ATOM 2819 C CA . VAL A 1 381 ? -12.068 13.252 25.237 1.00 59.09 381 VAL A CA 1
ATOM 2820 C C . VAL A 1 381 ? -11.788 13.160 26.742 1.00 59.09 381 VAL A C 1
ATOM 2822 O O . VAL A 1 381 ? -10.655 12.964 27.179 1.00 59.09 381 VAL A O 1
ATOM 2825 N N . GLY A 1 382 ? -12.831 13.348 27.556 1.00 49.44 382 GLY A N 1
ATOM 2826 C CA . GLY A 1 382 ? -12.778 13.134 29.007 1.00 49.44 382 GLY A CA 1
ATOM 2827 C C . GLY A 1 382 ? -12.662 11.650 29.387 1.00 49.44 382 GLY A C 1
ATOM 2828 O O . GLY A 1 382 ? -12.906 10.764 28.565 1.00 49.44 382 GLY A O 1
ATOM 2829 N N . MET A 1 383 ? -12.324 11.364 30.652 1.00 38.12 383 MET A N 1
ATOM 2830 C CA . MET A 1 383 ? -12.381 10.004 31.208 1.00 38.12 383 MET A CA 1
ATOM 2831 C C . MET A 1 383 ? -13.837 9.507 31.207 1.00 38.12 383 MET A C 1
ATOM 2833 O O . MET A 1 383 ? -14.604 9.841 32.102 1.00 38.12 383 MET A O 1
ATOM 2837 N N . GLY A 1 384 ? -14.224 8.772 30.159 1.00 42.41 384 GLY A N 1
ATOM 2838 C CA . GLY A 1 384 ? -15.602 8.324 29.902 1.00 42.41 384 GLY A CA 1
ATOM 2839 C C . GLY A 1 384 ? -16.119 8.594 28.479 1.00 42.41 384 GLY A C 1
ATOM 2840 O O . GLY A 1 384 ? -17.253 8.237 28.169 1.00 42.41 384 GLY A O 1
ATOM 2841 N N . GLY A 1 385 ? -15.323 9.226 27.606 1.00 47.50 385 GLY A N 1
ATOM 2842 C CA . GLY A 1 385 ? -15.649 9.367 26.182 1.00 47.50 385 GLY A CA 1
ATOM 2843 C C . GLY A 1 385 ? -15.554 8.041 25.413 1.00 47.50 385 GLY A C 1
ATOM 2844 O O . GLY A 1 385 ? -14.798 7.152 25.786 1.00 47.50 385 GLY A O 1
ATOM 2845 N N . ARG A 1 386 ? -16.303 7.921 24.309 1.00 53.84 386 ARG A N 1
ATOM 2846 C CA . ARG A 1 386 ? -16.330 6.731 23.427 1.00 53.84 386 ARG A CA 1
ATOM 2847 C C . ARG A 1 386 ? -15.129 6.619 22.482 1.00 53.84 386 ARG A C 1
ATOM 2849 O O . ARG A 1 386 ? -15.118 5.740 21.632 1.00 53.84 386 ARG A O 1
ATOM 2856 N N . ASP A 1 387 ? -14.165 7.525 22.584 1.00 54.62 387 ASP A N 1
ATOM 2857 C CA . ASP A 1 387 ? -12.945 7.498 21.785 1.00 54.62 387 ASP A CA 1
ATOM 2858 C C . ASP A 1 387 ? -11.864 6.726 22.556 1.00 54.62 387 ASP A C 1
ATOM 2860 O O . ASP A 1 387 ? -11.729 6.882 23.771 1.00 54.62 387 ASP A O 1
ATOM 2864 N N . GLY A 1 388 ? -11.107 5.866 21.869 1.00 55.41 388 GLY A N 1
ATOM 2865 C CA . GLY A 1 388 ? -10.186 4.922 22.515 1.00 55.41 388 GLY A CA 1
ATOM 2866 C C . GLY A 1 388 ? -8.801 4.890 21.874 1.00 55.41 388 GLY A C 1
ATOM 2867 O O . GLY A 1 388 ? -8.662 4.750 20.662 1.00 55.41 388 GLY A O 1
ATOM 2868 N N . ARG A 1 389 ? -7.745 4.959 22.680 1.00 54.97 389 ARG A N 1
ATOM 2869 C CA . ARG A 1 389 ? -6.352 4.820 22.256 1.00 54.97 389 ARG A CA 1
ATOM 2870 C C . ARG A 1 389 ? -5.692 3.622 22.933 1.00 54.97 389 ARG A C 1
ATOM 2872 O O . ARG A 1 389 ? -5.398 3.656 24.125 1.00 54.97 389 ARG A O 1
ATOM 2879 N N . LEU A 1 390 ? -5.417 2.585 22.141 1.00 55.75 390 LEU A N 1
ATOM 2880 C CA . LEU A 1 390 ? -4.869 1.298 22.577 1.00 55.75 390 LEU A CA 1
ATOM 2881 C C . LEU A 1 390 ? -3.430 1.131 22.061 1.00 55.75 390 LEU A C 1
ATOM 2883 O O . LEU A 1 390 ? -3.185 1.259 20.855 1.00 55.75 390 LEU A O 1
ATOM 2887 N N . GLN A 1 391 ? -2.484 0.818 22.952 1.00 53.31 391 GLN A N 1
ATOM 2888 C CA . GLN A 1 391 ? -1.077 0.567 22.609 1.00 53.31 391 GLN A CA 1
ATOM 2889 C C . GLN A 1 391 ? -0.749 -0.920 22.699 1.00 53.31 391 GLN A C 1
ATOM 2891 O O . GLN A 1 391 ? -0.131 -1.391 23.647 1.00 53.31 391 GLN A O 1
ATOM 2896 N N . LEU A 1 392 ? -1.175 -1.673 21.691 1.00 54.91 392 LEU A N 1
ATOM 2897 C CA . LEU A 1 392 ? -0.875 -3.096 21.568 1.00 54.91 392 LEU A CA 1
ATOM 2898 C C . LEU A 1 392 ? -0.605 -3.456 20.111 1.00 54.91 392 LEU A C 1
ATOM 2900 O O . LEU A 1 392 ? -1.007 -2.738 19.189 1.00 54.91 392 LEU A O 1
ATOM 2904 N N . SER A 1 393 ? 0.071 -4.587 19.904 1.00 54.47 393 SER A N 1
ATOM 2905 C CA . SER A 1 393 ? 0.210 -5.149 18.564 1.00 54.47 393 SER A CA 1
ATOM 2906 C C . SER A 1 393 ? -1.181 -5.552 18.042 1.00 54.47 393 SER A C 1
ATOM 2908 O O . SER A 1 393 ? -1.942 -6.187 18.783 1.00 54.47 393 SER A O 1
ATOM 2910 N N . PRO A 1 394 ? -1.550 -5.212 16.790 1.00 55.59 394 PRO A N 1
ATOM 2911 C CA . PRO A 1 394 ? -2.819 -5.654 16.216 1.00 55.59 394 PRO A CA 1
ATOM 2912 C C . PRO A 1 394 ? -3.006 -7.175 16.326 1.00 55.59 394 PRO A C 1
ATOM 2914 O O . PRO A 1 394 ? -4.063 -7.629 16.752 1.00 55.59 394 PRO A O 1
ATOM 2917 N N . ALA A 1 395 ? -1.965 -7.964 16.045 1.00 54.19 395 ALA A N 1
ATOM 2918 C CA . ALA A 1 395 ? -2.016 -9.424 16.135 1.00 54.19 395 ALA A CA 1
ATOM 2919 C C . ALA A 1 395 ? -2.385 -9.926 17.544 1.00 54.19 395 ALA A C 1
ATOM 2921 O O . ALA A 1 395 ? -3.253 -10.790 17.678 1.00 54.19 395 ALA A O 1
ATOM 2922 N N . SER A 1 396 ? -1.800 -9.347 18.598 1.00 55.44 396 SER A N 1
ATOM 2923 C CA . SER A 1 396 ? -2.090 -9.728 19.987 1.00 55.44 396 SER A CA 1
ATOM 2924 C C . SER A 1 396 ? -3.518 -9.362 20.405 1.00 55.44 396 SER A C 1
ATOM 2926 O O . SER A 1 396 ? -4.184 -10.160 21.062 1.00 55.44 396 SER A O 1
ATOM 2928 N N . VAL A 1 397 ? -4.016 -8.187 20.000 1.00 56.59 397 VAL A N 1
ATOM 2929 C CA . VAL A 1 397 ? -5.385 -7.739 20.329 1.00 56.59 397 VAL A CA 1
ATOM 2930 C C . VAL A 1 397 ? -6.425 -8.596 19.624 1.00 56.59 397 VAL A C 1
ATOM 2932 O O . VAL A 1 397 ? -7.377 -9.066 20.246 1.00 56.59 397 VAL A O 1
ATOM 2935 N N . PHE A 1 398 ? -6.235 -8.827 18.328 1.00 57.78 398 PHE A N 1
ATOM 2936 C CA . PHE A 1 398 ? -7.201 -9.551 17.517 1.00 57.78 398 PHE A CA 1
ATOM 2937 C C . PHE A 1 398 ? -7.224 -11.055 17.830 1.00 57.78 398 PHE A C 1
ATOM 2939 O O . PHE A 1 398 ? -8.310 -11.628 17.869 1.00 57.78 398 PHE A O 1
ATOM 2946 N N . SER A 1 399 ? -6.077 -11.669 18.153 1.00 55.91 399 SER A N 1
ATOM 2947 C CA . SER A 1 399 ? -6.007 -13.070 18.610 1.00 55.91 399 SER A CA 1
ATOM 2948 C C . SER A 1 399 ? -6.703 -13.300 19.963 1.00 55.91 399 SER A C 1
ATOM 2950 O O . SER A 1 399 ? -7.273 -14.367 20.195 1.00 55.91 399 SER A O 1
ATOM 2952 N N . HIS A 1 400 ? -6.692 -12.308 20.862 1.00 55.28 400 HIS A N 1
ATOM 2953 C CA . HIS A 1 400 ? -7.438 -12.385 22.124 1.00 55.28 400 HIS A CA 1
ATOM 2954 C C . HIS A 1 400 ? -8.927 -12.057 21.961 1.00 55.28 400 HIS A C 1
ATOM 2956 O O . HIS A 1 400 ? -9.762 -12.685 22.613 1.00 55.28 400 HIS A O 1
ATOM 2962 N N . TYR A 1 401 ? -9.274 -11.111 21.083 1.00 51.59 401 TYR A N 1
ATOM 2963 C CA . TYR A 1 401 ? -10.667 -10.753 20.805 1.00 51.59 401 TYR A CA 1
ATOM 2964 C C . TYR A 1 401 ? -11.458 -11.932 20.220 1.00 51.59 401 TYR A C 1
ATOM 2966 O O . TYR A 1 401 ? -12.589 -12.182 20.640 1.00 51.59 401 TYR A O 1
ATOM 2974 N N . THR A 1 402 ? -10.871 -12.687 19.284 1.00 51.94 402 THR A N 1
ATOM 2975 C CA . THR A 1 402 ? -11.523 -13.877 18.714 1.00 51.94 402 THR A CA 1
ATOM 2976 C C . THR A 1 402 ? -11.732 -14.967 19.763 1.00 51.94 402 THR A C 1
ATOM 2978 O O . THR A 1 402 ? -12.832 -15.508 19.833 1.00 51.94 402 THR A O 1
ATOM 2981 N N . ARG A 1 403 ? -10.748 -15.224 20.636 1.00 50.81 403 ARG A N 1
ATOM 2982 C CA . ARG A 1 403 ? -10.871 -16.197 21.739 1.00 50.81 403 ARG A CA 1
ATOM 2983 C C . ARG A 1 403 ? -11.997 -15.843 22.719 1.00 50.81 403 ARG A C 1
ATOM 2985 O O . ARG A 1 403 ? -12.888 -16.653 22.944 1.00 50.81 403 ARG A O 1
ATOM 2992 N N . HIS A 1 404 ? -12.055 -14.599 23.202 1.00 47.12 404 HIS A N 1
ATOM 2993 C CA . HIS A 1 404 ? -13.088 -14.181 24.163 1.00 47.12 404 HIS A CA 1
ATOM 2994 C C . HIS A 1 404 ? -14.527 -14.194 23.605 1.00 47.12 404 HIS A C 1
ATOM 2996 O O . HIS A 1 404 ? -15.484 -14.408 24.358 1.00 47.12 404 HIS A O 1
ATOM 3002 N N . ARG A 1 405 ? -14.720 -13.958 22.297 1.00 46.75 405 ARG A N 1
ATOM 3003 C CA . ARG A 1 405 ? -16.061 -13.966 21.679 1.00 46.75 405 ARG A CA 1
ATOM 3004 C C . ARG A 1 405 ? -16.520 -15.338 21.173 1.00 46.75 405 ARG A C 1
ATOM 3006 O O . ARG A 1 405 ? -17.718 -15.511 20.960 1.00 46.75 405 ARG A O 1
ATOM 3013 N N . LEU A 1 406 ? -15.605 -16.287 20.975 1.00 41.25 406 LEU A N 1
ATOM 3014 C CA . LEU A 1 406 ? -15.948 -17.672 20.637 1.00 41.25 406 LEU A CA 1
ATOM 3015 C C . LEU A 1 406 ? -16.399 -18.449 21.887 1.00 41.25 406 LEU A C 1
ATOM 3017 O O . LEU A 1 406 ? -17.442 -19.096 21.833 1.00 41.25 406 LEU A O 1
ATOM 3021 N N . ASP A 1 407 ? -15.751 -18.249 23.039 1.00 40.03 407 ASP A N 1
ATOM 3022 C CA . ASP A 1 407 ? -16.141 -18.910 24.301 1.00 40.03 407 ASP A CA 1
ATOM 3023 C C . ASP A 1 407 ? -17.516 -18.468 24.832 1.00 40.03 407 ASP A C 1
ATOM 3025 O O . ASP A 1 407 ? -18.232 -19.237 25.473 1.00 40.03 407 ASP A O 1
ATOM 3029 N N . SER A 1 408 ? -17.928 -17.230 24.543 1.00 38.47 408 SER A N 1
ATOM 3030 C CA . SER A 1 408 ? -19.239 -16.706 24.958 1.00 38.47 408 SER A CA 1
ATOM 3031 C C . SER A 1 408 ? -20.397 -17.152 24.060 1.00 38.47 408 SER A C 1
ATOM 3033 O O . SER A 1 408 ? -21.540 -17.110 24.507 1.00 38.47 408 SER A O 1
ATOM 3035 N N . LYS A 1 409 ? -20.128 -17.620 22.830 1.00 37.34 409 LYS A N 1
ATOM 3036 C CA . LYS A 1 409 ? -21.141 -18.223 21.939 1.00 37.34 409 LYS A CA 1
ATOM 3037 C C . LYS A 1 409 ? -21.137 -19.754 21.950 1.00 37.34 409 LYS A C 1
ATOM 3039 O O . LYS A 1 409 ? -22.162 -20.342 21.620 1.00 37.34 409 LYS A O 1
ATOM 3044 N N . ALA A 1 410 ? -20.052 -20.395 22.388 1.00 34.47 410 ALA A N 1
ATOM 3045 C CA . ALA A 1 410 ? -19.980 -21.850 22.549 1.00 34.47 410 ALA A CA 1
ATOM 3046 C C . ALA A 1 410 ? -20.935 -22.404 23.628 1.00 34.47 410 ALA A C 1
ATOM 3048 O O . ALA A 1 410 ? -21.155 -23.609 23.692 1.00 34.47 410 ALA A O 1
ATOM 3049 N N . ARG A 1 411 ? -21.535 -21.543 24.463 1.00 37.19 411 ARG A N 1
ATOM 3050 C CA . ARG A 1 411 ? -22.508 -21.957 25.485 1.00 37.19 411 ARG A CA 1
ATOM 3051 C C . ARG A 1 411 ? -23.943 -22.136 24.982 1.00 37.19 411 ARG A C 1
ATOM 3053 O O . ARG A 1 411 ? -24.728 -22.684 25.743 1.00 37.19 411 ARG A O 1
ATOM 3060 N N . ASP A 1 412 ? -24.283 -21.724 23.753 1.00 34.66 412 ASP A N 1
ATOM 3061 C CA . ASP A 1 412 ? -25.698 -21.664 23.329 1.00 34.66 412 ASP A CA 1
ATOM 3062 C C . ASP A 1 412 ? -26.050 -22.319 21.981 1.00 34.66 412 ASP A C 1
ATOM 3064 O O . ASP A 1 412 ? -27.219 -22.350 21.613 1.00 34.66 412 ASP A O 1
ATOM 3068 N N . ALA A 1 413 ? -25.100 -22.888 21.234 1.00 27.53 413 ALA A N 1
ATOM 3069 C CA . ALA A 1 413 ? -25.434 -23.788 20.126 1.00 27.53 413 ALA A CA 1
ATOM 3070 C C . ALA A 1 413 ? -24.209 -24.572 19.649 1.00 27.53 413 ALA A C 1
ATOM 3072 O O . ALA A 1 413 ? -23.140 -24.011 19.418 1.00 27.53 413 ALA A O 1
ATOM 3073 N N . SER A 1 414 ? -24.417 -25.867 19.438 1.00 32.72 414 SER A N 1
ATOM 3074 C CA . SER A 1 414 ? -23.526 -26.833 18.800 1.00 32.72 414 SER A CA 1
ATOM 3075 C C . SER A 1 414 ? -23.002 -26.356 17.435 1.00 32.72 414 SER A C 1
ATOM 3077 O O . SER A 1 414 ? -23.638 -26.614 16.41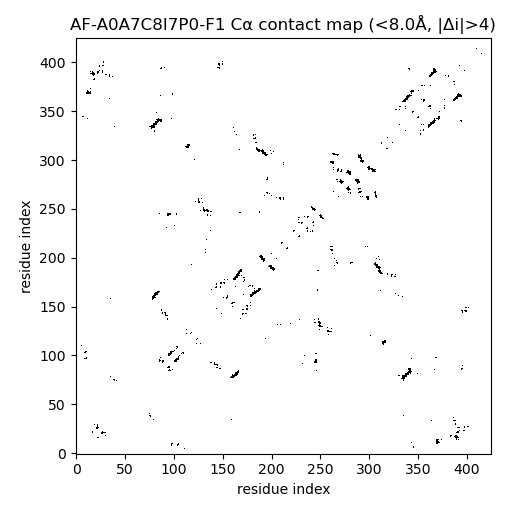4 1.00 32.72 414 SER A O 1
ATOM 3079 N N . ILE A 1 415 ? -21.845 -25.686 17.394 1.00 26.00 415 ILE A N 1
ATOM 3080 C CA . ILE A 1 415 ? -21.054 -25.482 16.170 1.00 26.00 415 ILE A CA 1
ATOM 3081 C C . ILE A 1 415 ? -19.559 -25.613 16.506 1.00 26.00 415 ILE A C 1
ATOM 3083 O O . ILE A 1 415 ? -18.932 -24.669 16.973 1.00 26.00 415 ILE A O 1
ATOM 3087 N N . LEU A 1 416 ? -19.058 -26.815 16.204 1.00 25.33 416 LEU A N 1
ATOM 3088 C CA . LEU A 1 416 ? -17.699 -27.211 15.812 1.00 25.33 416 LEU A CA 1
ATOM 3089 C C . LEU A 1 416 ? -16.535 -26.876 16.761 1.00 25.33 416 LEU A C 1
ATOM 3091 O O . LEU A 1 416 ? -16.030 -25.756 16.810 1.00 25.33 416 LEU A O 1
ATOM 3095 N N . GLU A 1 417 ? -16.060 -27.940 17.418 1.00 27.84 417 GLU A N 1
ATOM 3096 C CA . GLU A 1 417 ? -14.681 -28.115 17.877 1.00 27.84 417 GLU A CA 1
ATOM 3097 C C . GLU A 1 417 ? -13.686 -27.645 16.812 1.00 27.84 417 GLU A C 1
ATOM 3099 O O . GL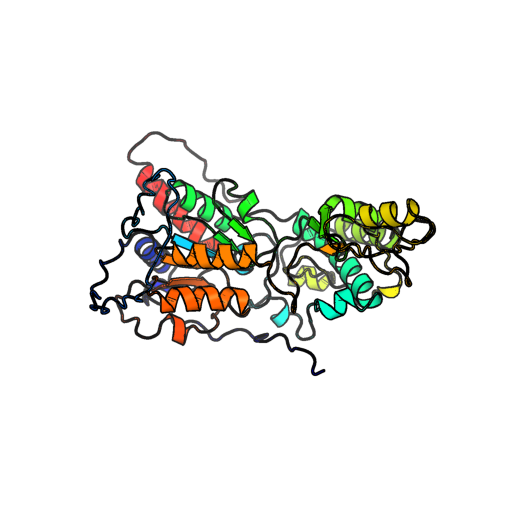U A 1 417 ? -13.756 -28.073 15.659 1.00 27.84 417 GLU A O 1
ATOM 3104 N N . ILE A 1 418 ? -12.727 -26.810 17.209 1.00 30.19 418 ILE A N 1
ATOM 3105 C CA . ILE A 1 418 ? -11.450 -26.710 16.506 1.00 30.19 418 ILE A CA 1
ATOM 3106 C C . ILE A 1 418 ? -10.352 -26.737 17.561 1.00 30.19 418 ILE A C 1
ATOM 3108 O O . ILE A 1 418 ? -10.273 -25.860 18.423 1.00 30.19 418 ILE A O 1
ATOM 3112 N N . ASP A 1 419 ? -9.555 -27.797 17.457 1.00 24.83 419 ASP A N 1
ATOM 3113 C CA . ASP A 1 419 ? -8.407 -28.143 18.275 1.00 24.83 419 ASP A CA 1
ATOM 3114 C C . ASP A 1 419 ? -7.471 -26.962 18.527 1.00 24.83 419 ASP A C 1
ATOM 3116 O O . ASP A 1 419 ? -7.086 -26.196 17.636 1.00 24.83 419 ASP A O 1
ATOM 3120 N N . ALA A 1 420 ? -7.081 -26.858 19.789 1.00 27.98 420 ALA A N 1
ATOM 3121 C CA . ALA A 1 420 ? -6.009 -26.010 20.246 1.00 27.98 420 ALA A CA 1
ATOM 3122 C C . ALA A 1 420 ? -4.668 -26.667 19.896 1.00 27.98 420 ALA A C 1
ATOM 3124 O O . ALA A 1 420 ? -4.123 -27.413 20.699 1.00 27.98 420 ALA A O 1
ATOM 3125 N N . ASP A 1 421 ? -4.097 -26.332 18.740 1.00 26.86 421 ASP A N 1
ATOM 3126 C CA . ASP A 1 421 ? -2.652 -26.470 18.551 1.00 26.86 421 ASP A CA 1
ATOM 3127 C C . ASP A 1 421 ? -2.084 -25.284 17.764 1.00 26.86 421 ASP A C 1
ATOM 3129 O O . ASP A 1 421 ? -1.952 -25.282 16.542 1.00 26.86 421 ASP A O 1
ATOM 3133 N N . TRP A 1 422 ? -1.791 -24.213 18.502 1.00 34.97 422 TRP A N 1
ATOM 3134 C CA . TRP A 1 422 ? -1.135 -23.006 17.992 1.00 34.97 422 TRP A CA 1
ATOM 3135 C C . TRP A 1 422 ? 0.385 -23.039 18.227 1.00 34.97 422 TRP A C 1
ATOM 3137 O O . TRP A 1 422 ? 1.011 -21.983 18.311 1.00 34.97 422 TRP A O 1
ATOM 3147 N N . SER A 1 423 ? 0.986 -24.228 18.369 1.00 24.11 423 SER A N 1
ATOM 3148 C CA . SER A 1 423 ? 2.427 -24.381 18.625 1.00 24.11 423 SER A CA 1
ATOM 3149 C C . SER A 1 423 ? 3.284 -24.638 17.376 1.00 24.11 423 SER A C 1
ATOM 3151 O O . SER A 1 423 ? 4.502 -24.756 17.489 1.00 24.11 423 SER A O 1
ATOM 3153 N N . LEU A 1 424 ? 2.687 -24.668 16.179 1.00 25.20 424 LEU A N 1
ATOM 3154 C CA . LEU A 1 424 ? 3.390 -25.015 14.939 1.00 25.20 424 LEU A CA 1
ATOM 3155 C C . LEU A 1 424 ? 2.991 -24.152 13.728 1.00 25.20 424 LEU A C 1
ATOM 3157 O O . LEU A 1 424 ? 2.672 -24.724 12.697 1.00 25.20 424 LEU A O 1
ATOM 3161 N N . TYR A 1 425 ? 3.020 -22.814 13.808 1.00 32.69 425 TYR A N 1
ATOM 3162 C CA . TYR A 1 425 ? 3.107 -21.950 12.610 1.00 32.69 425 TYR A CA 1
ATOM 3163 C C . TYR A 1 425 ? 3.851 -20.648 12.886 1.00 32.69 425 TYR A C 1
ATOM 3165 O O . TYR A 1 425 ? 3.407 -19.902 13.790 1.00 32.69 425 TYR A O 1
#

Radius of gyration: 25.02 Å; Cα contacts (8 Å, |Δi|>4): 690; chains: 1; bounding box: 71×60×72 Å

Secondary structure (DSSP, 8-state):
-PPPP-S--SPPPPPPPBSGGGGSHHHHHHHHHHHHH-PPPPP--------------------------------S-PPEEEEE-GGGGGGGT---SSSTTSHHHH-TT--PPBHHHHHH-HHHHHHHHHHHHHHHHHHHH----HHHHHHHHHHHTTSEEEEEE--SS-HHHHH-TTS-EEETTEEEEEEEETTT--EEEHHHHHHHHHHH-HHHHHHHHHHHHTTTTS---HHHHHHTT-EE-TTS-EE-TT--GGG------HHHHHHHHHSTT-EE-SSS---EE---B-TT--B-TT-SS--EEEEE--BTPPPPHHHHHHHHHHHHH-SEEEEES----SHHHHHHHHHHHHTT--EEEE-SS--TTHHHHHTT--TT-S-EEE-S-HHHHHHHHHHHHHHTTTTTS---------S--

pLDDT: mean 76.26, std 22.46, range [24.11, 98.75]

Solvent-accessible surface area (backbone atoms only — not comparable to full-atom values): 24219 Å² total; per-residue (Å²): 128,84,76,84,71,80,70,73,55,65,69,54,65,81,66,78,54,31,57,72,62,17,80,40,73,69,35,28,45,51,52,49,50,46,60,72,64,64,76,65,74,82,78,87,76,83,71,87,74,77,83,84,76,86,87,74,88,82,88,83,91,83,92,75,84,86,76,82,74,77,78,75,76,69,73,81,67,36,35,30,28,35,40,39,20,45,49,56,41,38,82,29,77,38,33,26,57,50,49,93,80,2,46,39,60,73,35,78,82,70,70,83,72,37,37,65,50,49,74,72,30,70,67,51,40,21,42,50,50,53,21,31,63,62,14,40,58,57,57,71,70,41,55,67,35,62,33,42,45,40,52,32,52,33,31,77,72,58,45,31,63,30,37,40,27,57,41,37,77,57,40,60,60,70,51,25,70,88,47,53,70,42,52,64,29,32,27,58,74,27,23,26,22,82,64,50,58,54,72,40,56,34,67,64,48,49,54,50,33,35,69,63,28,56,69,60,40,51,51,51,51,52,43,55,75,68,44,52,74,74,55,87,48,67,68,60,20,54,78,66,55,50,56,54,43,63,87,24,31,34,55,62,86,91,64,75,39,87,76,49,50,47,58,48,29,64,66,34,38,55,22,21,74,75,29,100,84,36,6,63,36,61,82,89,74,72,50,69,24,39,47,43,58,50,98,89,50,30,53,37,93,90,35,74,41,23,47,63,40,62,38,44,56,39,55,89,45,76,62,56,67,68,60,52,51,52,55,53,51,50,52,69,57,26,42,26,38,37,37,32,20,48,42,41,65,52,63,82,56,34,53,52,54,51,52,28,52,78,68,70,33,43,44,34,37,37,21,72,62,16,45,60,59,52,66,74,75,51,60,90,61,54,101,84,46,75,50,34,29,29,64,41,54,45,50,64,49,30,54,49,50,52,52,64,58,48,65,70,49,63,78,80,55,99,73,78,92,75,82,91,73,88,86,81,130

InterPro domains:
  IPR003000 Sirtuin family [PF02146] (85-346)
  IPR026590 Sirtuin family, catalytic core domain [PS50305] (58-409)
  IPR026591 Sirtuin, catalytic core small domain superfamily [G3DSA:3.30.1600.10] (95-318)
  IPR029035 DHS-like NAD/FAD-binding domain superfamily [SSF52467] (77-375)

Organism: NCBI:txid100035